Protein AF-0000000086187089 (afdb_homodimer)

pLDDT: mean 90.03, std 14.21, range [20.39, 98.69]

InterPro domains:
  IPR029062 Class I glutamine amidotransferase-like [G3DSA:3.40.50.880] (126-306)
  IPR029062 Class I glutamine amidotransferase-like [SSF52317] (129-262)

Nearest PDB structures (foldseek):
  9jz0-assembly1_1  TM=3.218E-01  e=5.939E-01  Escherichia phage T7
  9jz0-assembly1_1  TM=3.192E-01  e=1.112E+00  Escherichia phage T7

Radius of gyration: 31.79 Å; Cα contacts (8 Å, |Δi|>4): 1143; chains: 2; bounding box: 60×92×61 Å

Sequence (636 aa):
MTVVLLGPQRRPSLHGLVTSMGWEGPFATITAGWQERELADAELDEHLGGRSHNLSLWHRMQQVFEADPQYAAAHRQRRADLLEMQDLYVHGLRHTMAALIELNDRTEGSITLRHMAIDDAIAIMRGLDSQHMRRVAEVQQAFYDAYPPHERESVQGHRAEVARILADCSAVVITGGHVVELLDALHLFNVAPAGVEQRPVVAWSAGAMVLTSHVVLFGDHAVRGPGCPEVFDRGLGLLPGIVALPSASQRLELHDRFRMSVLSRRFAPDLSLPLDPGTRIVCERGKPLAAGIRLIGADGTVTTGGEDGAQAGDQPPAMTVVLLGPQRRPSLHGLVTSMGWEGPFATITAGWQERELADAELDEHLGGRSHNLSLWHRMQQVFEADPQYAAAHRQRRADLLEMQDLYVHGLRHTMAALIELNDRTEGSITLRHMAIDDAIAIMRGLDSQHMRRVAEVQQAFYDAYPPHERESVQGHRAEVARILADCSAVVITGGHVVELLDALHLFNVAPAGVEQRPVVAWSAGAMVLTSHVVLFGDHAVRGPGCPEVFDRGLGLLPGIVALPSASQRLELHDRFRMSVLSRRFAPDLSLPLDPGTRIVCERGKPLAAGIRLIGADGTVTTGGEDGAQAGDQPPA

Organism: NCBI:txid1656884

Foldseek 3Di:
DKEKEAFACPPPCLLVVCVVVVFLKLEEEEQQQVQVCQPVCVVVCVSNVVRYDYLPLNVLVVVLCVVCVVLVVLVVVLVVVLVVLQVVLQVVVVVLVVVLVVLVPDPDDDPVVSVVVNVVSLVVNLVSQVVSAVVNVVSVVVSCVVPPLCPDPSLVVSLVVLLVSLVRIQEYEYEAHRLVSSQVSCVSSVNCVSHHLPHYYYYYHSRVQLLEQWRWDAAQPPPVGYGDIHTRYGHPHSDYLAHEAHQCVPGDPLVPQSSLLSVQVSSPPRWYAYRHHPDIWMDDPPDDTDFQGWTQDNRSHTDTHPPDPPPPDPPDDD/DKEKEAFACPPPCLLVVCVVVVFLKLEEEEQQQVQVCQVVCVVVCVSNVVRYDYLPLNVLVVVLCVVCVVLVVLVVVLVVVLVVLQVVLQVVVVVLVVVLVVLVPDPDDDPVVSVVVNVVSLVVNLVSQVVSAVVNVVSVVVSCVVPPLCVRPSLVVSLVVSLVSLVRIQEYEYEAHRLVSSQVSCVSSVNCVSHHLPHYYYYYHSRVQLLEQWRWDAAQPPPVGGGDIHTRYGHPHSDYLAHEAHQCVPGDPLVPQSSLLSVQVSSPPRWYAYRHHPDIWMDDPPDDTDFQGWTQDNRSHTDTHPPPPPPPDCPDDD

Structure (mmCIF, N/CA/C/O backbone):
data_AF-0000000086187089-model_v1
#
loop_
_entity.id
_entity.type
_entity.pdbx_description
1 polymer Cyanophycinase
#
loop_
_atom_site.group_PDB
_atom_site.id
_atom_site.type_symbol
_atom_site.label_atom_id
_atom_site.label_alt_id
_atom_site.label_comp_id
_atom_site.label_asym_id
_atom_site.label_entity_id
_atom_site.label_seq_id
_atom_site.pdbx_PDB_ins_code
_atom_site.Cartn_x
_atom_site.Cartn_y
_atom_site.Cartn_z
_atom_site.occupancy
_atom_site.B_iso_or_equiv
_atom_site.auth_seq_id
_atom_site.auth_comp_id
_atom_site.auth_asym_id
_atom_site.auth_atom_id
_atom_site.pdbx_PDB_model_num
ATOM 1 N N . MET A 1 1 ? -7.742 19.672 30.094 1 87.38 1 MET A N 1
ATOM 2 C CA . MET A 1 1 ? -7.574 20.781 29.172 1 87.38 1 MET A CA 1
ATOM 3 C C . MET A 1 1 ? -8.781 20.922 28.25 1 87.38 1 MET A C 1
ATOM 5 O O . MET A 1 1 ? -9.312 19.906 27.766 1 87.38 1 MET A O 1
ATOM 9 N N . THR A 1 2 ? -9.25 22.188 28.109 1 92.88 2 THR A N 1
ATOM 10 C CA . THR A 1 2 ? -10.391 22.453 27.25 1 92.88 2 THR A CA 1
ATOM 11 C C . THR A 1 2 ? -9.938 23.109 25.938 1 92.88 2 THR A C 1
ATOM 13 O O . THR A 1 2 ? -9.133 24.047 25.953 1 92.88 2 THR A O 1
ATOM 16 N N . VAL A 1 3 ? -10.414 22.531 24.844 1 95.62 3 VAL A N 1
ATOM 17 C CA . VAL A 1 3 ? -10.141 23.094 23.531 1 95.62 3 VAL A CA 1
ATOM 18 C C . VAL A 1 3 ? -11.453 23.406 22.812 1 95.62 3 VAL A C 1
ATOM 20 O O . VAL A 1 3 ? -12.367 22.578 22.797 1 95.62 3 VAL A O 1
ATOM 23 N N . VAL A 1 4 ? -11.555 24.578 22.344 1 95.62 4 VAL A N 1
ATOM 24 C CA . VAL A 1 4 ? -12.727 24.953 21.547 1 95.62 4 VAL A CA 1
ATOM 25 C C . VAL A 1 4 ? -12.32 25.125 20.094 1 95.62 4 VAL A C 1
ATOM 27 O O . VAL A 1 4 ? -11.461 25.953 19.766 1 95.62 4 VAL A O 1
ATOM 30 N N . LEU A 1 5 ? -12.961 24.359 19.25 1 96.5 5 LEU A N 1
ATOM 31 C CA . LEU A 1 5 ? -12.773 24.5 17.812 1 96.5 5 LEU A CA 1
ATOM 32 C C . LEU A 1 5 ? -13.883 25.328 17.188 1 96.5 5 LEU A C 1
ATOM 34 O O . LEU A 1 5 ? -15.062 25.094 17.453 1 96.5 5 LEU A O 1
ATOM 38 N N . LEU A 1 6 ? -13.453 26.25 16.375 1 95.38 6 LEU A N 1
ATOM 39 C CA . LEU A 1 6 ? -14.43 27.141 15.75 1 95.38 6 LEU A CA 1
ATOM 40 C C . LEU A 1 6 ? -14.352 27.031 14.227 1 95.38 6 LEU A C 1
ATOM 42 O O . LEU A 1 6 ? -13.336 26.594 13.68 1 95.38 6 LEU A O 1
ATOM 46 N N . GLY A 1 7 ? -15.484 27.375 13.516 1 93.12 7 GLY A N 1
ATOM 47 C CA . GLY A 1 7 ? -15.398 27.672 12.094 1 93.12 7 GLY A CA 1
ATOM 48 C C . GLY A 1 7 ? -14.641 28.953 11.789 1 93.12 7 GLY A C 1
ATOM 49 O O . GLY A 1 7 ? -14.102 29.594 12.688 1 93.12 7 GLY A O 1
ATOM 50 N N . PRO A 1 8 ? -14.648 29.281 10.508 1 90.44 8 PRO A N 1
ATOM 51 C CA . PRO A 1 8 ? -13.945 30.5 10.117 1 90.44 8 PRO A CA 1
ATOM 52 C C . PRO A 1 8 ? -14.492 31.75 10.812 1 90.44 8 PRO A C 1
ATOM 54 O O . PRO A 1 8 ? -15.703 31.844 11.039 1 90.44 8 PRO A O 1
ATOM 57 N N . GLN A 1 9 ? -13.664 32.688 11.172 1 84.69 9 GLN A N 1
ATOM 58 C CA . GLN A 1 9 ? -14.047 33.844 11.961 1 84.69 9 GLN A CA 1
ATOM 59 C C . GLN A 1 9 ? -14.117 35.094 11.094 1 84.69 9 GLN A C 1
ATOM 61 O O . GLN A 1 9 ? -13.758 36.188 11.539 1 84.69 9 GLN A O 1
ATOM 66 N N . ARG A 1 10 ? -14.617 34.906 9.953 1 76.75 10 ARG A N 1
ATOM 67 C CA . ARG A 1 10 ? -14.945 36.094 9.164 1 76.75 10 ARG A CA 1
ATOM 68 C C . ARG A 1 10 ? -16.047 36.906 9.836 1 76.75 10 ARG A C 1
ATOM 70 O O . ARG A 1 10 ? -16 38.125 9.828 1 76.75 10 ARG A O 1
ATOM 77 N N . ARG A 1 11 ? -17.031 36.219 10.336 1 72.38 11 ARG A N 1
ATOM 78 C CA . ARG A 1 11 ? -18 36.75 11.273 1 72.38 11 ARG A CA 1
ATOM 79 C C . ARG A 1 11 ? -17.672 36.344 12.703 1 72.38 11 ARG A C 1
ATOM 81 O O . ARG A 1 11 ? -18.047 35.281 13.148 1 72.38 11 ARG A O 1
ATOM 88 N N . PRO A 1 12 ? -17.078 37.281 13.289 1 74.88 12 PRO A N 1
ATOM 89 C CA . PRO A 1 12 ? -16.422 36.875 14.531 1 74.88 12 PRO A CA 1
ATOM 90 C C . PRO A 1 12 ? -17.406 36.5 15.617 1 74.88 12 PRO A C 1
ATOM 92 O O . PRO A 1 12 ? -18.438 37.156 15.797 1 74.88 12 PRO A O 1
ATOM 95 N N . SER A 1 13 ? -17.203 35.375 16.125 1 81.81 13 SER A N 1
ATOM 96 C CA . SER A 1 13 ? -17.984 34.875 17.25 1 81.81 13 SER A CA 1
ATOM 97 C C . SER A 1 13 ? -17.109 34.719 18.484 1 81.81 13 SER A C 1
ATOM 99 O O . SER A 1 13 ? -17.578 34.25 19.531 1 81.81 13 SER A O 1
ATOM 101 N N . LEU A 1 14 ? -15.945 35.188 18.344 1 90.19 14 LEU A N 1
ATOM 102 C CA . LEU A 1 14 ? -14.953 34.938 19.391 1 90.19 14 LEU A CA 1
ATOM 103 C C . LEU A 1 14 ? -15.344 35.656 20.688 1 90.19 14 LEU A C 1
ATOM 105 O O . LEU A 1 14 ? -15.258 35.094 21.766 1 90.19 14 LEU A O 1
ATOM 109 N N . HIS A 1 15 ? -15.688 36.906 20.531 1 89.56 15 HIS A N 1
ATOM 110 C CA . HIS A 1 15 ? -16.078 37.656 21.703 1 89.56 15 HIS A CA 1
ATOM 111 C C . HIS A 1 15 ? -17.188 36.938 22.469 1 89.56 15 HIS A C 1
ATOM 113 O O . HIS A 1 15 ? -17.109 36.781 23.688 1 89.56 15 HIS A O 1
ATOM 119 N N . GLY A 1 16 ? -18.234 36.625 21.688 1 90 16 GLY A N 1
ATOM 120 C CA . GLY A 1 16 ? -19.344 35.906 22.297 1 90 16 GLY A CA 1
ATOM 121 C C . GLY A 1 16 ? -18.906 34.625 22.969 1 90 16 GLY A C 1
ATOM 122 O O . GLY A 1 16 ? -19.391 34.312 24.047 1 90 16 GLY A O 1
ATOM 123 N N . LEU A 1 17 ? -18.047 33.938 22.375 1 91.31 17 LEU A N 1
ATOM 124 C CA . LEU A 1 17 ? -17.562 32.656 22.922 1 91.31 17 LEU A CA 1
ATOM 125 C C . LEU A 1 17 ? -16.828 32.906 24.25 1 91.31 17 LEU A C 1
ATOM 127 O O . LEU A 1 17 ? -17.125 32.219 25.234 1 91.31 17 LEU A O 1
ATOM 131 N N . VAL A 1 18 ? -15.844 33.812 24.297 1 91.75 18 VAL A N 1
ATOM 132 C CA . VAL A 1 18 ? -15.016 34.031 25.469 1 91.75 18 VAL A CA 1
ATOM 133 C C . VAL A 1 18 ? -15.883 34.5 26.641 1 91.75 18 VAL A C 1
ATOM 135 O O . VAL A 1 18 ? -15.664 34.094 27.781 1 91.75 18 VAL A O 1
ATOM 138 N N . THR A 1 19 ? -16.844 35.312 26.312 1 91.25 19 THR A N 1
ATOM 139 C CA . THR A 1 19 ? -17.781 35.781 27.328 1 91.25 19 THR A CA 1
ATOM 140 C C . THR A 1 19 ? -18.625 34.625 27.859 1 91.25 19 THR A C 1
ATOM 142 O O . THR A 1 19 ? -18.781 34.469 29.078 1 91.25 19 THR A O 1
ATOM 145 N N . SER A 1 20 ? -19.078 33.875 26.984 1 92 20 SER A N 1
ATOM 146 C CA . SER A 1 20 ? -19.922 32.75 27.375 1 92 20 SER A CA 1
ATOM 147 C C . SER A 1 20 ? -19.141 31.719 28.219 1 92 20 SER A C 1
ATOM 149 O O . SER A 1 20 ? -19.703 31.062 29.094 1 92 20 SER A O 1
ATOM 151 N N . MET A 1 21 ? -17.859 31.578 27.984 1 91.19 21 MET A N 1
ATOM 152 C CA . MET A 1 21 ? -17.016 30.609 28.688 1 91.19 21 MET A CA 1
ATOM 153 C C . MET A 1 21 ? -16.5 31.203 30 1 91.19 21 MET A C 1
ATOM 155 O O . MET A 1 21 ? -15.922 30.484 30.812 1 91.19 21 MET A O 1
ATOM 159 N N . GLY A 1 22 ? -16.641 32.469 30.172 1 90.25 22 GLY A N 1
ATOM 160 C CA . GLY A 1 22 ? -16.188 33.125 31.391 1 90.25 22 GLY A CA 1
ATOM 161 C C . GLY A 1 22 ? -14.68 33.312 31.422 1 90.25 22 GLY A C 1
ATOM 162 O O . GLY A 1 22 ? -14.086 33.344 32.5 1 90.25 22 GLY A O 1
ATOM 163 N N . TRP A 1 23 ? -14.125 33.375 30.281 1 91.19 23 TRP A N 1
ATOM 164 C CA . TRP A 1 23 ? -12.68 33.594 30.219 1 91.19 23 TRP A CA 1
ATOM 165 C C . TRP A 1 23 ? -12.359 35.062 30.297 1 91.19 23 TRP A C 1
ATOM 167 O O . TRP A 1 23 ? -12.773 35.844 29.438 1 91.19 23 TRP A O 1
ATOM 177 N N . GLU A 1 24 ? -11.586 35.531 31.266 1 88.69 24 GLU A N 1
ATOM 178 C CA . GLU A 1 24 ? -11.352 36.938 31.516 1 88.69 24 GLU A CA 1
ATOM 179 C C . GLU A 1 24 ? -10.016 37.406 30.938 1 88.69 24 GLU A C 1
ATOM 181 O O . GLU A 1 24 ? -9.797 38.594 30.719 1 88.69 24 GLU A O 1
ATOM 186 N N . GLY A 1 25 ? -9.219 36.5 30.5 1 89.38 25 GLY A N 1
ATOM 187 C CA . GLY A 1 25 ? -7.906 36.906 30 1 89.38 25 GLY A CA 1
ATOM 188 C C . GLY A 1 25 ? -6.887 37.062 31.109 1 89.38 25 GLY A C 1
ATOM 189 O O . GLY A 1 25 ? -7.129 36.656 32.25 1 89.38 25 GLY A O 1
ATOM 190 N N . PRO A 1 26 ? -5.699 37.688 30.797 1 96.44 26 PRO A N 1
ATOM 191 C CA . PRO A 1 26 ? -5.254 38 29.438 1 96.44 26 PRO A CA 1
ATOM 192 C C . PRO A 1 26 ? -5.191 36.781 28.547 1 96.44 26 PRO A C 1
ATOM 194 O O . PRO A 1 26 ? -5.184 35.625 29.047 1 96.44 26 PRO A O 1
ATOM 197 N N . PHE A 1 27 ? -5.32 36.969 27.25 1 97.81 27 PHE A N 1
ATOM 198 C CA . PHE A 1 27 ? -5.266 35.906 26.234 1 97.81 27 PHE A CA 1
ATOM 199 C C . PHE A 1 27 ? -3.936 35.938 25.5 1 97.81 27 PHE A C 1
ATOM 201 O O . PHE A 1 27 ? -3.492 37 25.047 1 97.81 27 PHE A O 1
ATOM 208 N N . ALA A 1 28 ? -3.232 34.812 25.469 1 98.38 28 ALA A N 1
ATOM 209 C CA . ALA A 1 28 ? -2.129 34.719 24.516 1 98.38 28 ALA A CA 1
ATOM 210 C C . ALA A 1 28 ? -2.643 34.406 23.109 1 98.38 28 ALA A C 1
ATOM 212 O O . ALA A 1 28 ? -3.453 33.5 22.906 1 98.38 28 ALA A O 1
ATOM 213 N N . THR A 1 29 ? -2.26 35.219 22.172 1 98.31 29 THR A N 1
ATOM 214 C CA . THR A 1 29 ? -2.699 35 20.797 1 98.31 29 THR A CA 1
ATOM 215 C C . THR A 1 29 ? -1.535 34.531 19.922 1 98.31 29 THR A C 1
ATOM 217 O O . THR A 1 29 ? -0.406 35 20.094 1 98.31 29 THR A O 1
ATOM 220 N N . ILE A 1 30 ? -1.801 33.531 19.109 1 98.62 30 ILE A N 1
ATOM 221 C CA . ILE A 1 30 ? -0.852 33.031 18.125 1 98.62 30 ILE A CA 1
ATOM 222 C C . ILE A 1 30 ? -1.392 33.25 16.719 1 98.62 30 ILE A C 1
ATOM 224 O O . ILE A 1 30 ? -2.373 32.625 16.312 1 98.62 30 ILE A O 1
ATOM 228 N N . THR A 1 31 ? -0.778 34.156 15.977 1 98.38 31 THR A N 1
ATOM 229 C CA . THR A 1 31 ? -1.183 34.531 14.625 1 98.38 31 THR A CA 1
ATOM 230 C C . THR A 1 31 ? -0.048 34.281 13.633 1 98.38 31 THR A C 1
ATOM 232 O O . THR A 1 31 ? 0.07 34.969 12.633 1 98.38 31 THR A O 1
ATOM 235 N N . ALA A 1 32 ? 0.83 33.312 13.992 1 98.44 32 ALA A N 1
ATOM 236 C CA . ALA A 1 32 ? 2.035 33.062 13.211 1 98.44 32 ALA A CA 1
ATOM 237 C C . ALA A 1 32 ? 1.686 32.688 11.773 1 98.44 32 ALA A C 1
ATOM 239 O O . ALA A 1 32 ? 2.453 32.938 10.852 1 98.44 32 ALA A O 1
ATOM 240 N N . GLY A 1 33 ? 0.521 32.156 11.562 1 97.94 33 GLY A N 1
ATOM 241 C CA . GLY A 1 33 ? 0.095 31.781 10.219 1 97.94 33 GLY A CA 1
ATOM 242 C C . GLY A 1 33 ? -0.122 33 9.32 1 97.94 33 GLY A C 1
ATOM 243 O O . GLY A 1 33 ? -0.199 32.844 8.094 1 97.94 33 GLY A O 1
ATOM 244 N N . TRP A 1 34 ? -0.217 34.156 9.922 1 97.81 34 TRP A N 1
ATOM 245 C CA . TRP A 1 34 ? -0.412 35.375 9.148 1 97.81 34 TRP A CA 1
ATOM 246 C C . TRP A 1 34 ? 0.915 35.906 8.602 1 97.81 34 TRP A C 1
ATOM 248 O O . TRP A 1 34 ? 0.941 36.844 7.805 1 97.81 34 TRP A O 1
ATOM 258 N N . GLN A 1 35 ? 1.967 35.375 9.016 1 97.88 35 GLN A N 1
ATOM 259 C CA . GLN A 1 35 ? 3.303 35.688 8.516 1 97.88 35 GLN A CA 1
ATOM 260 C C . GLN A 1 35 ? 3.619 37.188 8.672 1 97.88 35 GLN A C 1
ATOM 262 O O . GLN A 1 35 ? 3.562 37.719 9.781 1 97.88 35 GLN A O 1
ATOM 267 N N . GLU A 1 36 ? 3.783 37.906 7.59 1 97.19 36 GLU A N 1
ATOM 268 C CA . GLU A 1 36 ? 4.191 39.312 7.641 1 97.19 36 GLU A CA 1
ATOM 269 C C . GLU A 1 36 ? 3.127 40.156 8.312 1 97.19 36 GLU A C 1
ATOM 271 O O . GLU A 1 36 ? 3.441 41.188 8.914 1 97.19 36 GLU A O 1
ATOM 276 N N . ARG A 1 37 ? 1.902 39.688 8.328 1 97.44 37 ARG A N 1
ATOM 277 C CA . ARG A 1 37 ? 0.792 40.438 8.891 1 97.44 37 ARG A CA 1
ATOM 278 C C . ARG A 1 37 ? 0.508 40.031 10.328 1 97.44 37 ARG A C 1
ATOM 280 O O . ARG A 1 37 ? -0.524 40.406 10.891 1 97.44 37 ARG A O 1
ATOM 287 N N . GLU A 1 38 ? 1.372 39.312 10.891 1 97.88 38 GLU A N 1
ATOM 288 C CA . GLU A 1 38 ? 1.193 38.719 12.219 1 97.88 38 GLU A CA 1
ATOM 289 C C . GLU A 1 38 ? 0.863 39.812 13.25 1 97.88 38 GLU A C 1
ATOM 291 O O . GLU A 1 38 ? 0.088 39.562 14.18 1 97.88 38 GLU A O 1
ATOM 296 N N . LEU A 1 39 ? 1.411 41.031 13.102 1 96.44 39 LEU A N 1
ATOM 297 C CA . LEU A 1 39 ? 1.278 42.062 14.117 1 96.44 39 LEU A CA 1
ATOM 298 C C . LEU A 1 39 ? 0.063 42.938 13.844 1 96.44 39 LEU A C 1
ATOM 300 O O . LEU A 1 39 ? -0.311 43.75 14.672 1 96.44 39 LEU A O 1
ATOM 304 N N . ALA A 1 40 ? -0.604 42.719 12.695 1 96.62 40 ALA A N 1
ATOM 305 C CA . ALA A 1 40 ? -1.847 43.438 12.398 1 96.62 40 ALA A CA 1
ATOM 306 C C . ALA A 1 40 ? -3.039 42.75 13.07 1 96.62 40 ALA A C 1
ATOM 308 O O . ALA A 1 40 ? -3.992 42.344 12.398 1 96.62 40 ALA A O 1
ATOM 309 N N . ASP A 1 41 ? -2.973 42.719 14.43 1 96 41 ASP A N 1
ATOM 310 C CA . ASP A 1 41 ? -3.943 41.906 15.156 1 96 41 ASP A CA 1
ATOM 311 C C . ASP A 1 41 ? -4.879 42.781 15.992 1 96 41 ASP A C 1
ATOM 313 O O . ASP A 1 41 ? -5.438 42.344 16.984 1 96 41 ASP A O 1
ATOM 317 N N . ALA A 1 42 ? -5.031 44.031 15.609 1 95.44 42 ALA A N 1
ATOM 318 C CA . ALA A 1 42 ? -5.859 44.969 16.375 1 95.44 42 ALA A CA 1
ATOM 319 C C . ALA A 1 42 ? -7.297 44.469 16.469 1 95.44 42 ALA A C 1
ATOM 321 O O . ALA A 1 42 ? -7.914 44.531 17.531 1 95.44 42 ALA A O 1
ATOM 322 N N . GLU A 1 43 ? -7.801 44.062 15.352 1 93.75 43 GLU A N 1
ATOM 323 C CA . GLU A 1 43 ? -9.18 43.562 15.336 1 93.75 43 GLU A CA 1
ATOM 324 C C . GLU A 1 43 ? -9.336 42.375 16.25 1 93.75 43 GLU A C 1
ATOM 326 O O . GLU A 1 43 ? -10.328 42.25 16.984 1 93.75 43 GLU A O 1
ATOM 331 N N . LEU A 1 44 ? -8.445 41.438 16.156 1 95.31 44 LEU A N 1
ATOM 332 C CA . LEU A 1 44 ? -8.469 40.25 17.031 1 95.31 44 LEU A CA 1
ATOM 333 C C . LEU A 1 44 ? -8.43 40.688 18.5 1 95.31 44 LEU A C 1
ATOM 335 O O . LEU A 1 44 ? -9.188 40.125 19.312 1 95.31 44 LEU A O 1
ATOM 339 N N . ASP A 1 45 ? -7.523 41.594 18.844 1 95.81 45 ASP A N 1
ATOM 340 C CA . ASP A 1 45 ? -7.406 42.125 20.203 1 95.81 45 ASP A CA 1
ATOM 341 C C . ASP A 1 45 ? -8.719 42.75 20.672 1 95.81 45 ASP A C 1
ATOM 343 O O . ASP A 1 45 ? -9.117 42.562 21.812 1 95.81 45 ASP A O 1
ATOM 347 N N . GLU A 1 46 ? -9.344 43.438 19.766 1 94 46 GLU A N 1
ATOM 348 C CA . GLU A 1 46 ? -10.625 44.062 20.094 1 94 46 GLU A CA 1
ATOM 349 C C . GLU A 1 46 ? -11.68 43 20.453 1 94 46 GLU A C 1
ATOM 351 O O . GLU A 1 46 ? -12.43 43.188 21.422 1 94 46 GLU A O 1
ATOM 356 N N . HIS A 1 47 ? -11.719 41.969 19.719 1 93.31 47 HIS A N 1
ATOM 357 C CA . HIS A 1 47 ? -12.68 40.906 19.969 1 93.31 47 HIS A CA 1
ATOM 358 C C . HIS A 1 47 ? -12.398 40.219 21.312 1 93.31 47 HIS A C 1
ATOM 360 O O . HIS A 1 47 ? -13.289 39.594 21.891 1 93.31 47 HIS A O 1
ATOM 366 N N . LEU A 1 48 ? -11.164 40.344 21.797 1 95.12 48 LEU A N 1
ATOM 367 C CA . LEU A 1 48 ? -10.781 39.719 23.062 1 95.12 48 LEU A CA 1
ATOM 368 C C . LEU A 1 48 ? -10.805 40.75 24.203 1 95.12 48 LEU A C 1
ATOM 370 O O . LEU A 1 48 ? -10.258 40.5 25.281 1 95.12 48 LEU A O 1
ATOM 374 N N . GLY A 1 49 ? -11.359 41.938 23.906 1 91.12 49 GLY A N 1
ATOM 375 C CA . GLY A 1 49 ? -11.562 42.969 24.906 1 91.12 49 GLY A CA 1
ATOM 376 C C . GLY A 1 49 ? -10.297 43.75 25.219 1 91.12 49 GLY A C 1
ATOM 377 O O . GLY A 1 49 ? -10.18 44.344 26.297 1 91.12 49 GLY A O 1
ATOM 378 N N . GLY A 1 50 ? -9.336 43.688 24.328 1 93.94 50 GLY A N 1
ATOM 379 C CA . GLY A 1 50 ? -8.094 44.406 24.547 1 93.94 50 GLY A CA 1
ATOM 380 C C . GLY A 1 50 ? -7.191 43.75 25.578 1 93.94 50 GLY A C 1
ATOM 381 O O . GLY A 1 50 ? -6.352 44.375 26.188 1 93.94 50 GLY A O 1
ATOM 382 N N . ARG A 1 51 ? -7.402 42.562 25.828 1 95.69 51 ARG A N 1
ATOM 383 C CA . ARG A 1 51 ? -6.676 41.812 26.859 1 95.69 51 ARG A CA 1
ATOM 384 C C . ARG A 1 51 ? -5.855 40.688 26.266 1 95.69 51 ARG A C 1
ATOM 386 O O . ARG A 1 51 ? -5.871 39.562 26.781 1 95.69 51 ARG A O 1
ATOM 393 N N . SER A 1 52 ? -5.281 40.906 25.109 1 96.75 52 SER A N 1
ATOM 394 C CA . SER A 1 52 ? -4.512 39.844 24.469 1 96.75 52 SER A CA 1
ATOM 395 C C . SER A 1 52 ? -3.033 40.219 24.391 1 96.75 52 SER A C 1
ATOM 397 O O . SER A 1 52 ? -2.678 41.406 24.391 1 96.75 52 SER A O 1
ATOM 399 N N . HIS A 1 53 ? -2.174 39.25 24.469 1 97.94 53 HIS A N 1
ATOM 400 C CA . HIS A 1 53 ? -0.74 39.312 24.203 1 97.94 53 HIS A CA 1
ATOM 401 C C . HIS A 1 53 ? -0.342 38.406 23.047 1 97.94 53 HIS A C 1
ATOM 403 O O . HIS A 1 53 ? -0.378 37.188 23.156 1 97.94 53 HIS A O 1
ATOM 409 N N . ASN A 1 54 ? -0.02 39.094 21.938 1 98.31 54 ASN A N 1
ATOM 410 C CA . ASN A 1 54 ? 0.44 38.312 20.797 1 98.31 54 ASN A CA 1
ATOM 411 C C . ASN A 1 54 ? 1.843 37.75 21.016 1 98.31 54 ASN A C 1
ATOM 413 O O . ASN A 1 54 ? 2.77 38.5 21.328 1 98.31 54 ASN A O 1
ATOM 417 N N . LEU A 1 55 ? 1.975 36.469 20.812 1 98.44 55 LEU A N 1
ATOM 418 C CA . LEU A 1 55 ? 3.273 35.875 21.031 1 98.44 55 LEU A CA 1
ATOM 419 C C . LEU A 1 55 ? 4.242 36.219 19.906 1 98.44 55 LEU A C 1
ATOM 421 O O . LEU A 1 55 ? 5.457 36.031 2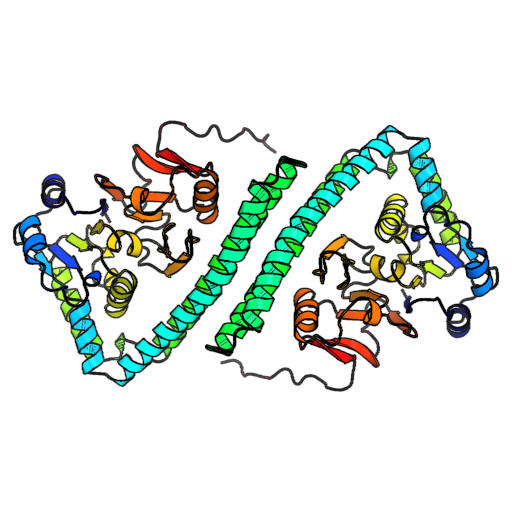0.047 1 98.44 55 LEU A O 1
ATOM 425 N N . SER A 1 56 ? 3.795 36.656 18.75 1 98.5 56 SER A N 1
ATOM 426 C CA . SER A 1 56 ? 4.582 37.094 17.609 1 98.5 56 SER A CA 1
ATOM 427 C C . SER A 1 56 ? 5.617 36.062 17.203 1 98.5 56 SER A C 1
ATOM 429 O O . SER A 1 56 ? 6.793 36.375 17.031 1 98.5 56 SER A O 1
ATOM 431 N N . LEU A 1 57 ? 5.113 34.812 17.109 1 98.62 57 LEU A N 1
ATOM 432 C CA . LEU A 1 57 ? 6.023 33.688 16.906 1 98.62 57 LEU A CA 1
ATOM 433 C C . LEU A 1 57 ? 6.703 33.781 15.539 1 98.62 57 LEU A C 1
ATOM 435 O O . LEU A 1 57 ? 7.863 33.406 15.391 1 98.62 57 LEU A O 1
ATOM 439 N N . TRP A 1 58 ? 6 34.219 14.523 1 98.56 58 TRP A N 1
ATOM 440 C CA . TRP A 1 58 ? 6.598 34.344 13.195 1 98.56 58 TRP A CA 1
ATOM 441 C C . TRP A 1 58 ? 7.738 35.344 13.188 1 98.56 58 TRP A C 1
ATOM 443 O O . TRP A 1 58 ? 8.82 35.062 12.656 1 98.56 58 TRP A O 1
ATOM 453 N N . HIS A 1 59 ? 7.52 36.5 13.773 1 98.44 59 HIS A N 1
ATOM 454 C CA . HIS A 1 59 ? 8.555 37.531 13.844 1 98.44 59 HIS A CA 1
ATOM 455 C C . HIS A 1 59 ? 9.742 37.062 14.672 1 98.44 59 HIS A C 1
ATOM 457 O O . HIS A 1 59 ? 10.898 37.344 14.336 1 98.44 59 HIS A O 1
ATOM 463 N N . ARG A 1 60 ? 9.445 36.406 15.773 1 98.38 60 ARG A N 1
ATOM 464 C CA . ARG A 1 60 ? 10.523 35.812 16.578 1 98.38 60 ARG A CA 1
ATOM 465 C C . ARG A 1 60 ? 11.352 34.844 15.75 1 98.38 60 ARG A C 1
ATOM 467 O O . ARG A 1 60 ? 12.57 34.781 15.867 1 98.38 60 ARG A O 1
ATOM 474 N N . MET A 1 61 ? 10.641 34 14.961 1 98.12 61 MET A N 1
ATOM 475 C CA . MET A 1 61 ? 11.32 33.062 14.102 1 98.12 61 MET A CA 1
ATOM 476 C C . MET A 1 61 ? 12.219 33.75 13.102 1 98.12 61 MET A C 1
ATOM 478 O O . MET A 1 61 ? 13.352 33.344 12.852 1 98.12 61 MET A O 1
ATOM 482 N N . GLN A 1 62 ? 11.75 34.906 12.562 1 98.06 62 GLN A N 1
ATOM 483 C CA . GLN A 1 62 ? 12.578 35.688 11.648 1 98.06 62 GLN A CA 1
ATOM 484 C C . GLN A 1 62 ? 13.828 36.219 12.352 1 98.06 62 GLN A C 1
ATOM 486 O O . GLN A 1 62 ? 14.914 36.219 11.758 1 98.06 62 GLN A O 1
ATOM 491 N N . GLN A 1 63 ? 13.727 36.594 13.547 1 98 63 GLN A N 1
ATOM 492 C CA . GLN A 1 63 ? 14.859 37.094 14.32 1 98 63 GLN A CA 1
ATOM 493 C C . GLN A 1 63 ? 15.875 36 14.578 1 98 63 GLN A C 1
ATOM 495 O O . GLN A 1 63 ? 17.078 36.219 14.539 1 98 63 GLN A O 1
ATOM 500 N N . VAL A 1 64 ? 15.375 34.812 14.836 1 97.75 64 VAL A N 1
ATOM 501 C CA . VAL A 1 64 ? 16.266 33.656 15.016 1 97.75 64 VAL A CA 1
ATOM 502 C C . VAL A 1 64 ? 17.062 33.438 13.742 1 97.75 64 VAL A C 1
ATOM 504 O O . VAL A 1 64 ? 18.281 33.219 13.797 1 97.75 64 VAL A O 1
ATOM 507 N N . PHE A 1 65 ? 16.391 33.5 12.586 1 97.44 65 PHE A N 1
ATOM 508 C CA . PHE A 1 65 ? 17.047 33.25 11.305 1 97.44 65 PHE A CA 1
ATOM 509 C C . PHE A 1 65 ? 18.078 34.312 11.016 1 97.44 65 PHE A C 1
ATOM 511 O O . PHE A 1 65 ? 19.141 34.031 10.461 1 97.44 65 PHE A O 1
ATOM 518 N N . GLU A 1 66 ? 17.797 35.531 11.398 1 97.62 66 GLU A N 1
ATOM 519 C CA . GLU A 1 66 ? 18.75 36.656 11.211 1 97.62 66 GLU A CA 1
ATOM 520 C C . GLU A 1 66 ? 19.969 36.5 12.102 1 97.62 66 GLU A C 1
ATOM 522 O O . GLU A 1 66 ? 21.094 36.75 11.68 1 97.62 66 GLU A O 1
ATOM 527 N N . ALA A 1 67 ? 19.797 36.031 13.297 1 97.06 67 ALA A N 1
ATOM 528 C CA . ALA A 1 67 ? 20.859 35.906 14.281 1 97.06 67 ALA A CA 1
ATOM 529 C C . ALA A 1 67 ? 21.703 34.656 14 1 97.06 67 ALA A C 1
ATOM 531 O O . ALA A 1 67 ? 22.875 34.594 14.383 1 97.06 67 ALA A O 1
ATOM 532 N N . ASP A 1 68 ? 21.141 33.656 13.391 1 96.44 68 ASP A N 1
ATOM 533 C CA . ASP A 1 68 ? 21.828 32.406 13.125 1 96.44 68 ASP A CA 1
ATOM 534 C C . ASP A 1 68 ? 21.594 31.953 11.688 1 96.44 68 ASP A C 1
ATOM 536 O O . ASP A 1 68 ? 20.812 31.031 11.43 1 96.44 68 ASP A O 1
ATOM 540 N N . PRO A 1 69 ? 22.406 32.469 10.773 1 96 69 PRO A N 1
ATOM 541 C CA . PRO A 1 69 ? 22.219 32.156 9.352 1 96 69 PRO A CA 1
ATOM 542 C C . PRO A 1 69 ? 22.438 30.688 9.031 1 96 69 PRO A C 1
ATOM 544 O O . PRO A 1 69 ? 21.844 30.156 8.086 1 96 69 PRO A O 1
ATOM 547 N N . GLN A 1 70 ? 23.312 30.062 9.812 1 95.56 70 GLN A N 1
ATOM 548 C CA . GLN A 1 70 ? 23.516 28.641 9.602 1 95.56 70 GLN A CA 1
ATOM 549 C C . GLN A 1 70 ? 22.234 27.844 9.891 1 95.56 70 GLN A C 1
ATOM 551 O O . GLN A 1 70 ? 21.859 26.953 9.125 1 95.56 70 GLN A O 1
ATOM 556 N N . TYR A 1 71 ? 21.609 28.188 10.984 1 96.38 71 TYR A N 1
ATOM 557 C CA . TYR A 1 71 ? 20.344 27.547 11.328 1 96.38 71 TYR A CA 1
ATOM 558 C C . TYR A 1 71 ? 19.281 27.844 10.281 1 96.38 71 TYR A C 1
ATOM 560 O O . TYR A 1 71 ? 18.5 26.953 9.914 1 96.38 71 TYR A O 1
ATOM 568 N N . ALA A 1 72 ? 19.25 29.047 9.797 1 97.19 72 ALA A N 1
ATOM 569 C CA . ALA A 1 72 ? 18.266 29.453 8.789 1 97.19 72 ALA A CA 1
ATOM 570 C C . ALA A 1 72 ? 18.438 28.656 7.5 1 97.19 72 ALA A C 1
ATOM 572 O O . ALA A 1 72 ? 17.453 28.219 6.902 1 97.19 72 ALA A O 1
ATOM 573 N N . ALA A 1 73 ? 19.672 28.5 7.121 1 97.5 73 ALA A N 1
ATOM 574 C CA . ALA A 1 73 ? 19.969 27.75 5.906 1 97.5 73 ALA A CA 1
ATOM 575 C C . ALA A 1 73 ? 19.562 26.281 6.055 1 97.5 73 ALA A C 1
ATOM 577 O O . ALA A 1 73 ? 19 25.688 5.129 1 97.5 73 ALA A O 1
ATOM 578 N N . ALA A 1 74 ? 19.875 25.75 7.199 1 96.88 74 ALA A N 1
ATOM 579 C CA . ALA A 1 74 ? 19.5 24.359 7.473 1 96.88 74 ALA A CA 1
ATOM 580 C C . ALA A 1 74 ? 17.984 24.188 7.488 1 96.88 74 ALA A C 1
ATOM 582 O O . ALA A 1 74 ? 17.453 23.188 6.988 1 96.88 74 ALA A O 1
ATOM 583 N N . HIS A 1 75 ? 17.328 25.125 8.094 1 96.81 75 HIS A N 1
ATOM 584 C CA . HIS A 1 75 ? 15.875 25.125 8.141 1 96.81 75 HIS A CA 1
ATOM 585 C C . HIS A 1 75 ? 15.273 25.156 6.742 1 96.81 75 HIS A C 1
ATOM 587 O O . HIS A 1 75 ? 14.32 24.422 6.449 1 96.81 75 HIS A O 1
ATOM 593 N N . ARG A 1 76 ? 15.812 25.953 5.914 1 96.38 76 ARG A N 1
ATOM 594 C CA . ARG A 1 76 ? 15.336 26.062 4.539 1 96.38 76 ARG A CA 1
ATOM 595 C C . ARG A 1 76 ? 15.547 24.75 3.783 1 96.38 76 ARG A C 1
ATOM 597 O O . ARG A 1 76 ? 14.688 24.328 3.016 1 96.38 76 ARG A O 1
ATOM 604 N N . GLN A 1 77 ? 16.672 24.203 4.016 1 95.44 77 GLN A N 1
ATOM 605 C CA . GLN A 1 77 ? 16.969 22.938 3.355 1 95.44 77 GLN A CA 1
ATOM 606 C C . GLN A 1 77 ? 16.016 21.844 3.818 1 95.44 77 GLN A C 1
ATOM 608 O O . GLN A 1 77 ? 15.516 21.047 3.004 1 95.44 77 GLN A O 1
ATOM 613 N N . ARG A 1 78 ? 15.773 21.781 5.078 1 95.62 78 ARG A N 1
ATOM 614 C CA . ARG A 1 78 ? 14.82 20.812 5.625 1 95.62 78 ARG A CA 1
ATOM 615 C C . ARG A 1 78 ? 13.445 20.984 4.98 1 95.62 78 ARG A C 1
ATOM 617 O O . ARG A 1 78 ? 12.812 20 4.59 1 95.62 78 ARG A O 1
ATOM 624 N N . ARG A 1 79 ? 13.008 22.188 4.852 1 94.81 79 ARG A N 1
ATOM 625 C CA . ARG A 1 79 ? 11.711 22.484 4.25 1 94.81 79 ARG A CA 1
ATOM 626 C C . ARG A 1 79 ? 11.664 22.047 2.791 1 94.81 79 ARG A C 1
ATOM 628 O O . ARG A 1 79 ? 10.656 21.516 2.33 1 94.81 79 ARG A O 1
ATOM 635 N N . ALA A 1 80 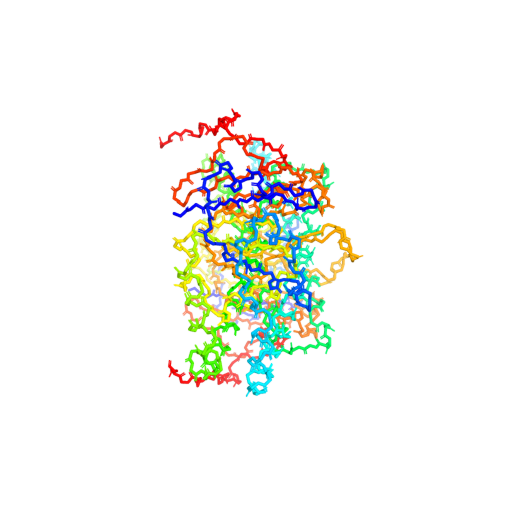? 12.734 22.312 2.125 1 93.75 80 ALA A N 1
ATOM 636 C CA . ALA A 1 80 ? 12.82 21.906 0.727 1 93.75 80 ALA A CA 1
ATOM 637 C C . ALA A 1 80 ? 12.711 20.391 0.598 1 93.75 80 ALA A C 1
ATOM 639 O O . ALA A 1 80 ? 12.008 19.875 -0.278 1 93.75 80 ALA A O 1
ATOM 640 N N . ASP A 1 81 ? 13.398 19.703 1.481 1 93.25 81 ASP A N 1
ATOM 641 C CA . ASP A 1 81 ? 13.344 18.25 1.486 1 93.25 81 ASP A CA 1
ATOM 642 C C . ASP A 1 81 ? 11.93 17.75 1.786 1 93.25 81 ASP A C 1
ATOM 644 O O . ASP A 1 81 ? 11.438 16.828 1.128 1 93.25 81 ASP A O 1
ATOM 648 N N . LEU A 1 82 ? 11.32 18.312 2.746 1 94.44 82 LEU A N 1
ATOM 649 C CA . LEU A 1 82 ? 9.977 17.906 3.146 1 94.44 82 LEU A CA 1
ATOM 650 C C . LEU A 1 82 ? 8.977 18.156 2.023 1 94.44 82 LEU A C 1
ATOM 652 O O . LEU A 1 82 ? 8.078 17.344 1.792 1 94.44 82 LEU A O 1
ATOM 656 N N . LEU A 1 83 ? 9.133 19.25 1.351 1 92.31 83 LEU A N 1
ATOM 657 C CA . LEU A 1 83 ? 8.242 19.578 0.243 1 92.31 83 LEU A CA 1
ATOM 658 C C . LEU A 1 83 ? 8.406 18.578 -0.899 1 92.31 83 LEU A C 1
ATOM 660 O O . LEU A 1 83 ? 7.426 18.172 -1.525 1 92.31 83 LEU A O 1
ATOM 664 N N . GLU A 1 84 ? 9.633 18.281 -1.137 1 92 84 GLU A N 1
ATOM 665 C CA . GLU A 1 84 ? 9.883 17.281 -2.18 1 92 84 GLU A CA 1
ATOM 666 C C . GLU A 1 84 ? 9.289 15.93 -1.809 1 92 84 GLU A C 1
ATOM 668 O O . GLU A 1 84 ? 8.672 15.266 -2.646 1 92 84 GLU A O 1
ATOM 673 N N . MET A 1 85 ? 9.516 15.57 -0.597 1 92.44 85 MET A N 1
ATOM 674 C CA . MET A 1 85 ? 8.938 14.32 -0.105 1 92.44 85 MET A CA 1
ATOM 675 C C . MET A 1 85 ? 7.418 14.352 -0.208 1 92.44 85 MET A C 1
ATOM 677 O O . MET A 1 85 ? 6.797 13.352 -0.576 1 92.44 85 MET A O 1
ATOM 681 N N . GLN A 1 86 ? 6.832 15.469 0.07 1 92.5 86 GLN A N 1
ATOM 682 C CA . GLN A 1 86 ? 5.387 15.641 -0.04 1 92.5 86 GLN A CA 1
ATOM 683 C C . GLN A 1 86 ? 4.914 15.438 -1.478 1 92.5 86 GLN A C 1
ATOM 685 O O . GLN A 1 86 ? 3.9 14.781 -1.716 1 92.5 86 GLN A O 1
ATOM 690 N N . ASP A 1 87 ? 5.629 15.992 -2.357 1 90 87 ASP A N 1
ATOM 691 C CA . ASP A 1 87 ? 5.277 15.867 -3.77 1 90 87 ASP A CA 1
ATOM 692 C C . ASP A 1 87 ? 5.277 14.406 -4.211 1 90 87 ASP A C 1
ATOM 694 O O . ASP A 1 87 ? 4.375 13.969 -4.926 1 90 87 ASP A O 1
ATOM 698 N N . LEU A 1 88 ? 6.309 13.711 -3.764 1 88.75 88 LEU A N 1
ATOM 699 C CA . LEU A 1 88 ? 6.426 12.305 -4.117 1 88.75 88 LEU A CA 1
ATOM 700 C C . LEU A 1 88 ? 5.301 11.492 -3.484 1 88.75 88 LEU A C 1
ATOM 702 O O . LEU A 1 88 ? 4.727 10.609 -4.129 1 88.75 88 LEU A O 1
ATOM 706 N N . TYR A 1 89 ? 5.004 11.711 -2.275 1 91.81 89 TYR A N 1
ATOM 707 C CA . TYR A 1 89 ? 3.908 11.078 -1.542 1 91.81 89 TYR A CA 1
ATOM 708 C C . TYR A 1 89 ? 2.572 11.336 -2.23 1 91.81 89 TYR A C 1
ATOM 710 O O . TYR A 1 89 ? 1.795 10.406 -2.451 1 91.81 89 TYR A O 1
ATOM 718 N N . VAL A 1 90 ? 2.332 12.555 -2.648 1 91.06 90 VAL A N 1
ATOM 719 C CA . VAL A 1 90 ? 1.079 12.953 -3.285 1 91.06 90 VAL A CA 1
ATOM 720 C C . VAL A 1 90 ? 0.948 12.266 -4.641 1 91.06 90 VAL A C 1
ATOM 722 O O . VAL A 1 90 ? -0.152 11.883 -5.051 1 91.06 90 VAL A O 1
ATOM 725 N N . HIS A 1 91 ? 2.035 12.156 -5.227 1 87.81 91 HIS A N 1
ATOM 726 C CA . HIS A 1 91 ? 2.037 11.43 -6.492 1 87.81 91 HIS A CA 1
ATOM 727 C C . HIS A 1 91 ? 1.478 10.023 -6.324 1 87.81 91 HIS A C 1
ATOM 729 O O . HIS A 1 91 ? 0.616 9.594 -7.098 1 87.81 91 HIS A O 1
ATOM 735 N N . GLY A 1 92 ? 1.947 9.328 -5.348 1 87.31 92 GLY A N 1
ATOM 736 C CA . GLY A 1 92 ? 1.422 8.008 -5.043 1 87.31 92 GLY A CA 1
ATOM 737 C C . GLY A 1 92 ? -0.052 8.023 -4.68 1 87.31 92 GLY A C 1
ATOM 738 O O . GLY A 1 92 ? -0.815 7.168 -5.137 1 87.31 92 GLY A O 1
ATOM 739 N N . LEU A 1 93 ? -0.479 8.977 -3.904 1 91.12 93 LEU A N 1
ATOM 740 C CA . LEU A 1 93 ? -1.873 9.102 -3.492 1 91.12 93 LEU A CA 1
ATOM 741 C C . LEU A 1 93 ? -2.781 9.289 -4.703 1 91.12 93 LEU A C 1
ATOM 743 O O . LEU A 1 93 ? -3.873 8.719 -4.762 1 91.12 93 LEU A O 1
ATOM 747 N N . ARG A 1 94 ? -2.305 10.07 -5.613 1 89.44 94 ARG A N 1
ATOM 748 C CA . ARG A 1 94 ? -3.102 10.359 -6.801 1 89.44 94 ARG A CA 1
ATOM 749 C C . ARG A 1 94 ? -3.377 9.086 -7.598 1 89.44 94 ARG A C 1
ATOM 751 O O . ARG A 1 94 ? -4.492 8.875 -8.078 1 89.44 94 ARG A O 1
ATOM 758 N N . HIS A 1 95 ? -2.408 8.289 -7.723 1 89.06 95 HIS A N 1
ATOM 759 C CA . HIS A 1 95 ? -2.58 7.035 -8.453 1 89.06 95 HIS A CA 1
ATOM 760 C C . HIS A 1 95 ? -3.527 6.094 -7.719 1 89.06 95 HIS A C 1
ATOM 762 O O . HIS A 1 95 ? -4.355 5.43 -8.344 1 89.06 95 HIS A O 1
ATOM 768 N N . THR A 1 96 ? -3.369 6.023 -6.453 1 90.19 96 THR A N 1
ATOM 769 C CA . THR A 1 96 ? -4.246 5.164 -5.668 1 90.19 96 THR A CA 1
ATOM 770 C C . THR A 1 96 ? -5.688 5.664 -5.727 1 90.19 96 THR A C 1
ATOM 772 O O . THR A 1 96 ? -6.621 4.871 -5.848 1 90.19 96 THR A O 1
ATOM 775 N N . MET A 1 97 ? -5.805 6.965 -5.668 1 91 97 MET A N 1
ATOM 776 C CA . MET A 1 97 ? -7.141 7.543 -5.758 1 91 97 MET A CA 1
ATOM 777 C C . MET A 1 97 ? -7.762 7.277 -7.125 1 91 97 MET A C 1
ATOM 779 O O . MET A 1 97 ? -8.953 6.977 -7.223 1 91 97 MET A O 1
ATOM 783 N N . ALA A 1 98 ? -6.965 7.41 -8.125 1 89.31 98 ALA A N 1
ATOM 784 C CA . ALA A 1 98 ? -7.449 7.094 -9.469 1 89.31 98 ALA A CA 1
ATOM 785 C C . ALA A 1 98 ? -7.941 5.652 -9.547 1 89.31 98 ALA A C 1
ATOM 787 O O . ALA A 1 98 ? -9 5.379 -10.125 1 89.31 98 ALA A O 1
ATOM 788 N N . ALA A 1 99 ? -7.219 4.734 -8.969 1 89 99 ALA A N 1
ATOM 789 C CA . ALA A 1 99 ? -7.629 3.332 -8.922 1 89 99 ALA A CA 1
ATOM 790 C C . ALA A 1 99 ? -8.961 3.172 -8.195 1 89 99 ALA A C 1
ATOM 792 O O . ALA A 1 99 ? -9.828 2.424 -8.633 1 89 99 ALA A O 1
ATOM 793 N N . LEU A 1 100 ? -9.133 3.881 -7.105 1 92.62 100 LEU A N 1
ATOM 794 C CA . LEU A 1 100 ? -10.352 3.818 -6.301 1 92.62 100 LEU A CA 1
ATOM 795 C C . LEU A 1 100 ? -11.555 4.316 -7.098 1 92.62 100 LEU A C 1
ATOM 797 O O . LEU A 1 100 ? -12.617 3.693 -7.078 1 92.62 100 LEU A O 1
ATOM 801 N N . ILE A 1 101 ? -11.344 5.391 -7.742 1 91.62 101 ILE A N 1
ATOM 802 C CA . ILE A 1 101 ? -12.422 5.969 -8.531 1 91.62 101 ILE A CA 1
ATOM 803 C C . ILE A 1 101 ? -12.836 5 -9.633 1 91.62 101 ILE A C 1
ATOM 805 O O . ILE A 1 101 ? -14.023 4.781 -9.867 1 91.62 101 ILE A O 1
ATOM 809 N N . GLU A 1 102 ? -11.875 4.414 -10.273 1 91 102 GLU A N 1
ATOM 810 C CA . GLU A 1 102 ? -12.164 3.438 -11.32 1 91 102 GLU A CA 1
ATOM 811 C C . GLU A 1 102 ? -12.914 2.232 -10.766 1 91 102 GLU A C 1
ATOM 813 O O . GLU A 1 102 ? -13.844 1.729 -11.398 1 91 102 GLU A O 1
ATOM 818 N N . LEU A 1 103 ? -12.516 1.763 -9.625 1 90.62 103 LEU A N 1
ATOM 819 C CA . LEU A 1 103 ? -13.203 0.645 -8.984 1 90.62 103 LEU A CA 1
ATOM 820 C C . LEU A 1 103 ? -14.648 1.003 -8.672 1 90.62 103 LEU A C 1
ATOM 822 O O . LEU A 1 103 ? -15.555 0.193 -8.883 1 90.62 103 LEU A O 1
ATOM 826 N N . ASN A 1 104 ? -14.758 2.186 -8.156 1 91.75 104 ASN A N 1
ATOM 827 C CA . ASN A 1 104 ? -16.094 2.641 -7.777 1 91.75 104 ASN A CA 1
ATOM 828 C C . ASN A 1 104 ? -17 2.76 -8.992 1 91.75 104 ASN A C 1
ATOM 830 O O . ASN A 1 104 ? -18.219 2.541 -8.883 1 91.75 104 ASN A O 1
ATOM 834 N N . ASP A 1 105 ? -16.484 3.086 -10.094 1 91.44 105 ASP A N 1
ATOM 835 C CA . ASP A 1 105 ? -17.266 3.344 -11.297 1 91.44 105 ASP A CA 1
ATOM 836 C C . ASP A 1 105 ? -17.562 2.047 -12.047 1 91.44 105 ASP A C 1
ATOM 838 O O . ASP A 1 105 ? -18.375 2.033 -12.984 1 91.44 105 ASP A O 1
ATOM 842 N N . ARG A 1 106 ? -16.891 0.99 -11.602 1 87.44 106 ARG A N 1
ATOM 843 C CA . ARG A 1 106 ? -17.141 -0.292 -12.258 1 87.44 106 ARG A CA 1
ATOM 844 C C . ARG A 1 106 ? -18.562 -0.772 -12.023 1 87.44 106 ARG A C 1
ATOM 846 O O . ARG A 1 106 ? -19.047 -0.771 -10.891 1 87.44 106 ARG A O 1
ATOM 853 N N . THR A 1 107 ? -19.312 -1.036 -13.047 1 83.06 107 THR A N 1
ATOM 854 C CA . THR A 1 107 ? -20.703 -1.443 -12.922 1 83.06 107 THR A CA 1
ATOM 855 C C . THR A 1 107 ? -20.844 -2.955 -13.07 1 83.06 107 THR A C 1
ATOM 857 O O . THR A 1 107 ? -21.859 -3.533 -12.68 1 83.06 107 THR A O 1
ATOM 860 N N . GLU A 1 108 ? -19.875 -3.6 -13.555 1 85.75 108 GLU A N 1
ATOM 861 C CA . GLU A 1 108 ? -19.953 -5.039 -13.789 1 85.75 108 GLU A CA 1
ATOM 862 C C . GLU A 1 108 ? -19.172 -5.812 -12.727 1 85.75 108 GLU A C 1
ATOM 864 O O . GLU A 1 108 ? -18.312 -5.25 -12.055 1 85.75 108 GLU A O 1
ATOM 869 N N . GLY A 1 109 ? -19.672 -7.047 -12.492 1 84.69 109 GLY A N 1
ATOM 870 C CA . GLY A 1 109 ? -18.953 -7.93 -11.586 1 84.69 109 GLY A CA 1
ATOM 871 C C . GLY A 1 109 ? -19.562 -7.992 -10.203 1 84.69 109 GLY A C 1
ATOM 872 O O . GLY A 1 109 ? -20.641 -7.438 -9.969 1 84.69 109 GLY A O 1
ATOM 873 N N . SER A 1 110 ? -18.875 -8.672 -9.352 1 89.62 110 SER A N 1
ATOM 874 C CA . SER A 1 110 ? -19.328 -8.906 -7.988 1 89.62 110 SER A CA 1
ATOM 875 C C . SER A 1 110 ? -19.188 -7.652 -7.133 1 89.62 110 SER A C 1
ATOM 877 O O . SER A 1 110 ? -18.094 -7.113 -6.992 1 89.62 110 SER A O 1
ATOM 879 N N . ILE A 1 111 ? -20.297 -7.273 -6.543 1 89.38 111 ILE A N 1
ATOM 880 C CA . ILE A 1 111 ? -20.312 -6.117 -5.656 1 89.38 111 ILE A CA 1
ATOM 881 C C . ILE A 1 111 ? -19.438 -6.387 -4.438 1 89.38 111 ILE A C 1
ATOM 883 O O . ILE A 1 111 ? -18.719 -5.5 -3.98 1 89.38 111 ILE A O 1
ATOM 887 N N . THR A 1 112 ? -19.5 -7.586 -4.02 1 89.62 112 THR A N 1
ATOM 888 C CA . THR A 1 112 ? -18.734 -7.973 -2.846 1 89.62 112 THR A CA 1
ATOM 889 C C . THR A 1 112 ? -17.234 -7.871 -3.131 1 89.62 112 THR A C 1
ATOM 891 O O . THR A 1 112 ? -16.469 -7.332 -2.32 1 89.62 112 THR A O 1
ATOM 894 N N . LEU A 1 113 ? -16.812 -8.328 -4.27 1 88.56 113 LEU A N 1
ATOM 895 C CA . LEU A 1 113 ? -15.391 -8.289 -4.629 1 88.56 113 LEU A CA 1
ATOM 896 C C . LEU A 1 113 ? -14.938 -6.852 -4.852 1 88.56 113 LEU A C 1
ATOM 898 O O . LEU A 1 113 ? -13.805 -6.496 -4.512 1 88.56 113 LEU A O 1
ATOM 902 N N . ARG A 1 114 ? -15.805 -6.082 -5.371 1 90.88 114 ARG A N 1
ATOM 903 C CA . ARG A 1 114 ? -15.477 -4.676 -5.578 1 90.88 114 ARG A CA 1
ATOM 904 C C . ARG A 1 114 ? -15.281 -3.959 -4.246 1 90.88 114 ARG A C 1
ATOM 906 O O . ARG A 1 114 ? -14.336 -3.184 -4.09 1 90.88 114 ARG A O 1
ATOM 913 N N . HIS A 1 115 ? -16.141 -4.258 -3.307 1 90.81 115 HIS A N 1
ATOM 914 C CA . HIS A 1 115 ? -16.016 -3.654 -1.985 1 90.81 115 HIS A CA 1
ATOM 915 C C . HIS A 1 115 ? -14.711 -4.062 -1.313 1 90.81 115 HIS A C 1
ATOM 917 O O . HIS A 1 115 ? -14.055 -3.242 -0.668 1 90.81 115 HIS A O 1
ATOM 923 N N . MET A 1 116 ? -14.383 -5.246 -1.566 1 87.69 116 MET A N 1
ATOM 924 C CA . MET A 1 116 ? -13.125 -5.727 -0.999 1 87.69 116 MET A CA 1
ATOM 925 C C . MET A 1 116 ? -11.938 -5.016 -1.633 1 87.69 116 MET A C 1
ATOM 927 O O . MET A 1 116 ? -10.984 -4.652 -0.941 1 87.69 116 MET A O 1
ATOM 931 N N . ALA A 1 117 ? -12.055 -4.852 -2.893 1 90.12 117 ALA A N 1
ATOM 932 C CA . ALA A 1 117 ? -10.984 -4.164 -3.605 1 90.12 117 ALA A CA 1
ATOM 933 C C . ALA A 1 117 ? -10.852 -2.719 -3.137 1 90.12 117 ALA A C 1
ATOM 935 O O . ALA A 1 117 ? -9.742 -2.197 -3.014 1 90.12 117 ALA A O 1
ATOM 936 N N . ILE A 1 118 ? -11.945 -2.135 -2.881 1 93.31 118 ILE A N 1
ATOM 937 C CA . ILE A 1 118 ? -11.953 -0.76 -2.395 1 93.31 118 ILE A CA 1
ATOM 938 C C . ILE A 1 118 ? -11.336 -0.703 -0.999 1 93.31 118 ILE A C 1
ATOM 940 O O . ILE A 1 118 ? -10.5 0.157 -0.719 1 93.31 118 ILE A O 1
ATOM 944 N N . ASP A 1 119 ? -11.703 -1.634 -0.148 1 91.81 119 ASP A N 1
ATOM 945 C CA . ASP A 1 119 ? -11.117 -1.718 1.186 1 91.81 119 ASP A CA 1
ATOM 946 C C . ASP A 1 119 ? -9.602 -1.878 1.109 1 91.81 119 ASP A C 1
ATOM 948 O O . ASP A 1 119 ? -8.867 -1.237 1.863 1 91.81 119 ASP A O 1
ATOM 952 N N . ASP A 1 120 ? -9.18 -2.639 0.197 1 86.62 120 ASP A N 1
ATOM 953 C CA . ASP A 1 120 ? -7.75 -2.881 0.032 1 86.62 120 ASP A CA 1
ATOM 954 C C . ASP A 1 120 ? -7.031 -1.618 -0.439 1 86.62 120 ASP A C 1
ATOM 956 O O . ASP A 1 120 ? -5.93 -1.316 0.024 1 86.62 120 ASP A O 1
ATOM 960 N N . ALA A 1 121 ? -7.668 -0.952 -1.359 1 90.62 121 ALA A N 1
ATOM 961 C CA . ALA A 1 121 ? -7.066 0.277 -1.873 1 90.62 121 ALA A CA 1
ATOM 962 C C . ALA A 1 121 ? -6.965 1.337 -0.78 1 90.62 121 ALA A C 1
ATOM 964 O O . ALA A 1 121 ? -5.98 2.076 -0.711 1 90.62 121 ALA A O 1
ATOM 965 N N . ILE A 1 122 ? -7.926 1.387 0.083 1 93.94 122 ILE A N 1
ATOM 966 C CA . ILE A 1 122 ? -7.887 2.32 1.203 1 93.94 122 ILE A CA 1
ATOM 967 C C . ILE A 1 122 ? -6.766 1.93 2.162 1 93.94 122 ILE A C 1
ATOM 969 O O . ILE A 1 122 ? -6.039 2.793 2.662 1 93.94 122 ILE A O 1
ATOM 973 N N . ALA A 1 123 ? -6.629 0.707 2.375 1 90.44 123 ALA A N 1
ATOM 974 C CA . ALA A 1 123 ? -5.531 0.226 3.213 1 90.44 123 ALA A CA 1
ATOM 975 C C . ALA A 1 123 ? -4.18 0.607 2.619 1 90.44 123 ALA A C 1
ATOM 977 O O . ALA A 1 123 ? -3.24 0.928 3.354 1 90.44 123 ALA A O 1
ATOM 978 N N . ILE A 1 124 ? -4.137 0.584 1.38 1 86.69 124 ILE A N 1
ATOM 979 C CA . ILE A 1 124 ? -2.912 0.982 0.692 1 86.69 124 ILE A CA 1
ATOM 980 C C . ILE A 1 124 ? -2.641 2.465 0.937 1 86.69 124 ILE A C 1
ATOM 982 O O . ILE A 1 124 ? -1.506 2.857 1.217 1 86.69 124 ILE A O 1
ATOM 986 N N . MET A 1 125 ? -3.615 3.232 0.857 1 92.31 125 MET A N 1
ATOM 987 C CA . MET A 1 125 ? -3.457 4.656 1.139 1 92.31 125 MET A CA 1
ATOM 988 C C . MET A 1 125 ? -2.975 4.879 2.568 1 92.31 125 MET A C 1
ATOM 990 O O . MET A 1 125 ? -2.094 5.707 2.809 1 92.31 125 MET A O 1
ATOM 994 N N . ARG A 1 126 ? -3.52 4.129 3.438 1 93.69 126 ARG A N 1
ATOM 995 C CA . ARG A 1 126 ? -3.078 4.219 4.828 1 93.69 126 ARG A CA 1
ATOM 996 C C . ARG A 1 126 ? -1.608 3.834 4.961 1 93.69 126 ARG A C 1
ATOM 998 O O . ARG A 1 126 ? -0.873 4.441 5.742 1 93.69 126 ARG A O 1
ATOM 1005 N N . GLY A 1 127 ? -1.283 2.863 4.242 1 89.69 127 GLY A N 1
ATOM 1006 C CA . GLY A 1 127 ? 0.122 2.492 4.227 1 89.69 127 GLY A CA 1
ATOM 1007 C C . GLY A 1 127 ? 1.025 3.598 3.713 1 89.69 127 GLY A C 1
ATOM 1008 O O . GLY A 1 127 ? 2.1 3.836 4.27 1 89.69 127 GLY A O 1
ATOM 1009 N N . LEU A 1 128 ? 0.562 4.285 2.68 1 90.44 128 LEU A N 1
ATOM 1010 C CA . LEU A 1 128 ? 1.296 5.426 2.141 1 90.44 128 LEU A CA 1
ATOM 1011 C C . LEU A 1 128 ? 1.434 6.527 3.184 1 90.44 128 LEU A C 1
ATOM 1013 O O . LEU A 1 128 ? 2.514 7.098 3.352 1 90.44 128 LEU A O 1
ATOM 1017 N N . ASP A 1 129 ? 0.375 6.734 3.859 1 94.62 129 ASP A N 1
ATOM 1018 C CA . ASP A 1 129 ? 0.38 7.75 4.906 1 94.62 129 ASP A CA 1
ATOM 1019 C C . ASP A 1 129 ? 1.403 7.414 5.992 1 94.62 129 ASP A C 1
ATOM 1021 O O . ASP A 1 129 ? 2.211 8.266 6.371 1 94.62 129 ASP A O 1
ATOM 1025 N N . SER A 1 130 ? 1.351 6.215 6.441 1 94.25 130 SER A N 1
ATOM 1026 C CA . SER A 1 130 ? 2.223 5.781 7.531 1 94.25 130 SER A CA 1
ATOM 1027 C C . SER A 1 130 ? 3.691 5.855 7.125 1 94.25 130 SER A C 1
ATOM 1029 O O . SER A 1 130 ? 4.531 6.32 7.898 1 94.25 130 SER A O 1
ATOM 1031 N N . GLN A 1 131 ? 3.959 5.41 5.977 1 91.12 131 GLN A N 1
ATOM 1032 C CA . GLN A 1 131 ? 5.336 5.453 5.496 1 91.12 131 GLN A CA 1
ATOM 1033 C C . GLN A 1 131 ? 5.816 6.891 5.336 1 91.12 131 GLN A C 1
ATOM 1035 O O . GLN A 1 131 ? 6.949 7.215 5.695 1 91.12 131 GLN A O 1
ATOM 1040 N N . HIS A 1 132 ? 4.984 7.672 4.766 1 94.38 132 HIS A N 1
ATOM 1041 C CA . HIS A 1 132 ? 5.305 9.086 4.598 1 94.38 132 HIS A CA 1
ATOM 1042 C C . HIS A 1 132 ? 5.605 9.75 5.938 1 94.38 132 HIS A C 1
ATOM 1044 O O . HIS A 1 132 ? 6.617 10.438 6.082 1 94.38 132 HIS A O 1
ATOM 1050 N N . MET A 1 133 ? 4.805 9.461 6.887 1 95.88 133 MET A N 1
ATOM 1051 C CA . MET A 1 133 ? 4.969 10.094 8.195 1 95.88 133 MET A CA 1
ATOM 1052 C C . MET A 1 133 ? 6.234 9.594 8.883 1 95.88 133 MET A C 1
ATOM 1054 O O . MET A 1 133 ? 6.891 10.344 9.602 1 95.88 133 MET A O 1
ATOM 1058 N N . ARG A 1 134 ? 6.547 8.359 8.656 1 94.31 134 ARG A N 1
ATOM 1059 C CA . ARG A 1 134 ? 7.801 7.84 9.188 1 94.31 134 ARG A CA 1
ATOM 1060 C C . ARG A 1 134 ? 9 8.57 8.586 1 94.31 134 ARG A C 1
ATOM 1062 O O . ARG A 1 134 ? 9.922 8.953 9.305 1 94.31 134 ARG A O 1
ATOM 1069 N N . ARG A 1 135 ? 8.953 8.781 7.363 1 92.62 135 ARG A N 1
ATOM 1070 C CA . ARG A 1 135 ? 10.047 9.469 6.676 1 92.62 135 ARG A CA 1
ATOM 1071 C C . ARG A 1 135 ? 10.141 10.922 7.109 1 92.62 135 ARG A C 1
ATOM 1073 O O . ARG A 1 135 ? 11.242 11.453 7.297 1 92.62 135 ARG A O 1
ATOM 1080 N N . VAL A 1 136 ? 9.008 11.523 7.164 1 95.31 136 VAL A N 1
ATOM 1081 C CA . VAL A 1 136 ? 8.977 12.898 7.648 1 95.31 136 VAL A CA 1
ATOM 1082 C C . VAL A 1 136 ? 9.609 12.977 9.031 1 95.31 136 VAL A C 1
ATOM 1084 O O . VAL A 1 136 ? 10.438 13.859 9.297 1 95.31 136 VAL A O 1
ATOM 1087 N N . ALA A 1 137 ? 9.227 12.078 9.891 1 95.81 137 ALA A N 1
ATOM 1088 C CA . ALA A 1 137 ? 9.789 12.031 11.234 1 95.81 137 ALA A CA 1
ATOM 1089 C C . ALA A 1 137 ? 11.312 11.875 11.195 1 95.81 137 ALA A C 1
ATOM 1091 O O . ALA A 1 137 ? 12.023 12.492 11.984 1 95.81 137 ALA A O 1
ATOM 1092 N N . GLU A 1 138 ? 11.766 11.094 10.281 1 93.5 138 GLU A N 1
ATOM 1093 C CA . GLU A 1 138 ? 13.203 10.875 10.141 1 93.5 138 GLU A CA 1
ATOM 1094 C C . GLU A 1 138 ? 13.914 12.164 9.734 1 93.5 138 GLU A C 1
ATOM 1096 O O . GLU A 1 138 ? 14.977 12.484 10.281 1 93.5 138 GLU A O 1
ATOM 1101 N N . VAL A 1 139 ? 13.312 12.836 8.805 1 93.38 139 VAL A N 1
ATOM 1102 C CA . VAL A 1 139 ? 13.898 14.086 8.344 1 93.38 139 VAL A CA 1
ATOM 1103 C C . VAL A 1 139 ? 13.891 15.109 9.469 1 93.38 139 VAL A C 1
ATOM 1105 O O . VAL A 1 139 ? 14.883 15.812 9.695 1 93.38 139 VAL A O 1
ATOM 1108 N N . GLN A 1 140 ? 12.789 15.164 10.188 1 94.5 140 GLN A N 1
ATOM 1109 C CA . GLN A 1 140 ? 12.68 16.078 11.32 1 94.5 140 GLN A CA 1
ATOM 1110 C C . GLN A 1 140 ? 13.727 15.75 12.391 1 94.5 140 GLN A C 1
ATOM 1112 O O . GLN A 1 140 ? 14.422 16.641 12.875 1 94.5 140 GLN A O 1
ATOM 1117 N N . GLN A 1 141 ? 13.82 14.523 12.656 1 94.69 141 GLN A N 1
ATOM 1118 C CA . GLN A 1 141 ? 14.758 14.086 13.688 1 94.69 141 GLN A CA 1
ATOM 1119 C C . GLN A 1 141 ? 16.203 14.391 13.289 1 94.69 141 GLN A C 1
ATOM 1121 O O . GLN A 1 141 ? 16.984 14.859 14.109 1 94.69 141 GLN A O 1
ATOM 1126 N N . ALA A 1 142 ? 16.531 14.117 12.07 1 94.5 142 ALA A N 1
ATOM 1127 C CA . ALA A 1 142 ? 17.875 14.398 11.586 1 94.5 142 ALA A CA 1
ATOM 1128 C C . ALA A 1 142 ? 18.203 15.891 11.711 1 94.5 142 ALA A C 1
ATOM 1130 O O . ALA A 1 142 ? 19.312 16.25 12.102 1 94.5 142 ALA A O 1
ATOM 1131 N N . PHE A 1 143 ? 17.297 16.734 11.414 1 95.5 143 PHE A N 1
ATOM 1132 C CA . PHE A 1 143 ? 17.469 18.172 11.5 1 95.5 143 PHE A CA 1
ATOM 1133 C C . PHE A 1 143 ? 17.688 18.609 12.953 1 95.5 143 PHE A C 1
ATOM 1135 O O . PHE A 1 143 ? 18.625 19.328 13.258 1 95.5 143 PHE A O 1
ATOM 1142 N N . TYR A 1 144 ? 16.859 18.094 13.844 1 94.38 144 TYR A N 1
ATOM 1143 C CA . TYR A 1 144 ? 16.922 18.531 15.234 1 94.38 144 TYR A CA 1
ATOM 1144 C C . TYR A 1 144 ? 18.141 17.953 15.945 1 94.38 144 TYR A C 1
ATOM 1146 O O . TYR A 1 144 ? 18.656 18.547 16.891 1 94.38 144 TYR A O 1
ATOM 1154 N N . ASP A 1 145 ? 18.562 16.828 15.477 1 95.56 145 ASP A N 1
ATOM 1155 C CA . ASP A 1 145 ? 19.797 16.25 16 1 95.56 145 ASP A CA 1
ATOM 1156 C C . ASP A 1 145 ? 21.016 17.094 15.586 1 95.56 145 ASP A C 1
ATOM 1158 O O . ASP A 1 145 ? 21.906 17.328 16.391 1 95.56 145 ASP A O 1
ATOM 1162 N N . ALA A 1 146 ? 21.016 17.516 14.367 1 96.12 146 ALA A N 1
ATOM 1163 C CA . ALA A 1 146 ? 22.125 18.281 13.82 1 96.12 146 ALA A CA 1
ATOM 1164 C C . ALA A 1 146 ? 22.094 19.734 14.305 1 96.12 146 ALA A C 1
ATOM 1166 O O . ALA A 1 146 ? 23.141 20.344 14.516 1 96.12 146 ALA A O 1
ATOM 1167 N N . TYR A 1 147 ? 20.891 20.234 14.422 1 95.19 147 TYR A N 1
ATOM 1168 C CA . TYR A 1 147 ? 20.688 21.625 14.812 1 95.19 147 TYR A CA 1
ATOM 1169 C C . TYR A 1 147 ? 19.703 21.75 15.961 1 95.19 147 TYR A C 1
ATOM 1171 O O . TYR A 1 147 ? 18.625 22.312 15.812 1 95.19 147 TYR A O 1
ATOM 1179 N N . PRO A 1 148 ? 20.156 21.312 17.078 1 94.38 148 PRO A N 1
ATOM 1180 C CA . PRO A 1 148 ? 19.219 21.359 18.219 1 94.38 148 PRO A CA 1
ATOM 1181 C C . PRO A 1 148 ? 18.828 22.781 18.609 1 94.38 148 PRO A C 1
ATOM 1183 O O . PRO A 1 148 ? 19.688 23.562 19.016 1 94.38 148 PRO A O 1
ATOM 1186 N N . PRO A 1 149 ? 17.547 23.016 18.578 1 90 149 PRO A N 1
ATOM 1187 C CA . PRO A 1 149 ? 17.094 24.391 18.828 1 90 149 PRO A CA 1
ATOM 1188 C C . PRO A 1 149 ? 17.422 24.844 20.25 1 90 149 PRO A C 1
ATOM 1190 O O . PRO A 1 149 ? 17.781 26.016 20.453 1 90 149 PRO A O 1
ATOM 1193 N N . HIS A 1 150 ? 17.406 24.016 21.266 1 89.25 150 HIS A N 1
ATOM 1194 C CA . HIS A 1 150 ? 17.578 24.391 22.656 1 89.25 150 HIS A CA 1
ATOM 1195 C C . HIS A 1 150 ? 19.031 24.766 22.953 1 89.25 150 HIS A C 1
ATOM 1197 O O . HIS A 1 150 ? 19.344 25.344 24 1 89.25 150 HIS A O 1
ATOM 1203 N N . GLU A 1 151 ? 19.875 24.453 22.016 1 92.56 151 GLU A N 1
ATOM 1204 C CA . GLU A 1 151 ? 21.281 24.781 22.203 1 92.56 151 GLU A CA 1
ATOM 1205 C C . GLU A 1 151 ? 21.641 26.109 21.547 1 92.56 151 GLU A C 1
ATOM 1207 O O . GLU A 1 151 ? 22.766 26.609 21.703 1 92.56 151 GLU A O 1
ATOM 1212 N N . ARG A 1 152 ? 20.656 26.672 20.906 1 94 152 ARG A N 1
ATOM 1213 C CA . ARG A 1 152 ? 20.891 27.953 20.234 1 94 152 ARG A CA 1
ATOM 1214 C C . ARG A 1 152 ? 20.438 29.125 21.094 1 94 152 ARG A C 1
ATOM 1216 O O . ARG A 1 152 ? 19.281 29.188 21.516 1 94 152 ARG A O 1
ATOM 1223 N N . GLU A 1 153 ? 21.359 30.031 21.25 1 93.19 153 GLU A N 1
ATOM 1224 C CA . GLU A 1 153 ? 21.125 31.125 22.188 1 93.19 153 GLU A CA 1
ATOM 1225 C C . GLU A 1 153 ? 19.906 31.938 21.797 1 93.19 153 GLU A C 1
ATOM 1227 O O . GLU A 1 153 ? 19.078 32.281 22.641 1 93.19 153 GLU A O 1
ATOM 1232 N N . SER A 1 154 ? 19.797 32.281 20.531 1 94.56 154 SER A N 1
ATOM 1233 C CA . SER A 1 154 ? 18.672 33.062 20.062 1 94.56 154 SER A CA 1
ATOM 1234 C C . SER A 1 154 ? 17.344 32.375 20.297 1 94.56 154 SER A C 1
ATOM 1236 O O . SER A 1 154 ? 16.359 33 20.703 1 94.56 154 SER A O 1
ATOM 1238 N N . VAL A 1 155 ? 17.281 31.125 20.141 1 96.69 155 VAL A N 1
ATOM 1239 C CA . VAL A 1 155 ? 16.062 30.344 20.328 1 96.69 155 VAL A CA 1
ATOM 1240 C C . VAL A 1 155 ? 15.734 30.266 21.828 1 96.69 155 VAL A C 1
ATOM 1242 O O . VAL A 1 155 ? 14.578 30.422 22.219 1 96.69 155 VAL A O 1
ATOM 1245 N N . GLN A 1 156 ? 16.734 30.109 22.641 1 96.19 156 GLN A N 1
ATOM 1246 C CA . GLN A 1 156 ? 16.547 30.016 24.078 1 96.19 156 GLN A CA 1
ATOM 1247 C C . GLN A 1 156 ? 15.914 31.297 24.641 1 96.19 156 GLN A C 1
ATOM 1249 O O . GLN A 1 156 ? 14.992 31.219 25.453 1 96.19 156 GLN A O 1
ATOM 1254 N N . GLY A 1 157 ? 16.5 32.344 24.203 1 96.75 157 GLY A N 1
ATOM 1255 C CA . GLY A 1 157 ? 15.969 33.625 24.656 1 96.75 157 GLY A CA 1
ATOM 1256 C C . GLY A 1 157 ? 14.5 33.812 24.312 1 96.75 157 GLY A C 1
ATOM 1257 O O . GLY A 1 157 ? 13.703 34.188 25.188 1 96.75 157 GLY A O 1
ATOM 1258 N N . HIS A 1 158 ? 14.148 33.5 23.125 1 97.69 158 HIS A N 1
ATOM 1259 C CA . HIS A 1 158 ? 12.766 33.656 22.672 1 97.69 158 HIS A CA 1
ATOM 1260 C C . HIS A 1 158 ? 11.852 32.656 23.375 1 97.69 158 HIS A C 1
ATOM 1262 O O . HIS A 1 158 ? 10.719 33 23.734 1 97.69 158 HIS A O 1
ATOM 1268 N N . ARG A 1 159 ? 12.289 31.422 23.562 1 97.62 159 ARG A N 1
ATOM 1269 C CA . ARG A 1 159 ? 11.484 30.422 24.25 1 97.62 159 ARG A CA 1
ATOM 1270 C C . ARG A 1 159 ? 11.18 30.859 25.672 1 97.62 159 ARG A C 1
ATOM 1272 O O . ARG A 1 159 ? 10.062 30.672 26.172 1 97.62 159 ARG A O 1
ATOM 1279 N N . ALA A 1 160 ? 12.164 31.438 26.328 1 97.12 160 ALA A N 1
ATOM 1280 C CA . ALA A 1 160 ? 11.977 31.922 27.688 1 97.12 160 ALA A CA 1
ATOM 1281 C C . ALA A 1 160 ? 10.93 33.031 27.734 1 97.12 160 ALA A C 1
ATOM 1283 O O . ALA A 1 160 ? 10.078 33.062 28.625 1 97.12 160 ALA A O 1
ATOM 1284 N N . GLU A 1 161 ? 11.023 33.906 26.828 1 97.56 161 GLU A N 1
ATOM 1285 C CA . GLU A 1 161 ? 10.078 35.031 26.766 1 97.56 161 GLU A CA 1
ATOM 1286 C C . GLU A 1 161 ? 8.664 34.531 26.469 1 97.56 161 GLU A C 1
ATOM 1288 O O . GLU A 1 161 ? 7.699 35 27.078 1 97.56 161 GLU A O 1
ATOM 1293 N N . VAL A 1 162 ? 8.531 33.656 25.531 1 97.75 162 VAL A N 1
ATOM 1294 C CA . VAL A 1 162 ? 7.242 33.062 25.172 1 97.75 162 VAL A CA 1
ATOM 1295 C C . VAL A 1 162 ? 6.629 32.375 26.391 1 97.75 162 VAL A C 1
ATOM 1297 O O . VAL A 1 162 ? 5.449 32.562 26.688 1 97.75 162 VAL A O 1
ATOM 1300 N N . ALA A 1 163 ? 7.449 31.625 27.078 1 97.31 163 ALA A N 1
ATOM 1301 C CA . ALA A 1 163 ? 6.98 30.922 28.266 1 97.31 163 ALA A CA 1
ATOM 1302 C C . ALA A 1 163 ? 6.488 31.906 29.328 1 97.31 163 ALA A C 1
ATOM 1304 O O . ALA A 1 163 ? 5.484 31.656 30 1 97.31 163 ALA A O 1
ATOM 1305 N N . ARG A 1 164 ? 7.188 32.938 29.453 1 97.44 164 ARG A N 1
ATOM 1306 C CA . ARG A 1 164 ? 6.816 33.969 30.422 1 97.44 164 ARG A CA 1
ATOM 1307 C C . ARG A 1 164 ? 5.469 34.594 30.078 1 97.44 164 ARG A C 1
ATOM 1309 O O . ARG A 1 164 ? 4.609 34.75 30.953 1 97.44 164 ARG A O 1
ATOM 1316 N N . ILE A 1 165 ? 5.301 34.906 28.828 1 97.5 165 ILE A N 1
ATOM 1317 C CA . ILE A 1 165 ? 4.047 35.531 28.391 1 97.5 165 ILE A CA 1
ATOM 1318 C C . ILE A 1 165 ? 2.9 34.531 28.609 1 97.5 165 ILE A C 1
ATOM 1320 O O . ILE A 1 165 ? 1.841 34.906 29.109 1 97.5 165 ILE A O 1
ATOM 1324 N N . LEU A 1 166 ? 3.105 33.312 28.25 1 97.31 166 LEU A N 1
ATOM 1325 C CA . LEU A 1 166 ? 2.086 32.281 28.391 1 97.31 166 LEU A CA 1
ATOM 1326 C C . LEU A 1 166 ? 1.698 32.094 29.859 1 97.31 166 LEU A C 1
ATOM 1328 O O . LEU A 1 166 ? 0.524 31.875 30.172 1 97.31 166 LEU A O 1
ATOM 1332 N N . ALA A 1 167 ? 2.682 32.188 30.688 1 96.12 167 ALA A N 1
ATOM 1333 C CA . ALA A 1 167 ? 2.438 32 32.125 1 96.12 167 ALA A CA 1
ATOM 1334 C C . ALA A 1 167 ? 1.494 33.062 32.656 1 96.12 167 ALA A C 1
ATOM 1336 O O . ALA A 1 167 ? 0.748 32.844 33.594 1 96.12 167 ALA A O 1
ATOM 1337 N N . ASP A 1 168 ? 1.519 34.156 32.031 1 95.75 168 ASP A N 1
ATOM 1338 C CA . ASP A 1 168 ? 0.725 35.281 32.5 1 95.75 168 ASP A CA 1
ATOM 1339 C C . ASP A 1 168 ? -0.666 35.281 31.859 1 95.75 168 ASP A C 1
ATOM 1341 O O . ASP A 1 168 ? -1.504 36.125 32.156 1 95.75 168 ASP A O 1
ATOM 1345 N N . CYS A 1 169 ? -0.942 34.375 31 1 96.88 169 CYS A N 1
ATOM 1346 C CA . CYS A 1 169 ? -2.209 34.344 30.281 1 96.88 169 CYS A CA 1
ATOM 1347 C C . CYS A 1 169 ? -3.098 33.219 30.781 1 96.88 169 CYS A C 1
ATOM 1349 O O . CYS A 1 169 ? -2.6 32.188 31.266 1 96.88 169 CYS A O 1
ATOM 1351 N N . SER A 1 170 ? -4.379 33.438 30.703 1 95.38 170 SER A N 1
ATOM 1352 C CA . SER A 1 170 ? -5.328 32.438 31.234 1 95.38 170 SER A CA 1
ATOM 1353 C C . SER A 1 170 ? -5.832 31.531 30.141 1 95.38 170 SER A C 1
ATOM 1355 O O . SER A 1 170 ? -6.359 30.453 30.422 1 95.38 170 SER A O 1
ATOM 1357 N N . ALA A 1 171 ? -5.73 31.922 28.891 1 96.81 171 ALA A N 1
ATOM 1358 C CA . ALA A 1 171 ? -6.172 31.141 27.75 1 96.81 171 ALA A CA 1
ATOM 1359 C C . ALA A 1 171 ? -5.355 31.469 26.5 1 96.81 171 ALA A C 1
ATOM 1361 O O . ALA A 1 171 ? -4.629 32.469 26.484 1 96.81 171 ALA A O 1
ATOM 1362 N N . VAL A 1 172 ? -5.422 30.578 25.547 1 97.81 172 VAL A N 1
ATOM 1363 C CA . VAL A 1 172 ? -4.648 30.75 24.328 1 97.81 172 VAL A CA 1
ATOM 1364 C C . VAL A 1 172 ? -5.59 30.75 23.125 1 97.81 172 VAL A C 1
ATOM 1366 O O . VAL A 1 172 ? -6.547 29.969 23.062 1 97.81 172 VAL A O 1
ATOM 1369 N N . VAL A 1 173 ? -5.375 31.656 22.188 1 97.75 173 VAL A N 1
ATOM 1370 C CA . VAL A 1 173 ? -6.117 31.75 20.938 1 97.75 173 VAL A CA 1
ATOM 1371 C C . VAL A 1 173 ? -5.176 31.5 19.75 1 97.75 173 VAL A C 1
ATOM 1373 O O . VAL A 1 173 ? -4.188 32.219 19.578 1 97.75 173 VAL A O 1
ATOM 1376 N N . ILE A 1 174 ? -5.469 30.469 18.984 1 98.25 174 ILE A N 1
ATOM 1377 C CA . ILE A 1 174 ? -4.66 30.172 17.797 1 98.25 174 ILE A CA 1
ATOM 1378 C C . ILE A 1 174 ? -5.48 30.406 16.531 1 98.25 174 ILE A C 1
ATOM 1380 O O . ILE A 1 174 ? -6.488 29.734 16.312 1 98.25 174 ILE A O 1
ATOM 1384 N N . THR A 1 175 ? -5.043 31.297 15.695 1 97.31 175 THR A N 1
ATOM 1385 C CA . THR A 1 175 ? -5.785 31.703 14.5 1 97.31 175 THR A CA 1
ATOM 1386 C C . THR A 1 175 ? -5.355 30.859 13.297 1 97.31 175 THR A C 1
ATOM 1388 O O . THR A 1 175 ? -4.516 29.969 13.422 1 97.31 175 THR A O 1
ATOM 1391 N N . GLY A 1 176 ? -6.016 31.156 12.164 1 95.44 176 GLY A N 1
ATOM 1392 C CA . GLY A 1 176 ? -5.691 30.469 10.93 1 95.44 176 GLY A CA 1
ATOM 1393 C C . GLY A 1 176 ? -4.512 31.094 10.195 1 95.44 176 GLY A C 1
ATOM 1394 O O . GLY A 1 176 ? -3.621 31.672 10.82 1 95.44 176 GLY A O 1
ATOM 1395 N N . GLY A 1 177 ? -4.48 30.828 8.914 1 95 177 GLY A N 1
ATOM 1396 C CA . GLY A 1 177 ? -3.385 31.266 8.062 1 95 177 GLY A CA 1
ATOM 1397 C C . GLY A 1 177 ? -2.588 30.125 7.461 1 95 177 GLY A C 1
ATOM 1398 O O . GLY A 1 177 ? -3.121 29.031 7.254 1 95 177 GLY A O 1
ATOM 1399 N N . HIS A 1 178 ? -1.412 30.5 7.121 1 96.5 178 HIS A N 1
ATOM 1400 C CA . HIS A 1 178 ? -0.54 29.516 6.508 1 96.5 178 HIS A CA 1
ATOM 1401 C C . HIS A 1 178 ? -0.128 28.438 7.512 1 96.5 178 HIS A C 1
ATOM 1403 O O . HIS A 1 178 ? 0.726 28.688 8.367 1 96.5 178 HIS A O 1
ATOM 1409 N N . VAL A 1 179 ? -0.595 27.266 7.285 1 96.06 179 VAL A N 1
ATOM 1410 C CA . VAL A 1 179 ? -0.519 26.234 8.305 1 96.06 179 VAL A CA 1
ATOM 1411 C C . VAL A 1 179 ? 0.931 25.781 8.477 1 96.06 179 VAL A C 1
ATOM 1413 O O . VAL A 1 179 ? 1.357 25.453 9.586 1 96.06 179 VAL A O 1
ATOM 1416 N N . VAL A 1 180 ? 1.753 25.766 7.453 1 94.19 180 VAL A N 1
ATOM 1417 C CA . VAL A 1 180 ? 3.131 25.281 7.508 1 94.19 180 VAL A CA 1
ATOM 1418 C C . VAL A 1 180 ? 3.965 26.219 8.383 1 94.19 180 VAL A C 1
ATOM 1420 O O . VAL A 1 180 ? 4.691 25.766 9.266 1 94.19 180 VAL A O 1
ATOM 1423 N N . GLU A 1 181 ? 3.807 27.516 8.133 1 96.38 181 GLU A N 1
ATOM 1424 C CA . GLU A 1 181 ? 4.523 28.516 8.93 1 96.38 181 GLU A CA 1
ATOM 1425 C C . GLU A 1 181 ? 4.078 28.484 10.383 1 96.38 181 GLU A C 1
ATOM 1427 O O . GLU A 1 181 ? 4.895 28.641 11.297 1 96.38 181 GLU A O 1
ATOM 1432 N N . LEU A 1 182 ? 2.809 28.344 10.5 1 98 182 LEU A N 1
ATOM 1433 C CA . LEU A 1 182 ? 2.262 28.266 11.852 1 98 182 LEU A CA 1
ATOM 1434 C C . LEU A 1 182 ? 2.863 27.078 12.602 1 98 182 LEU A C 1
ATOM 1436 O O . LEU A 1 182 ? 3.354 27.234 13.727 1 98 182 LEU A O 1
ATOM 1440 N N . LEU A 1 183 ? 2.871 25.938 11.961 1 96.94 183 LEU A N 1
ATOM 1441 C CA . LEU A 1 183 ? 3.365 24.719 12.586 1 96.94 183 LEU A CA 1
ATOM 1442 C C . LEU A 1 183 ? 4.855 24.828 12.891 1 96.94 183 LEU A C 1
ATOM 1444 O O . LEU A 1 183 ? 5.301 24.453 13.977 1 96.94 183 LEU A O 1
ATOM 1448 N N . ASP A 1 184 ? 5.621 25.359 12.008 1 96.19 184 ASP A N 1
ATOM 1449 C CA . ASP A 1 184 ? 7.055 25.547 12.203 1 96.19 184 ASP A CA 1
ATOM 1450 C C . ASP A 1 184 ? 7.34 26.422 13.422 1 96.19 184 ASP A C 1
ATOM 1452 O O . ASP A 1 184 ? 8.203 26.094 14.234 1 96.19 184 ASP A O 1
ATOM 1456 N N . ALA A 1 185 ? 6.621 27.469 13.484 1 97.81 185 ALA A N 1
ATOM 1457 C CA . ALA A 1 185 ? 6.816 28.391 14.602 1 97.81 185 ALA A CA 1
ATOM 1458 C C . ALA A 1 185 ? 6.457 27.719 15.93 1 97.81 185 ALA A C 1
ATOM 1460 O O . ALA A 1 185 ? 7.184 27.859 16.922 1 97.81 185 ALA A O 1
ATOM 1461 N N . LEU A 1 186 ? 5.375 27 15.953 1 97.81 186 LEU A N 1
ATOM 1462 C CA . LEU A 1 186 ? 4.926 26.328 17.172 1 97.81 186 LEU A CA 1
ATOM 1463 C C . LEU A 1 186 ? 5.965 25.328 17.656 1 97.81 186 LEU A C 1
ATOM 1465 O O . LEU A 1 186 ? 6.242 25.25 18.859 1 97.81 186 LEU A O 1
ATOM 1469 N N . HIS A 1 187 ? 6.559 24.625 16.781 1 95.38 187 HIS A N 1
ATOM 1470 C CA . HIS A 1 187 ? 7.551 23.625 17.141 1 95.38 187 HIS A CA 1
ATOM 1471 C C . HIS A 1 187 ? 8.867 24.281 17.547 1 95.38 187 HIS A C 1
ATOM 1473 O O . HIS A 1 187 ? 9.508 23.859 18.516 1 95.38 187 HIS A O 1
ATOM 1479 N N . LEU A 1 188 ? 9.227 25.266 16.781 1 96.5 188 LEU A N 1
ATOM 1480 C CA . LEU A 1 188 ? 10.492 25.922 17.062 1 96.5 188 LEU A CA 1
ATOM 1481 C C . LEU A 1 188 ? 10.516 26.469 18.484 1 96.5 188 LEU A C 1
ATOM 1483 O O . LEU A 1 188 ? 11.523 26.328 19.188 1 96.5 188 LEU A O 1
ATOM 1487 N N . PHE A 1 189 ? 9.414 27.016 18.922 1 97.38 189 PHE A N 1
ATOM 1488 C CA . PHE A 1 189 ? 9.398 27.688 20.219 1 97.38 189 PHE A CA 1
ATOM 1489 C C . PHE A 1 189 ? 8.773 26.797 21.281 1 97.38 189 PHE A C 1
ATOM 1491 O O . PHE A 1 189 ? 8.516 27.234 22.391 1 97.38 189 PHE A O 1
ATOM 1498 N N . ASN A 1 190 ? 8.445 25.531 20.906 1 94.94 190 ASN A N 1
ATOM 1499 C CA . ASN A 1 190 ? 7.98 24.516 21.844 1 94.94 190 ASN A CA 1
ATOM 1500 C C . ASN A 1 190 ? 6.816 25.031 22.688 1 94.94 190 ASN A C 1
ATOM 1502 O O . ASN A 1 190 ? 6.848 24.938 23.922 1 94.94 190 ASN A O 1
ATOM 1506 N N . VAL A 1 191 ? 5.859 25.516 22.031 1 95.38 191 VAL A N 1
ATOM 1507 C CA . VAL A 1 191 ? 4.82 26.281 22.734 1 95.38 191 VAL A CA 1
ATOM 1508 C C . VAL A 1 191 ? 3.941 25.312 23.531 1 95.38 191 VAL A C 1
ATOM 1510 O O . VAL A 1 191 ? 3.402 25.688 24.578 1 95.38 191 VAL A O 1
ATOM 1513 N N . ALA A 1 192 ? 3.768 24.094 23.094 1 93.44 192 ALA A N 1
ATOM 1514 C CA . ALA A 1 192 ? 2.895 23.156 23.797 1 93.44 192 ALA A CA 1
ATOM 1515 C C . ALA A 1 192 ? 3.404 22.875 25.203 1 93.44 192 ALA A C 1
ATOM 1517 O O . ALA A 1 192 ? 2.738 23.203 26.188 1 93.44 192 ALA A O 1
ATOM 1518 N N . PRO A 1 193 ? 4.59 22.469 25.359 1 91.25 193 PRO A N 1
ATOM 1519 C CA . PRO A 1 193 ? 5.109 22.266 26.719 1 91.25 193 PRO A CA 1
ATOM 1520 C C . PRO A 1 193 ? 5.348 23.578 27.469 1 91.25 193 PRO A C 1
ATOM 1522 O O . PRO A 1 193 ? 5.387 23.594 28.703 1 91.25 193 PRO A O 1
ATOM 1525 N N . ALA A 1 194 ? 5.434 24.641 26.75 1 91.44 194 ALA A N 1
ATOM 1526 C CA . ALA A 1 194 ? 5.73 25.922 27.375 1 91.44 194 ALA A CA 1
ATOM 1527 C C . ALA A 1 194 ? 4.512 26.469 28.109 1 91.44 194 ALA A C 1
ATOM 1529 O O . ALA A 1 194 ? 4.641 27.359 28.953 1 91.44 194 ALA A O 1
ATOM 1530 N N . GLY A 1 195 ? 3.332 25.922 27.672 1 91.69 195 GLY A N 1
ATOM 1531 C CA . GLY A 1 195 ? 2.203 26.438 28.438 1 91.69 195 GLY A CA 1
ATOM 1532 C C . GLY A 1 195 ? 0.868 26.188 27.766 1 91.69 195 GLY A C 1
ATOM 1533 O O . GLY A 1 195 ? -0.175 26.172 28.422 1 91.69 195 GLY A O 1
ATOM 1534 N N . VAL A 1 196 ? 0.866 25.984 26.516 1 93.88 196 VAL A N 1
ATOM 1535 C CA . VAL A 1 196 ? -0.371 25.875 25.75 1 93.88 196 VAL A CA 1
ATOM 1536 C C . VAL A 1 196 ? -1.163 24.656 26.219 1 93.88 196 VAL A C 1
ATOM 1538 O O . VAL A 1 196 ? -2.391 24.719 26.312 1 93.88 196 VAL A O 1
ATOM 1541 N N . GLU A 1 197 ? -0.48 23.625 26.578 1 92.69 197 GLU A N 1
ATOM 1542 C CA . GLU A 1 197 ? -1.166 22.391 26.953 1 92.69 197 GLU A CA 1
ATOM 1543 C C . GLU A 1 197 ? -1.837 22.516 28.312 1 92.69 197 GLU A C 1
ATOM 1545 O O . GLU A 1 197 ? -2.662 21.672 28.688 1 92.69 197 GLU A O 1
ATOM 1550 N N . GLN A 1 198 ? -1.521 23.562 29.047 1 91.75 198 GLN A N 1
ATOM 1551 C CA . GLN A 1 198 ? -2.033 23.719 30.406 1 91.75 198 GLN A CA 1
ATOM 1552 C C . GLN A 1 198 ? -3.16 24.75 30.453 1 91.75 198 GLN A C 1
ATOM 1554 O O . GLN A 1 198 ? -3.682 25.062 31.516 1 91.75 198 GLN A O 1
ATOM 1559 N N . ARG A 1 199 ? -3.539 25.234 29.406 1 94.06 199 ARG A N 1
ATOM 1560 C CA . ARG A 1 199 ? -4.516 26.328 29.344 1 94.06 199 ARG A CA 1
ATOM 1561 C C . ARG A 1 199 ? -5.625 26 28.344 1 94.06 199 ARG A C 1
ATOM 1563 O O . ARG A 1 199 ? -5.426 25.203 27.422 1 94.06 199 ARG A O 1
ATOM 1570 N N . PRO A 1 200 ? -6.82 26.609 28.625 1 95.62 200 PRO A N 1
ATOM 1571 C CA . PRO A 1 200 ? -7.832 26.5 27.562 1 95.62 200 PRO A CA 1
ATOM 1572 C C . PRO A 1 200 ? -7.375 27.109 26.25 1 95.62 200 PRO A C 1
ATOM 1574 O O . PRO A 1 200 ? -6.699 28.156 26.234 1 95.62 200 PRO A O 1
ATOM 1577 N N . VAL A 1 201 ? -7.773 26.438 25.172 1 96.94 201 VAL A N 1
ATOM 1578 C CA . VAL A 1 201 ? -7.355 26.875 23.844 1 96.94 201 VAL A CA 1
ATOM 1579 C C . VAL A 1 201 ? -8.578 27.062 22.938 1 96.94 201 VAL A C 1
ATOM 1581 O O . VAL A 1 201 ? -9.492 26.234 22.953 1 96.94 201 VAL A O 1
ATOM 1584 N N . VAL A 1 202 ? -8.617 28.141 22.234 1 96.88 202 VAL A N 1
ATOM 1585 C CA . VAL A 1 202 ? -9.562 28.328 21.141 1 96.88 202 VAL A CA 1
ATOM 1586 C C . VAL A 1 202 ? -8.812 28.406 19.812 1 96.88 202 VAL A C 1
ATOM 1588 O O . VAL A 1 202 ? -7.785 29.078 19.719 1 96.88 202 VAL A O 1
ATOM 1591 N N . ALA A 1 203 ? -9.297 27.672 18.875 1 97.56 203 ALA A N 1
ATOM 1592 C CA . ALA A 1 203 ? -8.578 27.625 17.594 1 97.56 203 ALA A CA 1
ATOM 1593 C C . ALA A 1 203 ? -9.539 27.469 16.422 1 97.56 203 ALA A C 1
ATOM 1595 O O . ALA A 1 203 ? -10.633 26.922 16.578 1 97.56 203 ALA A O 1
ATOM 1596 N N . TRP A 1 204 ? -9.219 28.016 15.281 1 96.62 204 TRP A N 1
ATOM 1597 C CA . TRP A 1 204 ? -9.969 27.828 14.047 1 96.62 204 TRP A CA 1
ATOM 1598 C C . TRP A 1 204 ? -9.039 27.766 12.844 1 96.62 204 TRP A C 1
ATOM 1600 O O . TRP A 1 204 ? -7.844 28.047 12.961 1 96.62 204 TRP A O 1
ATOM 1610 N N . SER A 1 205 ? -9.594 27.266 11.703 1 96.56 205 SER A N 1
ATOM 1611 C CA . SER A 1 205 ? -8.844 27.141 10.453 1 96.56 205 SER A CA 1
ATOM 1612 C C . SER A 1 205 ? -7.531 26.406 10.664 1 96.56 205 SER A C 1
ATOM 1614 O O . SER A 1 205 ? -7.516 25.297 11.227 1 96.56 205 SER A O 1
ATOM 1616 N N . ALA A 1 206 ? -6.375 26.953 10.273 1 97.12 206 ALA A N 1
ATOM 1617 C CA . ALA A 1 206 ? -5.086 26.297 10.453 1 97.12 206 ALA A CA 1
ATOM 1618 C C . ALA A 1 206 ? -4.805 26.031 11.93 1 97.12 206 ALA A C 1
ATOM 1620 O O . ALA A 1 206 ? -4.168 25.031 12.273 1 97.12 206 ALA A O 1
ATOM 1621 N N . GLY A 1 207 ? -5.277 26.969 12.766 1 98.12 207 GLY A N 1
ATOM 1622 C CA . GLY A 1 207 ? -5.109 26.766 14.195 1 98.12 207 GLY A CA 1
ATOM 1623 C C . GLY A 1 207 ? -5.762 25.484 14.688 1 98.12 207 GLY A C 1
ATOM 1624 O O . GLY A 1 207 ? -5.207 24.797 15.547 1 98.12 207 GLY A O 1
ATOM 1625 N N . ALA A 1 208 ? -6.906 25.203 14.172 1 97.88 208 ALA A N 1
ATOM 1626 C CA . ALA A 1 208 ? -7.586 23.953 14.523 1 97.88 208 ALA A CA 1
ATOM 1627 C C . ALA A 1 208 ? -6.801 22.75 14.031 1 97.88 208 ALA A C 1
ATOM 1629 O O . ALA A 1 208 ? -6.668 21.75 14.742 1 97.88 208 ALA A O 1
ATOM 1630 N N . MET A 1 209 ? -6.266 22.828 12.891 1 97.56 209 MET A N 1
ATOM 1631 C CA . MET A 1 209 ? -5.555 21.734 12.25 1 97.56 209 MET A CA 1
ATOM 1632 C C . MET A 1 209 ? -4.309 21.359 13.039 1 97.56 209 MET A C 1
ATOM 1634 O O . MET A 1 209 ? -4.027 20.172 13.25 1 97.56 209 MET A O 1
ATOM 1638 N N . VAL A 1 210 ? -3.566 22.297 13.508 1 98 210 VAL A N 1
ATOM 1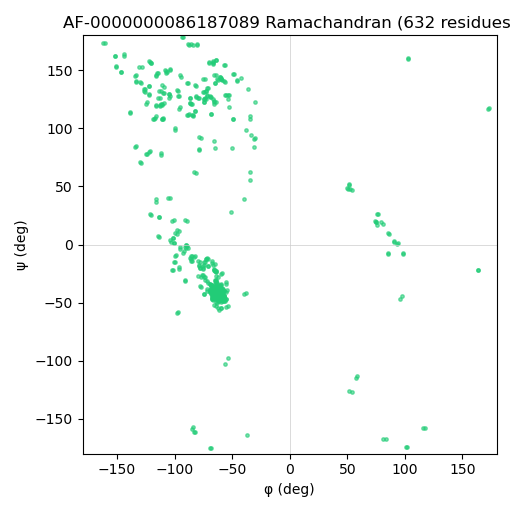639 C CA . VAL A 1 210 ? -2.264 22.047 14.117 1 98 210 VAL A CA 1
ATOM 1640 C C . VAL A 1 210 ? -2.451 21.422 15.492 1 98 210 VAL A C 1
ATOM 1642 O O . VAL A 1 210 ? -1.502 20.875 16.078 1 98 210 VAL A O 1
ATOM 1645 N N . LEU A 1 211 ? -3.656 21.484 16.062 1 97.06 211 LEU A N 1
ATOM 1646 C CA . LEU A 1 211 ? -3.9 20.922 17.391 1 97.06 211 LEU A CA 1
ATOM 1647 C C . LEU A 1 211 ? -4.066 19.406 17.328 1 97.06 211 LEU A C 1
ATOM 1649 O O . LEU A 1 211 ? -4.004 18.719 18.344 1 97.06 211 LEU A O 1
ATOM 1653 N N . THR A 1 212 ? -4.332 18.906 16.141 1 96.69 212 THR A N 1
ATOM 1654 C CA . THR A 1 212 ? -4.578 17.484 15.969 1 96.69 212 THR A CA 1
ATOM 1655 C C . THR A 1 212 ? -3.268 16.703 15.906 1 96.69 212 THR A C 1
ATOM 1657 O O . THR A 1 212 ? -2.188 17.297 15.938 1 96.69 212 THR A O 1
ATOM 1660 N N . SER A 1 213 ? -3.395 15.344 15.906 1 96.19 213 SER A N 1
ATOM 1661 C CA . SER A 1 213 ? -2.203 14.5 15.867 1 96.19 213 SER A CA 1
ATOM 1662 C C . SER A 1 213 ? -1.438 14.688 14.562 1 96.19 213 SER A C 1
ATOM 1664 O O . SER A 1 213 ? -0.205 14.711 14.555 1 96.19 213 SER A O 1
ATOM 1666 N N . HIS A 1 214 ? -2.23 14.805 13.516 1 96.12 214 HIS A N 1
ATOM 1667 C CA . HIS A 1 214 ? -1.647 15.016 12.195 1 96.12 214 HIS A CA 1
ATOM 1668 C C . HIS A 1 214 ? -2.361 16.141 11.453 1 96.12 214 HIS A C 1
ATOM 1670 O O . HIS A 1 214 ? -3.584 16.266 11.547 1 96.12 214 HIS A O 1
ATOM 1676 N N . VAL A 1 215 ? -1.554 16.875 10.805 1 96.75 215 VAL A N 1
ATOM 1677 C CA . VAL A 1 215 ? -2.104 17.922 9.953 1 96.75 215 VAL A CA 1
ATOM 1678 C C . VAL A 1 215 ? -2.418 17.359 8.57 1 96.75 215 VAL A C 1
ATOM 1680 O O . VAL A 1 215 ? -1.537 16.828 7.898 1 96.75 215 VAL A O 1
ATOM 1683 N N . VAL A 1 216 ? -3.658 17.484 8.211 1 96.44 216 VAL A N 1
ATOM 1684 C CA . VAL A 1 216 ? -4.105 17 6.91 1 96.44 216 VAL A CA 1
ATOM 1685 C C . VAL A 1 216 ? -4.465 18.188 6.012 1 96.44 216 VAL A C 1
ATOM 1687 O O . VAL A 1 216 ? -5.328 19 6.359 1 96.44 216 VAL A O 1
ATOM 1690 N N . LEU A 1 217 ? -3.764 18.281 4.879 1 94.06 217 LEU A N 1
ATOM 1691 C CA . LEU A 1 217 ? -4.109 19.266 3.869 1 94.06 217 LEU A CA 1
ATOM 1692 C C . LEU A 1 217 ? -5.145 18.719 2.895 1 94.06 217 LEU A C 1
ATOM 1694 O O . LEU A 1 217 ? -5.09 17.547 2.525 1 94.06 217 LEU A O 1
ATOM 1698 N N . PHE A 1 218 ? -6.055 19.609 2.598 1 91.94 218 PHE A N 1
ATOM 1699 C CA . PHE A 1 218 ? -7.105 19.125 1.719 1 91.94 218 PHE A CA 1
ATOM 1700 C C . PHE A 1 218 ? -7.676 20.25 0.869 1 91.94 218 PHE A C 1
ATOM 1702 O O . PHE A 1 218 ? -7.516 21.422 1.206 1 91.94 218 PHE A O 1
ATOM 1709 N N . GLY A 1 219 ? -8.156 19.875 -0.208 1 85.25 219 GLY A N 1
ATOM 1710 C CA . GLY A 1 219 ? -8.828 20.797 -1.124 1 85.25 219 GLY A CA 1
ATOM 1711 C C . GLY A 1 219 ? -9.164 20.156 -2.457 1 85.25 219 GLY A C 1
ATOM 1712 O O . GLY A 1 219 ? -8.297 19.562 -3.111 1 85.25 219 GLY A O 1
ATOM 1713 N N . ASP A 1 220 ? -10.273 20.062 -2.723 1 68.25 220 ASP A N 1
ATOM 1714 C CA . ASP A 1 220 ? -10.719 19.453 -3.967 1 68.25 220 ASP A CA 1
ATOM 1715 C C . ASP A 1 220 ? -10.57 20.406 -5.145 1 68.25 220 ASP A C 1
ATOM 1717 O O . ASP A 1 220 ? -10.633 19.984 -6.301 1 68.25 220 ASP A O 1
ATOM 1721 N N . HIS A 1 221 ? -10.383 21.641 -4.824 1 59 221 HIS A N 1
ATOM 1722 C CA . HIS A 1 221 ? -10.414 22.641 -5.895 1 59 221 HIS A CA 1
ATOM 1723 C C . HIS A 1 221 ? -9.008 23.047 -6.305 1 59 221 HIS A C 1
ATOM 1725 O O . HIS A 1 221 ? -8.812 24.109 -6.902 1 59 221 HIS A O 1
ATOM 1731 N N . ALA A 1 222 ? -8.102 22.125 -5.949 1 52.94 222 ALA A N 1
ATOM 1732 C CA . ALA A 1 222 ? -6.762 22.5 -6.395 1 52.94 222 ALA A CA 1
ATOM 1733 C C . ALA A 1 222 ? -6.68 22.516 -7.918 1 52.94 222 ALA A C 1
ATOM 1735 O O . ALA A 1 222 ? -7.473 21.859 -8.602 1 52.94 222 ALA A O 1
ATOM 1736 N N . VAL A 1 223 ? -6.004 23.516 -8.461 1 46.06 223 VAL A N 1
ATOM 1737 C CA . VAL A 1 223 ? -5.824 23.766 -9.891 1 46.06 223 VAL A CA 1
ATOM 1738 C C . VAL A 1 223 ? -5.633 22.453 -10.625 1 46.06 223 VAL A C 1
ATOM 1740 O O . VAL A 1 223 ? -6.117 22.281 -11.75 1 46.06 223 VAL A O 1
ATOM 1743 N N . ARG A 1 224 ? -4.941 21.641 -10.125 1 45.66 224 ARG A N 1
ATOM 1744 C CA . ARG A 1 224 ? -4.586 20.469 -10.914 1 45.66 224 ARG A CA 1
ATOM 1745 C C . ARG A 1 224 ? -5.594 19.344 -10.695 1 45.66 224 ARG A C 1
ATOM 1747 O O . ARG A 1 224 ? -5.312 18.188 -11 1 45.66 224 ARG A O 1
ATOM 1754 N N . GLY A 1 225 ? -6.969 19.734 -10.172 1 48.59 225 GLY A N 1
ATOM 1755 C CA . GLY A 1 225 ? -8.008 18.75 -9.93 1 48.59 225 GLY A CA 1
ATOM 1756 C C . GLY A 1 225 ? -8.18 18.406 -8.461 1 48.59 225 GLY A C 1
ATOM 1757 O O . GLY A 1 225 ? -7.41 18.859 -7.617 1 48.59 225 GLY A O 1
ATOM 1758 N N . PRO A 1 226 ? -9.477 17.812 -8.328 1 51.22 226 PRO A N 1
ATOM 1759 C CA . PRO A 1 226 ? -9.742 17.5 -6.918 1 51.22 226 PRO A CA 1
ATOM 1760 C C . PRO A 1 226 ? -8.594 16.734 -6.262 1 51.22 226 PRO A C 1
ATOM 1762 O O . PRO A 1 226 ? -8.148 15.719 -6.793 1 51.22 226 PRO A O 1
ATOM 1765 N N . GLY A 1 227 ? -7.945 17.391 -5.461 1 70.81 227 GLY A N 1
ATOM 1766 C CA . GLY A 1 227 ? -6.766 16.828 -4.816 1 70.81 227 GLY A CA 1
ATOM 1767 C C . GLY A 1 227 ? -7.094 15.805 -3.752 1 70.81 227 GLY A C 1
ATOM 1768 O O . GLY A 1 227 ? -8.258 15.641 -3.381 1 70.81 227 GLY A O 1
ATOM 1769 N N . CYS A 1 228 ? -6.34 14.766 -3.609 1 83.06 228 CYS A N 1
ATOM 1770 C CA . CYS A 1 228 ? -6.406 13.82 -2.496 1 83.06 228 CYS A CA 1
ATOM 1771 C C . CYS A 1 228 ? -5.84 14.445 -1.224 1 83.06 228 CYS A C 1
ATOM 1773 O O . CYS A 1 228 ? -4.785 15.086 -1.255 1 83.06 228 CYS A O 1
ATOM 1775 N N . PRO A 1 229 ? -6.719 14.414 -0.155 1 92.56 229 PRO A N 1
ATOM 1776 C CA . PRO A 1 229 ? -6.152 14.883 1.113 1 92.56 229 PRO A CA 1
ATOM 1777 C C . PRO A 1 229 ? -4.77 14.297 1.392 1 92.56 229 PRO A C 1
ATOM 1779 O O . PRO A 1 229 ? -4.508 13.133 1.076 1 92.56 229 PRO A O 1
ATOM 1782 N N . GLU A 1 230 ? -3.926 15.086 1.912 1 94.62 230 GLU A N 1
ATOM 1783 C CA . GLU A 1 230 ? -2.555 14.648 2.156 1 94.62 230 GLU A CA 1
ATOM 1784 C C . GLU A 1 230 ? -2.156 14.875 3.613 1 94.62 230 GLU A C 1
ATOM 1786 O O . GLU A 1 230 ? -2.447 15.93 4.188 1 94.62 230 GLU A O 1
ATOM 1791 N N . VAL A 1 231 ? -1.593 13.875 4.203 1 96 231 VAL A N 1
ATOM 1792 C CA . VAL A 1 231 ? -1.016 14.039 5.535 1 96 231 VAL A CA 1
ATOM 1793 C C . VAL A 1 231 ? 0.294 14.812 5.438 1 96 231 VAL A C 1
ATOM 1795 O O . VAL A 1 231 ? 1.205 14.422 4.703 1 96 231 VAL A O 1
ATOM 1798 N N . PHE A 1 232 ? 0.37 15.883 6.113 1 94.44 232 PHE A N 1
ATOM 1799 C CA . PHE A 1 232 ? 1.495 16.797 5.945 1 94.44 232 PHE A CA 1
ATOM 1800 C C . PHE A 1 232 ? 2.555 16.562 7.012 1 94.44 232 PHE A C 1
ATOM 1802 O O . PHE A 1 232 ? 3.715 16.297 6.691 1 94.44 232 PHE A O 1
ATOM 1809 N N . ASP A 1 233 ? 2.184 16.672 8.227 1 95.62 233 ASP A N 1
ATOM 1810 C CA . ASP A 1 233 ? 3.107 16.531 9.344 1 95.62 233 ASP A CA 1
ATOM 1811 C C . ASP A 1 233 ? 2.357 16.266 10.648 1 95.62 233 ASP A C 1
ATOM 1813 O O . ASP A 1 233 ? 1.124 16.25 10.672 1 95.62 233 ASP A O 1
ATOM 1817 N N . ARG A 1 234 ? 3.182 15.992 11.68 1 95.75 234 ARG A N 1
ATOM 1818 C CA . ARG A 1 234 ? 2.602 15.859 13.016 1 95.75 234 ARG A CA 1
ATOM 1819 C C . ARG A 1 234 ? 2.174 17.219 13.562 1 95.75 234 ARG A C 1
ATOM 1821 O O . ARG A 1 234 ? 2.896 18.203 13.422 1 95.75 234 ARG A O 1
ATOM 1828 N N . GLY A 1 235 ? 1.016 17.25 14.055 1 96.88 235 GLY A N 1
ATOM 1829 C CA . GLY A 1 235 ? 0.587 18.438 14.781 1 96.88 235 GLY A CA 1
ATOM 1830 C C . GLY A 1 235 ? 1.057 18.438 16.219 1 96.88 235 GLY A C 1
ATOM 1831 O O . GLY A 1 235 ? 2.051 17.797 16.562 1 96.88 235 GLY A O 1
ATOM 1832 N N . LEU A 1 236 ? 0.399 19.266 17.031 1 95.69 236 LEU A N 1
ATOM 1833 C CA . LEU A 1 236 ? 0.778 19.375 18.438 1 95.69 236 LEU A CA 1
ATOM 1834 C C . LEU A 1 236 ? 0.244 18.188 19.25 1 95.69 236 LEU A C 1
ATOM 1836 O O . LEU A 1 236 ? 0.689 17.938 20.375 1 95.69 236 LEU A O 1
ATOM 1840 N N . GLY A 1 237 ? -0.769 17.531 18.703 1 94.31 237 GLY A N 1
ATOM 1841 C CA . GLY A 1 237 ? -1.312 16.344 19.344 1 94.31 237 GLY A CA 1
ATOM 1842 C C . GLY A 1 237 ? -2.146 16.672 20.578 1 94.31 237 GLY A C 1
ATOM 1843 O O . GLY A 1 237 ? -2.301 15.82 21.469 1 94.31 237 GLY A O 1
ATOM 1844 N N . LEU A 1 238 ? -2.617 17.859 20.703 1 93.94 238 LEU A N 1
ATOM 1845 C CA . LEU A 1 238 ? -3.439 18.25 21.844 1 93.94 238 LEU A CA 1
ATOM 1846 C C . LEU A 1 238 ? -4.855 17.703 21.703 1 93.94 238 LEU A C 1
ATOM 1848 O O . LEU A 1 238 ? -5.57 17.562 22.703 1 93.94 238 LEU A O 1
ATOM 1852 N N . LEU A 1 239 ? -5.25 17.484 20.5 1 93.69 239 LEU A N 1
ATOM 1853 C CA . LEU A 1 239 ? -6.555 16.906 20.188 1 93.69 239 LEU A CA 1
ATOM 1854 C C . LEU A 1 239 ? -6.406 15.648 19.344 1 93.69 239 LEU A C 1
ATOM 1856 O O . LEU A 1 239 ? -6.695 15.664 18.141 1 93.69 239 LEU A O 1
ATOM 1860 N N . PRO A 1 240 ? -6.039 14.547 20 1 93.88 240 PRO A N 1
ATOM 1861 C CA . PRO A 1 240 ? -5.914 13.297 19.234 1 93.88 240 PRO A CA 1
ATOM 1862 C C . PRO A 1 240 ? -7.266 12.742 18.781 1 93.88 240 PRO A C 1
ATOM 1864 O O . PRO A 1 240 ? -8.297 13.086 19.359 1 93.88 240 PRO A O 1
ATOM 1867 N N . GLY A 1 241 ? -7.262 11.977 17.781 1 94.12 241 GLY A N 1
ATOM 1868 C CA . GLY A 1 241 ? -8.445 11.258 17.344 1 94.12 241 GLY A CA 1
ATOM 1869 C C . GLY A 1 241 ? -9.328 12.078 16.422 1 94.12 241 GLY A C 1
ATOM 1870 O O . GLY A 1 241 ? -10.453 11.68 16.109 1 94.12 241 GLY A O 1
ATOM 1871 N N . ILE A 1 242 ? -8.781 13.227 16.016 1 94.5 242 ILE A N 1
ATOM 1872 C CA . ILE A 1 242 ? -9.594 14.133 15.203 1 94.5 242 ILE A CA 1
ATOM 1873 C C . ILE A 1 242 ? -8.812 14.555 13.961 1 94.5 242 ILE A C 1
ATOM 1875 O O . ILE A 1 242 ? -7.609 14.797 14.031 1 94.5 242 ILE A O 1
ATOM 1879 N N . VAL A 1 243 ? -9.555 14.602 12.883 1 97 243 VAL A N 1
ATOM 1880 C CA . VAL A 1 243 ? -9.102 15.297 11.688 1 97 243 VAL A CA 1
ATOM 1881 C C . VAL A 1 243 ? -9.93 16.562 11.477 1 97 243 VAL A C 1
ATOM 1883 O O . VAL A 1 243 ? -11.109 16.484 11.141 1 97 243 VAL A O 1
ATOM 1886 N N . ALA A 1 244 ? -9.305 17.719 11.711 1 97.06 244 ALA A N 1
ATOM 1887 C CA . ALA A 1 244 ? -10 18.984 11.562 1 97.06 244 ALA A CA 1
ATOM 1888 C C . ALA A 1 244 ? -10.055 19.422 10.102 1 97.06 244 ALA A C 1
ATOM 1890 O O . ALA A 1 244 ? -9.016 19.469 9.43 1 97.06 244 ALA A O 1
ATOM 1891 N N . LEU A 1 245 ? -11.258 19.719 9.633 1 96.94 245 LEU A N 1
ATOM 1892 C CA . LEU A 1 245 ? -11.453 20.141 8.242 1 96.94 245 LEU A CA 1
ATOM 1893 C C . LEU A 1 245 ? -12.094 21.516 8.172 1 96.94 245 LEU A C 1
ATOM 1895 O O . LEU A 1 245 ? -13.289 21.641 7.902 1 96.94 245 LEU A O 1
ATOM 1899 N N . PRO A 1 246 ? -11.273 22.516 8.336 1 96.44 246 PRO A N 1
ATOM 1900 C CA . PRO A 1 246 ? -11.82 23.875 8.305 1 96.44 246 PRO A CA 1
ATOM 1901 C C . PRO A 1 246 ? -12.438 24.234 6.957 1 96.44 246 PRO A C 1
ATOM 1903 O O . PRO A 1 246 ? -11.922 23.828 5.91 1 96.44 246 PRO A O 1
ATOM 1906 N N . SER A 1 247 ? -13.555 24.984 7 1 94.62 247 SER A N 1
ATOM 1907 C CA . SER A 1 247 ? -14.273 25.406 5.809 1 94.62 247 SER A CA 1
ATOM 1908 C C . SER A 1 247 ? -14.539 24.25 4.867 1 94.62 247 SER A C 1
ATOM 1910 O O . SER A 1 247 ? -14.266 24.328 3.668 1 94.62 247 SER A O 1
ATOM 1912 N N . ALA A 1 248 ? -15.031 23.203 5.402 1 94.5 248 ALA A N 1
ATOM 1913 C CA . ALA A 1 248 ? -15.172 21.953 4.668 1 94.5 248 ALA A CA 1
ATOM 1914 C C . ALA A 1 248 ? -16.109 22.109 3.475 1 94.5 248 ALA A C 1
ATOM 1916 O O . ALA A 1 248 ? -15.805 21.656 2.371 1 94.5 248 ALA A O 1
ATOM 1917 N N . SER A 1 249 ? -17.219 22.781 3.645 1 92.31 249 SER A N 1
ATOM 1918 C CA . SER A 1 249 ? -18.219 22.922 2.592 1 92.31 249 SER A CA 1
ATOM 1919 C C . SER A 1 249 ? -17.672 23.719 1.41 1 92.31 249 SER A C 1
ATOM 1921 O O . SER A 1 249 ? -18.172 23.594 0.287 1 92.31 249 SER A O 1
ATOM 1923 N N . GLN A 1 250 ? -16.703 24.469 1.686 1 91.38 250 GLN A N 1
ATOM 1924 C CA . GLN A 1 250 ? -16.109 25.281 0.63 1 91.38 250 GLN A CA 1
ATOM 1925 C C . GLN A 1 250 ? -14.961 24.547 -0.051 1 91.38 250 GLN A C 1
ATOM 1927 O O . GLN A 1 250 ? -14.703 24.734 -1.241 1 91.38 250 GLN A O 1
ATOM 1932 N N . ARG A 1 251 ? -14.305 23.734 0.695 1 92.38 251 ARG A N 1
ATOM 1933 C CA . ARG A 1 251 ? -13.055 23.172 0.2 1 92.38 251 ARG A CA 1
ATOM 1934 C C . ARG A 1 251 ? -13.266 21.734 -0.29 1 92.38 251 ARG A C 1
ATOM 1936 O O . ARG A 1 251 ? -12.445 21.203 -1.042 1 92.38 251 ARG A O 1
ATOM 1943 N N . LEU A 1 252 ? -14.297 21.094 0.186 1 92.56 252 LEU A N 1
ATOM 1944 C CA . LEU A 1 252 ? -14.562 19.703 -0.169 1 92.56 252 LEU A CA 1
ATOM 1945 C C . LEU A 1 252 ? -15.883 19.578 -0.927 1 92.56 252 LEU A C 1
ATOM 1947 O O . LEU A 1 252 ? -16.812 20.359 -0.696 1 92.56 252 LEU A O 1
ATOM 1951 N N . GLU A 1 253 ? -15.953 18.688 -1.841 1 91.62 253 GLU A N 1
ATOM 1952 C CA . GLU A 1 253 ? -17.234 18.297 -2.43 1 91.62 253 GLU A CA 1
ATOM 1953 C C . GLU A 1 253 ? -17.984 17.344 -1.52 1 91.62 253 GLU A C 1
ATOM 1955 O O . GLU A 1 253 ? -18.078 16.141 -1.804 1 91.62 253 GLU A O 1
ATOM 1960 N N . LEU A 1 254 ? -18.656 17.844 -0.577 1 92.56 254 LEU A N 1
ATOM 1961 C CA . LEU A 1 254 ? -19.266 17.047 0.482 1 92.56 254 LEU A CA 1
ATOM 1962 C C . LEU A 1 254 ? -20.375 16.172 -0.077 1 92.56 254 LEU A C 1
ATOM 1964 O O . LEU A 1 254 ? -20.781 15.195 0.56 1 92.56 254 LEU A O 1
ATOM 1968 N N . HIS A 1 255 ? -20.844 16.5 -1.264 1 91.81 255 HIS A N 1
ATOM 1969 C CA . HIS A 1 255 ? -21.922 15.719 -1.859 1 91.81 255 HIS A CA 1
ATOM 1970 C C . HIS A 1 255 ? -21.375 14.492 -2.588 1 91.81 255 HIS A C 1
ATOM 1972 O O . HIS A 1 255 ? -22.141 13.602 -2.967 1 91.81 255 HIS A O 1
ATOM 1978 N N . ASP A 1 256 ? -20.125 14.492 -2.807 1 93 256 ASP A N 1
ATOM 1979 C CA . ASP A 1 256 ? -19.516 13.289 -3.363 1 93 256 ASP A CA 1
ATOM 1980 C C . ASP A 1 256 ? -19.312 12.227 -2.289 1 93 256 ASP A C 1
ATOM 1982 O O . ASP A 1 256 ? -18.266 12.141 -1.664 1 93 256 ASP A O 1
ATOM 1986 N N . ARG A 1 257 ? -20.266 11.406 -2.176 1 94.38 257 ARG A N 1
ATOM 1987 C CA . ARG A 1 257 ? -20.328 10.453 -1.073 1 94.38 257 ARG A CA 1
ATOM 1988 C C . ARG A 1 257 ? -19.125 9.5 -1.119 1 94.38 257 ARG A C 1
ATOM 1990 O O . ARG A 1 257 ? -18.609 9.102 -0.077 1 94.38 257 ARG A O 1
ATOM 1997 N N . PHE A 1 258 ? -18.812 9.094 -2.273 1 94.44 258 PHE A N 1
ATOM 1998 C CA . PHE A 1 258 ? -17.719 8.141 -2.381 1 94.44 258 PHE A CA 1
ATOM 1999 C C . PHE A 1 258 ? -16.406 8.75 -1.895 1 94.44 258 PHE A C 1
ATOM 2001 O O . PHE A 1 258 ? -15.703 8.156 -1.074 1 94.44 258 PHE A O 1
ATOM 2008 N N . ARG A 1 259 ? -16.062 9.883 -2.348 1 93.62 259 ARG A N 1
ATOM 2009 C CA . ARG A 1 259 ? -14.836 10.562 -1.936 1 93.62 259 ARG A CA 1
ATOM 2010 C C . ARG A 1 259 ? -14.828 10.812 -0.432 1 93.62 259 ARG A C 1
ATOM 2012 O O . ARG A 1 259 ? -13.797 10.648 0.224 1 93.62 259 ARG A O 1
ATOM 2019 N N . MET A 1 260 ? -15.953 11.203 0.066 1 95.62 260 MET A N 1
ATOM 2020 C CA . MET A 1 260 ? -16.047 11.445 1.502 1 95.62 260 MET A CA 1
ATOM 2021 C C . MET A 1 260 ? -15.906 10.148 2.285 1 95.62 260 MET A C 1
ATOM 2023 O O . MET A 1 260 ? -15.312 10.125 3.365 1 95.62 260 MET A O 1
ATOM 2027 N N . SER A 1 261 ? -16.484 9.125 1.704 1 96.62 261 SER A N 1
ATOM 2028 C CA . SER A 1 261 ? -16.328 7.816 2.332 1 96.62 261 SER A CA 1
ATOM 2029 C C . SER A 1 261 ? -14.859 7.406 2.391 1 96.62 261 SER A C 1
ATOM 2031 O O . SER A 1 261 ? -14.383 6.93 3.424 1 96.62 261 SER A O 1
ATOM 2033 N N . VAL A 1 262 ? -14.148 7.578 1.312 1 95.88 262 VAL A N 1
ATOM 2034 C CA . VAL A 1 262 ? -12.727 7.254 1.26 1 95.88 262 VAL A CA 1
ATOM 2035 C C . VAL A 1 262 ? -11.969 8.078 2.297 1 95.88 262 VAL A C 1
ATOM 2037 O O . VAL A 1 262 ? -11.125 7.551 3.027 1 95.88 262 VAL A O 1
ATOM 2040 N N . LEU A 1 263 ? -12.289 9.344 2.4 1 95.81 263 LEU A N 1
ATOM 2041 C CA . LEU A 1 263 ? -11.656 10.234 3.365 1 95.81 263 LEU A CA 1
ATOM 2042 C C . LEU A 1 263 ? -11.875 9.734 4.789 1 95.81 263 LEU A C 1
ATOM 2044 O O . LEU A 1 263 ? -10.914 9.555 5.543 1 95.81 263 LEU A O 1
ATOM 2048 N N . SER A 1 264 ? -13.102 9.539 5.125 1 97 264 SER A N 1
ATOM 2049 C CA . SER A 1 264 ? -13.461 9.133 6.48 1 97 264 SER A CA 1
ATOM 2050 C C . SER A 1 264 ? -12.828 7.789 6.836 1 97 264 SER A C 1
ATOM 2052 O O . SER A 1 264 ? -12.227 7.645 7.902 1 97 264 SER A O 1
ATOM 2054 N N . ARG A 1 265 ? -12.914 6.844 5.949 1 96.88 265 ARG A N 1
ATOM 2055 C CA . ARG A 1 265 ? -12.398 5.504 6.207 1 96.88 265 ARG A CA 1
ATOM 2056 C C . ARG A 1 265 ? -10.875 5.504 6.262 1 96.88 265 ARG A C 1
ATOM 2058 O O . ARG A 1 265 ? -10.273 4.762 7.039 1 96.88 265 ARG A O 1
ATOM 2065 N N . ARG A 1 266 ? -10.25 6.25 5.414 1 97.19 266 ARG A N 1
ATOM 2066 C CA . ARG A 1 266 ? -8.797 6.352 5.367 1 97.19 266 ARG A CA 1
ATOM 2067 C C . ARG A 1 266 ? -8.242 6.844 6.699 1 97.19 266 ARG A C 1
ATOM 2069 O O . ARG A 1 266 ? -7.211 6.355 7.168 1 97.19 266 ARG A O 1
ATOM 2076 N N . PHE A 1 267 ? -8.922 7.766 7.355 1 97.25 267 PHE A N 1
ATOM 2077 C CA . PHE A 1 267 ? -8.375 8.391 8.555 1 97.25 267 PHE A CA 1
ATOM 2078 C C . PHE A 1 267 ? -8.969 7.773 9.812 1 97.25 267 PHE A C 1
ATOM 2080 O O . PHE A 1 267 ? -8.633 8.188 10.922 1 97.25 267 PHE A O 1
ATOM 2087 N N . ALA A 1 268 ? -9.844 6.777 9.586 1 95.94 268 ALA A N 1
ATOM 2088 C CA . ALA A 1 268 ? -10.312 6.039 10.75 1 95.94 268 ALA A CA 1
ATOM 2089 C C . ALA A 1 268 ? -9.148 5.445 11.539 1 95.94 268 ALA A C 1
ATOM 2091 O O . ALA A 1 268 ? -8.156 5.008 10.945 1 95.94 268 ALA A O 1
ATOM 2092 N N . PRO A 1 269 ? -9.172 5.453 12.898 1 94.94 269 PRO A N 1
ATOM 2093 C CA . PRO A 1 269 ? -10.359 5.703 13.719 1 94.94 269 PRO A CA 1
ATOM 2094 C C . PRO A 1 269 ? -10.547 7.184 14.047 1 94.94 269 PRO A C 1
ATOM 2096 O O . PRO A 1 269 ? -11.477 7.543 14.773 1 94.94 269 PRO A O 1
ATOM 2099 N N . ASP A 1 270 ? -9.664 8.094 13.594 1 95.69 270 ASP A N 1
ATOM 2100 C CA . ASP A 1 270 ? -9.844 9.516 13.844 1 95.69 270 ASP A CA 1
ATOM 2101 C C . ASP A 1 270 ? -11.156 10.023 13.242 1 95.69 270 ASP A C 1
ATOM 2103 O O . ASP A 1 270 ? -11.547 9.594 12.148 1 95.69 270 ASP A O 1
ATOM 2107 N N . LEU A 1 271 ? -11.789 10.938 13.914 1 95.19 271 LEU A N 1
ATOM 2108 C CA . LEU A 1 271 ? -13.047 11.508 13.453 1 95.19 271 LEU A CA 1
ATOM 2109 C C . LEU A 1 271 ? -12.805 12.688 12.516 1 95.19 271 LEU A C 1
ATOM 2111 O O . LEU A 1 271 ? -12.055 13.609 12.852 1 95.19 271 LEU A O 1
ATOM 2115 N N . SER A 1 272 ? -13.414 12.602 11.328 1 96.69 272 SER A N 1
ATOM 2116 C CA . SER A 1 272 ? -13.328 13.695 10.375 1 96.69 272 SER A CA 1
ATOM 2117 C C . SER A 1 272 ? -14.375 14.773 10.664 1 96.69 272 SER A C 1
ATOM 2119 O O . SER A 1 272 ? -15.562 14.578 10.414 1 96.69 272 SER A O 1
ATOM 2121 N N . LEU A 1 273 ? -13.891 15.977 11.125 1 96.06 273 LEU A N 1
ATOM 2122 C CA . LEU A 1 273 ? -14.781 17.016 11.633 1 96.06 273 LEU A CA 1
ATOM 2123 C C . LEU A 1 273 ? -14.812 18.203 10.688 1 96.06 273 LEU A C 1
ATOM 2125 O O . LEU A 1 273 ? -13.859 19 10.648 1 96.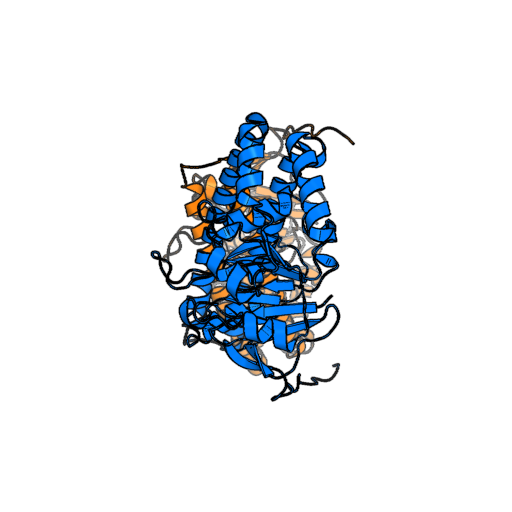06 273 LEU A O 1
ATOM 2129 N N . PRO A 1 274 ? -15.945 18.375 9.969 1 96.38 274 PRO A N 1
ATOM 2130 C CA . PRO A 1 274 ? -16.094 19.625 9.203 1 96.38 274 PRO A CA 1
ATOM 2131 C C . PRO A 1 274 ? -16.281 20.844 10.102 1 96.38 274 PRO A C 1
ATOM 2133 O O . PRO A 1 274 ? -17.125 20.828 10.992 1 96.38 274 PRO A O 1
ATOM 2136 N N . LEU A 1 275 ? -15.461 21.812 9.883 1 95.81 275 LEU A N 1
ATOM 2137 C CA . LEU A 1 275 ? -15.547 23.062 10.641 1 95.81 275 LEU A CA 1
ATOM 2138 C C . LEU A 1 275 ? -16 24.203 9.742 1 95.81 275 LEU A C 1
ATOM 2140 O O . LEU A 1 275 ? -15.211 25.109 9.43 1 95.81 275 LEU A O 1
ATOM 2144 N N . ASP A 1 276 ? -17.281 24.234 9.492 1 94.56 276 ASP A N 1
ATOM 2145 C CA . ASP A 1 276 ? -17.875 25.25 8.633 1 94.56 276 ASP A CA 1
ATOM 2146 C C . ASP A 1 276 ? -18.266 26.484 9.43 1 94.56 276 ASP A C 1
ATOM 2148 O O . ASP A 1 276 ? -18.188 26.484 10.664 1 94.56 276 ASP A O 1
ATOM 2152 N N . PRO A 1 277 ? -18.672 27.531 8.641 1 92.19 277 PRO A N 1
ATOM 2153 C CA . PRO A 1 277 ? -19.078 28.734 9.359 1 92.19 277 PRO A CA 1
ATOM 2154 C C . PRO A 1 277 ? -20.188 28.484 10.383 1 92.19 277 PRO A C 1
ATOM 2156 O O . PRO A 1 277 ? -21.141 27.766 10.094 1 92.19 277 PRO A O 1
ATOM 2159 N N . GLY A 1 278 ? -19.922 28.953 11.594 1 89.88 278 GLY A N 1
ATOM 2160 C CA . GLY A 1 278 ? -20.891 28.797 12.656 1 89.88 278 GLY A CA 1
ATOM 2161 C C . GLY A 1 278 ? -20.594 27.625 13.57 1 89.88 278 GLY A C 1
ATOM 2162 O O . GLY A 1 278 ? -21.203 27.5 14.633 1 89.88 278 GLY A O 1
ATOM 2163 N N . THR A 1 279 ? -19.641 26.828 13.219 1 92.56 279 THR A N 1
ATOM 2164 C CA . THR A 1 279 ? -19.312 25.656 14.008 1 92.56 279 THR A CA 1
ATOM 2165 C C . THR A 1 279 ? -18.656 26.047 15.32 1 92.56 279 THR A C 1
ATOM 2167 O O . THR A 1 279 ? -17.812 26.953 15.352 1 92.56 279 THR A O 1
ATOM 2170 N N . ARG A 1 280 ? -19.031 25.5 16.375 1 93.38 280 ARG A N 1
ATOM 2171 C CA . ARG A 1 280 ? -18.453 25.594 17.703 1 93.38 280 ARG A CA 1
ATOM 2172 C C . ARG A 1 280 ? -18.438 24.219 18.391 1 93.38 280 ARG A C 1
ATOM 2174 O O . ARG A 1 280 ? -19.484 23.656 18.672 1 93.38 280 ARG A O 1
ATOM 2181 N N . ILE A 1 281 ? -17.25 23.719 18.594 1 94.06 281 ILE A N 1
ATOM 2182 C CA . ILE A 1 281 ? -17.109 22.406 19.234 1 94.06 281 ILE A CA 1
ATOM 2183 C C . ILE A 1 281 ? -16.234 22.531 20.469 1 94.06 281 ILE A C 1
ATOM 2185 O O . ILE A 1 281 ? -15.078 22.953 20.375 1 94.06 281 ILE A O 1
ATOM 2189 N N . VAL A 1 282 ? -16.75 22.156 21.578 1 93.12 282 VAL A N 1
ATOM 2190 C CA . VAL A 1 282 ? -15.992 22.141 22.828 1 93.12 282 VAL A CA 1
ATOM 2191 C C . VAL A 1 282 ? -15.445 20.75 23.094 1 93.12 282 VAL A C 1
ATOM 2193 O O . VAL A 1 282 ? -16.203 19.781 23.188 1 93.12 282 VAL A O 1
ATOM 2196 N N . CYS A 1 283 ? -14.141 20.688 23.109 1 93.19 283 CYS A N 1
ATOM 2197 C CA . CYS A 1 283 ? -13.453 19.438 23.359 1 93.19 283 CYS A CA 1
ATOM 2198 C C . CYS A 1 283 ? -12.781 19.438 24.719 1 93.19 283 CYS A C 1
ATOM 2200 O O . CYS A 1 283 ? -12.125 20.406 25.094 1 93.19 283 CYS A O 1
ATOM 2202 N N . GLU A 1 284 ? -13.047 18.375 25.422 1 88.69 284 GLU A N 1
ATOM 2203 C CA . GLU A 1 284 ? -12.352 18.172 26.688 1 88.69 284 GLU A CA 1
ATOM 2204 C C . GLU A 1 284 ? -11.438 16.953 26.625 1 88.69 284 GLU A C 1
ATOM 2206 O O . GLU A 1 284 ? -11.836 15.883 26.141 1 88.69 284 GLU A O 1
ATOM 2211 N N . ARG A 1 285 ? -10.195 17.234 26.969 1 80.5 285 ARG A N 1
ATOM 2212 C CA . ARG A 1 285 ? -9.211 16.156 26.891 1 80.5 285 ARG A CA 1
ATOM 2213 C C . ARG A 1 285 ? -9.688 14.922 27.656 1 80.5 285 ARG A C 1
ATOM 2215 O O . ARG A 1 285 ? -10.102 15.023 28.812 1 80.5 285 ARG A O 1
ATOM 2222 N N . GLY A 1 286 ? -9.648 13.766 26.969 1 76.75 286 GLY A N 1
ATOM 2223 C CA . GLY A 1 286 ? -10.016 12.5 27.594 1 76.75 286 GLY A CA 1
ATOM 2224 C C . GLY A 1 286 ? -11.508 12.227 27.562 1 76.75 286 GLY A C 1
ATOM 2225 O O . GLY A 1 286 ? -11.953 11.164 28 1 76.75 286 GLY A O 1
ATOM 2226 N N . LYS A 1 287 ? -12.273 13.172 27.141 1 84.19 287 LYS A N 1
ATOM 2227 C CA . LYS A 1 287 ? -13.719 12.984 27.047 1 84.19 287 LYS A CA 1
ATOM 2228 C C . LYS A 1 287 ? -14.172 12.859 25.594 1 84.19 287 LYS A C 1
ATOM 2230 O O . LYS A 1 287 ? -13.539 13.414 24.703 1 84.19 287 LYS A O 1
ATOM 2235 N N . PRO A 1 288 ? -15.203 12.078 25.453 1 83.44 288 PRO A N 1
ATOM 2236 C CA . PRO A 1 288 ? -15.75 12 24.094 1 83.44 288 PRO A CA 1
ATOM 2237 C C . PRO A 1 288 ? -16.359 13.32 23.625 1 83.44 288 PRO A C 1
ATOM 2239 O O . PRO A 1 288 ? -16.719 14.164 24.453 1 83.44 288 PRO A O 1
ATOM 2242 N N . LEU A 1 289 ? -16.422 13.43 22.359 1 85.31 289 LEU A N 1
ATOM 2243 C CA . LEU A 1 289 ? -17.047 14.625 21.781 1 85.31 289 LEU A CA 1
ATOM 2244 C C . LEU A 1 289 ? -18.531 14.672 22.109 1 85.31 289 LEU A C 1
ATOM 2246 O O . LEU A 1 289 ? -19.172 13.625 22.266 1 85.31 289 LEU A O 1
ATOM 2250 N N . ALA A 1 290 ? -18.938 15.859 22.266 1 79.19 290 ALA A N 1
ATOM 2251 C CA . ALA A 1 290 ? -20.344 16.047 22.578 1 79.19 290 ALA A CA 1
ATOM 2252 C C . ALA A 1 290 ? -21.234 15.57 21.438 1 79.19 290 ALA A C 1
ATOM 2254 O O . ALA A 1 290 ? -20.781 15.453 20.297 1 79.19 290 ALA A O 1
ATOM 2255 N N . ALA A 1 291 ? -22.438 15.297 21.75 1 77.88 291 ALA A N 1
ATOM 2256 C CA . ALA A 1 291 ? -23.438 14.945 20.734 1 77.88 291 ALA A CA 1
ATOM 2257 C C . ALA A 1 291 ? -23.75 16.141 19.828 1 77.88 291 ALA A C 1
ATOM 2259 O O . ALA A 1 291 ? -23.484 17.281 20.203 1 77.88 291 ALA A O 1
ATOM 2260 N N . GLY A 1 292 ? -24.203 15.922 18.672 1 83.44 292 GLY A N 1
ATOM 2261 C CA . GLY A 1 292 ? -24.672 16.969 17.781 1 83.44 292 GLY A CA 1
ATOM 2262 C C . GLY A 1 292 ? -23.578 17.516 16.891 1 83.44 292 GLY A C 1
ATOM 2263 O O . GLY A 1 292 ? -23.797 18.484 16.156 1 83.44 292 GLY A O 1
ATOM 2264 N N . ILE A 1 293 ? -22.484 16.922 17.047 1 89.75 293 ILE A N 1
ATOM 2265 C CA . ILE A 1 293 ? -21.375 17.391 16.219 1 89.75 293 ILE A CA 1
ATOM 2266 C C . ILE A 1 293 ? -21.453 16.75 14.836 1 89.75 293 ILE A C 1
ATOM 2268 O O . ILE A 1 293 ? -21.766 15.562 14.711 1 89.75 293 ILE A O 1
ATOM 2272 N N . ARG A 1 294 ? -21.203 17.609 13.828 1 93.19 294 ARG A N 1
ATOM 2273 C CA . ARG A 1 294 ? -21.203 17.125 12.453 1 93.19 294 ARG A CA 1
ATOM 2274 C C . ARG A 1 294 ? -19.922 16.328 12.156 1 93.19 294 ARG A C 1
ATOM 2276 O O . ARG A 1 294 ? -18.828 16.766 12.5 1 93.19 294 ARG A O 1
ATOM 2283 N N . LEU A 1 295 ? -20.156 15.148 11.562 1 95 295 LEU A N 1
ATOM 2284 C CA . LEU A 1 295 ? -19.047 14.266 11.203 1 95 295 LEU A CA 1
ATOM 2285 C C . LEU A 1 295 ? -19.219 13.711 9.797 1 95 295 LEU A C 1
ATOM 2287 O O . LEU A 1 295 ? -20.344 13.523 9.336 1 95 295 LEU A O 1
ATOM 2291 N N . ILE A 1 296 ? -18.125 13.555 9.133 1 96.19 296 ILE A N 1
ATOM 2292 C CA . ILE A 1 296 ? -18.156 12.766 7.906 1 96.19 296 ILE A CA 1
ATOM 2293 C C . ILE A 1 296 ? -18.078 11.281 8.242 1 96.19 296 ILE A C 1
ATOM 2295 O O . ILE A 1 296 ? -17.062 10.812 8.766 1 96.19 296 ILE A O 1
ATOM 2299 N N . GLY A 1 297 ? -19.109 10.586 7.941 1 95.31 297 GLY A N 1
ATOM 2300 C CA . GLY A 1 297 ? -19.172 9.18 8.297 1 95.31 297 GLY A CA 1
ATOM 2301 C C . GLY A 1 297 ? -18.516 8.266 7.27 1 95.31 297 GLY A C 1
ATOM 2302 O O . GLY A 1 297 ? -18.141 8.719 6.188 1 95.31 297 GLY A O 1
ATOM 2303 N N . ALA A 1 298 ? -18.406 6.965 7.613 1 95 298 ALA A N 1
ATOM 2304 C CA . ALA A 1 298 ? -17.766 5.961 6.766 1 95 298 ALA A CA 1
ATOM 2305 C C . ALA A 1 298 ? -18.531 5.781 5.457 1 95 298 ALA A C 1
ATOM 2307 O O . ALA A 1 298 ? -17.953 5.355 4.453 1 95 298 ALA A O 1
ATOM 2308 N N . ASP A 1 299 ? -19.781 6.129 5.469 1 94.44 299 ASP A N 1
ATOM 2309 C CA . ASP A 1 299 ? -20.578 5.996 4.258 1 94.44 299 ASP A CA 1
ATOM 2310 C C . ASP A 1 299 ? -20.484 7.25 3.391 1 94.44 299 ASP A C 1
ATOM 2312 O O . ASP A 1 299 ? -21.094 7.32 2.316 1 94.44 299 ASP A O 1
ATOM 2316 N N . GLY A 1 300 ? -19.766 8.25 3.881 1 95.44 300 GLY A N 1
ATOM 2317 C CA . GLY A 1 300 ? -19.516 9.445 3.102 1 95.44 300 GLY A CA 1
ATOM 2318 C C . GLY A 1 300 ? -20.531 10.555 3.371 1 95.44 300 GLY A C 1
ATOM 2319 O O . GLY A 1 300 ? -20.422 11.641 2.807 1 95.44 300 GLY A O 1
ATOM 2320 N N . THR A 1 301 ? -21.438 10.297 4.266 1 95.25 301 THR A N 1
ATOM 2321 C CA . THR A 1 301 ? -22.438 11.312 4.578 1 95.25 301 THR A CA 1
ATOM 2322 C C . THR A 1 301 ? -22.016 12.133 5.793 1 95.25 301 THR A C 1
ATOM 2324 O O . THR A 1 301 ? -21.312 11.633 6.672 1 95.25 301 THR A O 1
ATOM 2327 N N . VAL A 1 302 ? -22.406 13.383 5.707 1 93.94 302 VAL A N 1
ATOM 2328 C CA . VAL A 1 302 ? -22.188 14.234 6.875 1 93.94 302 VAL A CA 1
ATOM 2329 C C . VAL A 1 302 ? -23.375 14.109 7.828 1 93.94 302 VAL A C 1
ATOM 2331 O O . VAL A 1 302 ? -24.516 14.375 7.445 1 93.94 302 VAL A O 1
ATOM 2334 N N . THR A 1 303 ? -23.094 13.523 8.953 1 88.5 303 THR A N 1
ATOM 2335 C CA . THR A 1 303 ? -24.172 13.32 9.914 1 88.5 303 THR A CA 1
ATOM 2336 C C . THR A 1 303 ? -23.844 13.992 11.242 1 88.5 303 THR A C 1
ATOM 2338 O O . THR A 1 303 ? -22.703 14.391 11.477 1 88.5 303 THR A O 1
ATOM 2341 N N . THR A 1 304 ? -24.828 14.273 12.008 1 83.81 304 THR A N 1
ATOM 2342 C CA . THR A 1 304 ? -24.656 14.828 13.344 1 83.81 304 THR A CA 1
ATOM 2343 C C . THR A 1 304 ? -24.531 13.711 14.375 1 83.81 304 THR A C 1
ATOM 2345 O O . THR A 1 304 ? -25.297 12.742 14.344 1 83.81 304 THR A O 1
ATOM 2348 N N . GLY A 1 305 ? -23.344 13.516 14.992 1 70.5 305 GLY A N 1
ATOM 2349 C CA . GLY A 1 305 ? -23.047 12.492 15.984 1 70.5 305 GLY A CA 1
ATOM 2350 C C . GLY A 1 305 ? -24.078 12.438 17.109 1 70.5 305 GLY A C 1
ATOM 2351 O O . GLY A 1 305 ? -24.641 13.461 17.484 1 70.5 305 GLY A O 1
ATOM 2352 N N . GLY A 1 306 ? -24.531 11.141 17.875 1 56.44 306 GLY A N 1
ATOM 2353 C CA . GLY A 1 306 ? -25.516 10.836 18.891 1 56.44 306 GLY A CA 1
ATOM 2354 C C . GLY A 1 306 ? -26.812 10.273 18.312 1 56.44 306 GLY A C 1
ATOM 2355 O O . GLY A 1 306 ? -27.609 9.688 19.047 1 56.44 306 GLY A O 1
ATOM 2356 N N . GLU A 1 307 ? -27.5 10.688 17.25 1 44.78 307 GLU A N 1
ATOM 2357 C CA . GLU A 1 307 ? -28.734 10.047 16.812 1 44.78 307 GLU A CA 1
ATOM 2358 C C . GLU A 1 307 ? -28.516 8.555 16.547 1 44.78 307 GLU A C 1
ATOM 2360 O O . GLU A 1 307 ? -29.297 7.719 17.016 1 44.78 307 GLU A O 1
ATOM 2365 N N . ASP A 1 308 ? -28.391 8.031 15.242 1 38.69 308 ASP A N 1
ATOM 2366 C CA . ASP A 1 308 ? -28.422 6.594 14.969 1 38.69 308 ASP A CA 1
ATOM 2367 C C . ASP A 1 308 ? -27.203 5.891 15.586 1 38.69 308 ASP A C 1
ATOM 2369 O O . ASP A 1 308 ? -26.062 6.223 15.281 1 38.69 308 ASP A O 1
ATOM 2373 N N . GLY A 1 309 ? -27.359 5.441 16.906 1 34.78 309 GLY A N 1
ATOM 2374 C CA . GLY A 1 309 ? -26.594 4.277 17.312 1 34.78 309 GLY A CA 1
ATOM 2375 C C . GLY A 1 309 ? -26.344 3.303 16.172 1 34.78 309 GLY A C 1
ATOM 2376 O O . GLY A 1 309 ? -27.281 2.746 15.602 1 34.78 309 GLY A O 1
ATOM 2377 N N . ALA A 1 310 ? -25.484 3.375 15.383 1 32.28 310 ALA A N 1
ATOM 2378 C CA . ALA A 1 310 ? -25.062 2.232 14.578 1 32.28 310 ALA A CA 1
ATOM 2379 C C . ALA A 1 310 ? -25.188 0.931 15.359 1 32.28 310 ALA A C 1
ATOM 2381 O O . ALA A 1 310 ? -24.547 0.762 16.406 1 32.28 310 ALA A O 1
ATOM 2382 N N . GLN A 1 311 ? -26.25 0.119 15.312 1 26.25 311 GLN A N 1
ATOM 2383 C CA . GLN A 1 311 ? -26.281 -1.336 15.422 1 26.25 311 GLN A CA 1
ATOM 2384 C C . GLN A 1 311 ? -25.047 -1.965 14.797 1 26.25 311 GLN A C 1
ATOM 2386 O O . GLN A 1 311 ? -24.891 -1.98 13.578 1 26.25 311 GLN A O 1
ATOM 2391 N N . ALA A 1 312 ? -23.891 -1.748 15.219 1 30.67 312 ALA A N 1
ATOM 2392 C CA . ALA A 1 312 ? -22.875 -2.756 14.922 1 30.67 312 ALA A CA 1
ATOM 2393 C C . ALA A 1 312 ? -23.453 -4.164 15.008 1 30.67 312 ALA A C 1
ATOM 2395 O O . ALA A 1 312 ? -24.141 -4.504 15.977 1 30.67 312 ALA A O 1
ATOM 2396 N N . GLY A 1 313 ? -23.844 -4.836 13.828 1 27.53 313 GLY A N 1
ATOM 2397 C CA . GLY A 1 313 ? -24.172 -6.246 13.664 1 27.53 313 GLY A CA 1
ATOM 2398 C C . GLY A 1 313 ? -23.328 -7.148 14.562 1 27.53 313 GLY A C 1
ATOM 2399 O O . GLY A 1 313 ? -22.125 -6.98 14.656 1 27.53 313 GLY A O 1
ATOM 2400 N N . ASP A 1 314 ? -23.953 -7.773 15.594 1 29.23 314 ASP A N 1
ATOM 2401 C CA . ASP A 1 314 ? -23.672 -8.93 16.438 1 29.23 314 ASP A CA 1
ATOM 2402 C C . ASP A 1 314 ? -23.328 -10.156 15.594 1 29.23 314 ASP A C 1
ATOM 2404 O O . ASP A 1 314 ? -24.219 -10.883 15.148 1 29.23 314 ASP A O 1
ATOM 2408 N N . GLN A 1 315 ? -22.797 -10.227 14.43 1 26.73 315 GLN A N 1
ATOM 2409 C CA . GLN A 1 315 ? -22.625 -11.617 14.016 1 26.73 315 GLN A CA 1
ATOM 2410 C C . GLN A 1 315 ? -21.875 -12.422 15.078 1 26.73 315 GLN A C 1
ATOM 2412 O O . GLN A 1 315 ? -20.906 -11.93 15.672 1 26.73 315 GLN A O 1
ATOM 2417 N N . PRO A 1 316 ? -22.672 -13.594 15.672 1 28.58 316 PRO A N 1
ATOM 2418 C CA . PRO A 1 316 ? -22.219 -14.602 16.625 1 28.58 316 PRO A CA 1
ATOM 2419 C C . PRO A 1 316 ? -20.812 -15.125 16.328 1 28.58 316 PRO 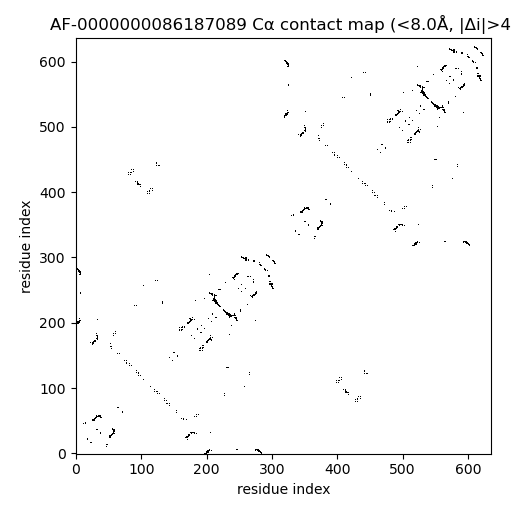A C 1
ATOM 2421 O O . PRO A 1 316 ? -20.359 -15.047 15.18 1 28.58 316 PRO A O 1
ATOM 2424 N N . PRO A 1 317 ? -20.109 -15.367 17.422 1 27.05 317 PRO A N 1
ATOM 2425 C CA . PRO A 1 317 ? -18.891 -16.172 17.359 1 27.05 317 PRO A CA 1
ATOM 2426 C C . PRO A 1 317 ? -19.109 -17.5 16.625 1 27.05 317 PRO A C 1
ATOM 2428 O O . PRO A 1 317 ? -20 -18.266 16.984 1 27.05 317 PRO A O 1
ATOM 2431 N N . ALA A 1 318 ? -19.078 -17.672 15.32 1 21.16 318 ALA A N 1
ATOM 2432 C CA . ALA A 1 318 ? -18.844 -19.078 15.008 1 21.16 318 ALA A CA 1
ATOM 2433 C C . ALA A 1 318 ? -17.547 -19.578 15.609 1 21.16 318 ALA A C 1
ATOM 2435 O O . ALA A 1 318 ? -16.547 -18.844 15.633 1 21.16 318 ALA A O 1
ATOM 2436 N N . MET B 1 1 ? 14.781 -34.031 -1.646 1 87.12 1 MET B N 1
ATOM 2437 C CA . MET B 1 1 ? 14.094 -34.062 -2.934 1 87.12 1 MET B CA 1
ATOM 2438 C C . MET B 1 1 ? 14.844 -33.25 -3.969 1 87.12 1 MET B C 1
ATOM 2440 O O . MET B 1 1 ? 15.336 -32.156 -3.658 1 87.12 1 MET B O 1
ATOM 2444 N N . THR B 1 2 ? 15 -33.844 -5.18 1 92.69 2 THR B N 1
ATOM 2445 C CA . THR B 1 2 ? 15.688 -33.156 -6.27 1 92.69 2 THR B CA 1
ATOM 2446 C C . THR B 1 2 ? 14.68 -32.656 -7.305 1 92.69 2 THR B C 1
ATOM 2448 O O . THR B 1 2 ? 13.789 -33.406 -7.719 1 92.69 2 THR B O 1
ATOM 2451 N N . VAL B 1 3 ? 14.828 -31.391 -7.629 1 95.62 3 VAL B N 1
ATOM 2452 C CA . VAL B 1 3 ? 14.008 -30.797 -8.672 1 95.62 3 VAL B CA 1
ATOM 2453 C C . VAL B 1 3 ? 14.898 -30.219 -9.773 1 95.62 3 VAL B C 1
ATOM 2455 O O . VAL B 1 3 ? 15.875 -29.531 -9.484 1 95.62 3 VAL B O 1
ATOM 2458 N N . VAL B 1 4 ? 14.602 -30.562 -10.961 1 95.62 4 VAL B N 1
ATOM 2459 C CA . VAL B 1 4 ? 15.32 -29.984 -12.086 1 95.62 4 VAL B CA 1
ATOM 2460 C C . VAL B 1 4 ? 14.391 -29.062 -12.875 1 95.62 4 VAL B C 1
ATOM 2462 O O . VAL B 1 4 ? 13.344 -29.5 -13.359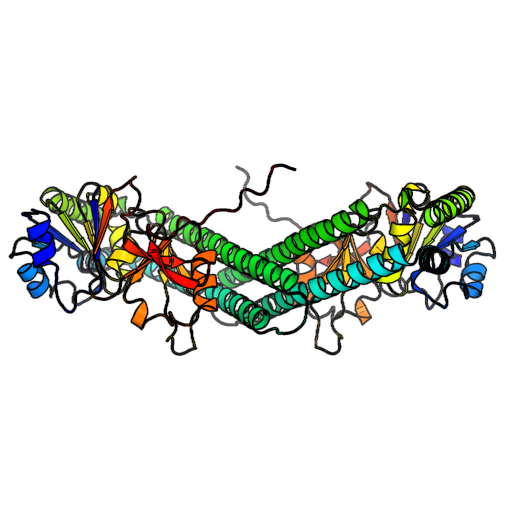 1 95.62 4 VAL B O 1
ATOM 2465 N N . LEU B 1 5 ? 14.797 -27.828 -12.969 1 96.44 5 LEU B N 1
ATOM 2466 C CA . LEU B 1 5 ? 14.078 -26.844 -13.781 1 96.44 5 LEU B CA 1
ATOM 2467 C C . LEU B 1 5 ? 14.727 -26.703 -15.156 1 96.44 5 LEU B C 1
ATOM 2469 O O . LEU B 1 5 ? 15.945 -26.562 -15.258 1 96.44 5 LEU B O 1
ATOM 2473 N N . LEU B 1 6 ? 13.891 -26.75 -16.141 1 95.25 6 LEU B N 1
ATOM 2474 C CA . LEU B 1 6 ? 14.391 -26.641 -17.5 1 95.25 6 LEU B CA 1
ATOM 2475 C C . LEU B 1 6 ? 13.789 -25.438 -18.219 1 95.25 6 LEU B C 1
ATOM 2477 O O . LEU B 1 6 ? 12.734 -24.938 -17.812 1 95.25 6 LEU B O 1
ATOM 2481 N N . GLY B 1 7 ? 14.508 -24.922 -19.281 1 93.06 7 GLY B N 1
ATOM 2482 C CA . GLY B 1 7 ? 13.867 -24.031 -20.234 1 93.06 7 GLY B CA 1
ATOM 2483 C C . GLY B 1 7 ? 12.836 -24.734 -21.094 1 93.06 7 GLY B C 1
ATOM 2484 O O . GLY B 1 7 ? 12.562 -25.922 -20.906 1 93.06 7 GLY B O 1
ATOM 2485 N N . PRO B 1 8 ? 12.312 -23.953 -22.047 1 90.19 8 PRO B N 1
ATOM 2486 C CA . PRO B 1 8 ? 11.305 -24.547 -22.922 1 90.19 8 PRO B CA 1
ATOM 2487 C C . PRO B 1 8 ? 11.836 -25.75 -23.703 1 90.19 8 PRO B C 1
ATOM 2489 O O . PRO B 1 8 ? 13.008 -25.781 -24.078 1 90.19 8 PRO B O 1
ATOM 2492 N N . GLN B 1 9 ? 11.047 -26.781 -23.906 1 84.25 9 GLN B N 1
ATOM 2493 C CA . GLN B 1 9 ? 11.477 -28.047 -24.5 1 84.25 9 GLN B CA 1
ATOM 2494 C C . GLN B 1 9 ? 11 -28.156 -25.953 1 84.25 9 GLN B C 1
ATOM 2496 O O . GLN B 1 9 ? 10.641 -29.234 -26.406 1 84.25 9 GLN B O 1
ATOM 2501 N N . ARG B 1 10 ? 11.078 -27.078 -26.609 1 76.12 10 ARG B N 1
ATOM 2502 C CA . ARG B 1 10 ? 10.883 -27.156 -28.047 1 76.12 10 ARG B CA 1
ATOM 2503 C C . ARG B 1 10 ? 11.984 -28 -28.703 1 76.12 10 ARG B C 1
ATOM 2505 O O . ARG B 1 10 ? 11.719 -28.766 -29.625 1 76.12 10 ARG B O 1
ATOM 2512 N N . ARG B 1 11 ? 13.18 -27.766 -28.25 1 73.25 11 ARG B N 1
ATOM 2513 C CA . ARG B 1 11 ? 14.312 -28.656 -28.5 1 73.25 11 ARG B CA 1
ATOM 2514 C C . ARG B 1 11 ? 14.586 -29.562 -27.297 1 73.25 11 ARG B C 1
ATOM 2516 O O . ARG B 1 11 ? 15.25 -29.156 -26.344 1 73.25 11 ARG B O 1
ATOM 2523 N N . PRO B 1 12 ? 14.094 -30.703 -27.5 1 74.19 12 PRO B N 1
ATOM 2524 C CA . PRO B 1 12 ? 14.008 -31.531 -26.297 1 74.19 12 PRO B CA 1
ATOM 2525 C C . PRO B 1 12 ? 15.383 -31.906 -25.75 1 74.19 12 PRO B C 1
ATOM 2527 O O . PRO B 1 12 ? 16.281 -32.281 -26.516 1 74.19 12 PRO B O 1
ATOM 2530 N N . SER 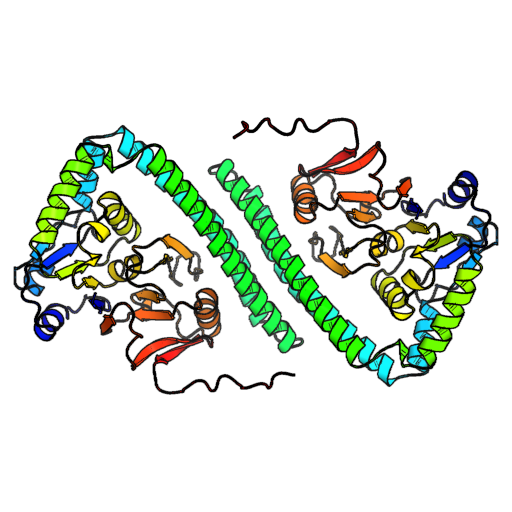B 1 13 ? 15.586 -31.625 -24.578 1 81.62 13 SER B N 1
ATOM 2531 C CA . SER B 1 13 ? 16.797 -32 -23.844 1 81.62 13 SER B CA 1
ATOM 2532 C C . SER B 1 13 ? 16.484 -33 -22.734 1 81.62 13 SER B C 1
ATOM 2534 O O . SER B 1 13 ? 17.375 -33.406 -22 1 81.62 13 SER B O 1
ATOM 2536 N N . LEU B 1 14 ? 15.281 -33.406 -22.75 1 89.88 14 LEU B N 1
ATOM 2537 C CA . LEU B 1 14 ? 14.789 -34.219 -21.641 1 89.88 14 LEU B CA 1
ATOM 2538 C C . LEU B 1 14 ? 15.492 -35.594 -21.625 1 89.88 14 LEU B C 1
ATOM 2540 O O . LEU B 1 14 ? 15.922 -36.062 -20.562 1 89.88 14 LEU B O 1
ATOM 2544 N N . HIS B 1 15 ? 15.547 -36.188 -22.766 1 89.19 15 HIS B N 1
ATOM 2545 C CA . HIS B 1 15 ? 16.188 -37.469 -22.844 1 89.19 15 HIS B CA 1
ATOM 2546 C C . HIS B 1 15 ? 17.609 -37.406 -22.297 1 89.19 15 HIS B C 1
ATOM 2548 O O . HIS B 1 15 ? 18 -38.25 -21.484 1 89.19 15 HIS B O 1
ATOM 2554 N N . GLY B 1 16 ? 18.344 -36.438 -22.875 1 89.44 16 GLY B N 1
ATOM 2555 C CA . GLY B 1 16 ? 19.703 -36.25 -22.391 1 89.44 16 GLY B CA 1
ATOM 2556 C C . GLY B 1 16 ? 19.797 -36.031 -20.906 1 89.44 16 GLY B C 1
ATOM 2557 O O . GLY B 1 16 ? 20.688 -36.562 -20.234 1 89.44 16 GLY B O 1
ATOM 2558 N N . LEU B 1 17 ? 18.891 -35.312 -20.375 1 90.94 17 LEU B N 1
ATOM 2559 C CA . LEU B 1 17 ? 18.875 -35 -18.953 1 90.94 17 LEU B CA 1
ATOM 2560 C C . LEU B 1 17 ? 18.641 -36.281 -18.141 1 90.94 17 LEU B C 1
ATOM 2562 O O . LEU B 1 17 ? 19.391 -36.562 -17.203 1 90.94 17 LEU B O 1
ATOM 2566 N N . VAL B 1 18 ? 17.594 -37.062 -18.453 1 91.44 18 VAL B N 1
ATOM 2567 C CA . VAL B 1 18 ? 17.219 -38.25 -17.688 1 91.44 18 VAL B CA 1
ATOM 2568 C C . VAL B 1 18 ? 18.359 -39.281 -17.719 1 91.44 18 VAL B C 1
ATOM 2570 O O . VAL B 1 18 ? 18.641 -39.906 -16.703 1 91.44 18 VAL B O 1
ATOM 2573 N N . THR B 1 19 ? 18.984 -39.344 -18.859 1 91 19 THR B N 1
ATOM 2574 C CA . THR B 1 19 ? 20.125 -40.25 -19 1 91 19 THR B CA 1
ATOM 2575 C C . THR B 1 19 ? 21.281 -39.781 -18.125 1 91 19 THR B C 1
ATOM 2577 O O . THR B 1 19 ? 21.891 -40.594 -17.406 1 91 19 THR B O 1
ATOM 2580 N N . SER B 1 20 ? 21.516 -38.562 -18.188 1 91.75 20 SER B N 1
ATOM 2581 C CA . SER B 1 20 ? 22.625 -38 -17.422 1 91.75 20 SER B CA 1
ATOM 2582 C C . SER B 1 20 ? 22.391 -38.156 -15.922 1 91.75 20 SER B C 1
ATOM 2584 O O . SER B 1 20 ? 23.344 -38.312 -15.156 1 91.75 20 SER B O 1
ATOM 2586 N N . MET B 1 21 ? 21.156 -38.125 -15.484 1 90.94 21 MET B N 1
ATOM 2587 C CA . MET B 1 21 ? 20.812 -38.188 -14.07 1 90.94 21 MET B CA 1
ATOM 2588 C C . MET B 1 21 ? 20.703 -39.656 -13.609 1 90.94 21 MET B C 1
ATOM 2590 O O . MET B 1 21 ? 20.578 -39.906 -12.414 1 90.94 21 MET B O 1
ATOM 2594 N N . GLY B 1 22 ? 20.688 -40.531 -14.516 1 89.62 22 GLY B N 1
ATOM 2595 C CA . GLY B 1 22 ? 20.594 -41.938 -14.195 1 89.62 22 GLY B CA 1
ATOM 2596 C C . GLY B 1 22 ? 19.203 -42.375 -13.781 1 89.62 22 GLY B C 1
ATOM 2597 O O . GLY B 1 22 ? 19.031 -43.312 -12.992 1 89.62 22 GLY B O 1
ATOM 2598 N N . TRP B 1 23 ? 18.25 -41.656 -14.25 1 90.81 23 TRP B N 1
ATOM 2599 C CA . TRP B 1 23 ? 16.875 -42 -13.93 1 90.81 23 TRP B CA 1
ATOM 2600 C C . TRP B 1 23 ? 16.344 -43.031 -14.891 1 90.81 23 TRP B C 1
ATOM 2602 O O . TRP B 1 23 ? 16.281 -42.812 -16.109 1 90.81 23 TRP B O 1
ATOM 2612 N N . GLU B 1 24 ? 15.898 -44.219 -14.445 1 88.06 24 GLU B N 1
ATOM 2613 C CA . GLU B 1 24 ? 15.523 -45.344 -15.297 1 88.06 24 GLU B CA 1
ATOM 2614 C C . GLU B 1 24 ? 14.008 -45.406 -15.477 1 88.06 24 GLU B C 1
ATOM 2616 O O . GLU B 1 24 ? 13.523 -46.031 -16.422 1 88.06 24 GLU B O 1
ATOM 2621 N N . GLY B 1 25 ? 13.289 -44.656 -14.773 1 89.12 25 GLY B N 1
ATOM 2622 C CA . GLY B 1 25 ? 11.836 -44.75 -14.852 1 89.12 25 GLY B CA 1
ATOM 2623 C C . GLY B 1 25 ? 11.273 -45.875 -14.031 1 89.12 25 GLY B C 1
ATOM 2624 O O . GLY B 1 25 ? 11.977 -46.469 -13.195 1 89.12 25 GLY B O 1
ATOM 2625 N N . PRO B 1 26 ? 9.961 -46.25 -14.219 1 96.38 26 PRO B N 1
ATOM 2626 C CA . PRO B 1 26 ? 9.008 -45.5 -15.031 1 96.38 26 PRO B CA 1
ATOM 2627 C C . PRO B 1 26 ? 8.852 -44.031 -14.555 1 96.38 26 PRO B C 1
ATOM 2629 O O . PRO B 1 26 ? 9.219 -43.719 -13.422 1 96.38 26 PRO B O 1
ATOM 2632 N N . PHE B 1 27 ? 8.469 -43.156 -15.461 1 97.75 27 PHE B N 1
ATOM 2633 C CA . PHE B 1 27 ? 8.242 -41.75 -15.172 1 97.75 27 PHE B CA 1
ATOM 2634 C C . PHE B 1 27 ? 6.754 -41.438 -15.109 1 97.75 27 PHE B C 1
ATOM 2636 O O . PHE B 1 27 ? 5.996 -41.844 -15.992 1 97.75 27 PHE B O 1
ATOM 2643 N N . ALA B 1 28 ? 6.305 -40.812 -14.031 1 98.38 28 ALA B N 1
ATOM 2644 C CA . ALA B 1 28 ? 4.973 -40.219 -14.062 1 98.38 28 ALA B CA 1
ATOM 2645 C C . ALA B 1 28 ? 4.984 -38.906 -14.789 1 98.38 28 ALA B C 1
ATOM 2647 O O . ALA B 1 28 ? 5.824 -38.031 -14.508 1 98.38 28 ALA B O 1
ATOM 2648 N N . THR B 1 29 ? 4.141 -38.75 -15.773 1 98.25 29 THR B N 1
ATOM 2649 C CA . THR B 1 29 ? 4.082 -37.469 -16.5 1 98.25 29 THR B CA 1
ATOM 2650 C C . THR B 1 29 ? 2.787 -36.75 -16.203 1 98.25 29 THR B C 1
ATOM 2652 O O . THR B 1 29 ? 1.729 -37.344 -16.062 1 98.25 29 THR B O 1
ATOM 2655 N N . ILE B 1 30 ? 2.906 -35.469 -15.992 1 98.62 30 ILE B N 1
ATOM 2656 C CA . ILE B 1 30 ? 1.773 -34.562 -15.781 1 98.62 30 ILE B CA 1
ATOM 2657 C C . ILE B 1 30 ? 1.717 -33.531 -16.906 1 98.62 30 ILE B C 1
ATOM 2659 O O . ILE B 1 30 ? 2.586 -32.656 -17.016 1 98.62 30 ILE B O 1
ATOM 2663 N N . THR B 1 31 ? 0.724 -33.656 -17.766 1 98.38 31 THR B N 1
ATOM 2664 C CA . THR B 1 31 ? 0.54 -32.781 -18.922 1 98.38 31 THR B CA 1
ATOM 2665 C C . THR B 1 31 ? -0.811 -32.062 -18.859 1 98.38 31 THR B C 1
ATOM 2667 O O . THR B 1 31 ? -1.404 -31.766 -19.906 1 98.38 31 THR B O 1
ATOM 2670 N N . ALA B 1 32 ? -1.313 -31.906 -17.625 1 98.44 32 ALA B N 1
ATOM 2671 C CA . ALA B 1 32 ? -2.656 -31.375 -17.422 1 98.44 32 ALA B CA 1
ATOM 2672 C C . ALA B 1 32 ? -2.783 -29.969 -18.031 1 98.44 32 ALA B C 1
ATOM 2674 O O . ALA B 1 32 ? -3.869 -29.578 -18.453 1 98.44 32 ALA B O 1
ATOM 2675 N N . GLY B 1 33 ? -1.698 -29.266 -18.172 1 97.94 33 GLY B N 1
ATOM 2676 C CA . GLY B 1 33 ? -1.728 -27.953 -18.781 1 97.94 33 GLY B CA 1
ATOM 2677 C C . GLY B 1 33 ? -2.064 -27.984 -20.266 1 97.94 33 GLY B C 1
ATOM 2678 O O . GLY B 1 33 ? -2.404 -26.953 -20.844 1 97.94 33 GLY B O 1
ATOM 2679 N N . TRP B 1 34 ? -1.99 -29.156 -20.859 1 97.81 34 TRP B N 1
ATOM 2680 C CA . TRP B 1 34 ? -2.309 -29.297 -22.266 1 97.81 34 TRP B CA 1
ATOM 2681 C C . TRP B 1 34 ? -3.812 -29.438 -22.484 1 97.81 34 TRP B C 1
ATOM 2683 O O . TRP B 1 34 ? -4.289 -29.438 -23.625 1 97.81 34 TRP B O 1
ATOM 2693 N N . GLN B 1 35 ? -4.531 -29.625 -21.484 1 97.88 35 GLN B N 1
ATOM 2694 C CA . GLN B 1 35 ? -5.988 -29.688 -21.5 1 97.88 35 GLN B CA 1
ATOM 2695 C C . GLN B 1 35 ? -6.484 -30.797 -22.438 1 97.88 35 GLN B C 1
ATOM 2697 O O . GLN B 1 35 ? -6.129 -31.953 -22.266 1 97.88 35 GLN B O 1
ATOM 2702 N N . GLU B 1 36 ? -7.148 -30.438 -23.531 1 97.25 36 GLU B N 1
ATOM 2703 C CA . GLU B 1 36 ? -7.754 -31.422 -24.422 1 97.25 36 GLU B CA 1
ATOM 2704 C C . GLU B 1 36 ? -6.688 -32.281 -25.094 1 97.25 36 GLU B C 1
ATOM 2706 O O . GLU B 1 36 ? -6.945 -33.438 -25.438 1 97.25 36 GLU B O 1
ATOM 2711 N N . ARG B 1 37 ? -5.477 -31.781 -25.156 1 97.5 37 ARG B N 1
ATOM 2712 C CA . ARG B 1 37 ? -4.398 -32.5 -25.844 1 97.5 37 ARG B CA 1
ATOM 2713 C C . ARG B 1 37 ? -3.541 -33.281 -24.859 1 97.5 37 ARG B C 1
ATOM 2715 O O . ARG B 1 37 ? -2.457 -33.75 -25.203 1 97.5 37 ARG B O 1
ATOM 2722 N N . GLU B 1 38 ? -4.004 -33.406 -23.672 1 97.88 38 GLU B N 1
ATOM 2723 C CA . GLU B 1 38 ? -3.252 -34 -22.578 1 97.88 38 GLU B CA 1
ATOM 2724 C C . GLU B 1 38 ? -2.768 -35.406 -22.938 1 97.88 38 GLU B C 1
ATOM 2726 O O . GLU B 1 38 ? -1.68 -35.812 -22.531 1 97.88 38 GLU B O 1
ATOM 2731 N N . LEU B 1 39 ? -3.537 -36.156 -23.75 1 96.44 39 LEU B N 1
ATOM 2732 C CA . LEU B 1 39 ? -3.232 -37.562 -24.031 1 96.44 39 LEU B CA 1
ATOM 2733 C C . LEU B 1 39 ? -2.375 -37.688 -25.281 1 96.44 39 LEU B C 1
ATOM 2735 O O . LEU B 1 39 ? -1.877 -38.75 -25.594 1 96.44 39 LEU B O 1
ATOM 2739 N N . ALA B 1 40 ? -2.154 -36.562 -26 1 96.62 40 ALA B N 1
ATOM 2740 C CA . ALA B 1 40 ? -1.252 -36.562 -27.141 1 96.62 40 ALA B CA 1
ATOM 2741 C C . ALA B 1 40 ? 0.202 -36.438 -26.703 1 96.62 40 ALA B C 1
ATOM 2743 O O . ALA B 1 40 ? 0.897 -35.5 -27.109 1 96.62 40 ALA B O 1
ATOM 2744 N N . ASP B 1 41 ? 0.654 -37.469 -25.906 1 96 41 ASP B N 1
ATOM 2745 C CA . ASP B 1 41 ? 1.949 -37.344 -25.25 1 96 41 ASP B CA 1
ATOM 2746 C C . ASP B 1 41 ? 2.951 -38.344 -25.797 1 96 41 ASP B C 1
ATOM 2748 O O . ASP B 1 41 ? 3.91 -38.719 -25.125 1 96 41 ASP B O 1
ATOM 2752 N N . ALA B 1 42 ? 2.736 -38.812 -27.016 1 95.38 42 ALA B N 1
ATOM 2753 C CA . ALA B 1 42 ? 3.604 -39.812 -27.609 1 95.38 42 ALA B CA 1
ATOM 2754 C C . ALA B 1 42 ? 5.043 -39.344 -27.703 1 95.38 42 ALA B C 1
ATOM 2756 O O . ALA B 1 42 ? 5.98 -40.062 -27.391 1 95.38 42 ALA B O 1
ATOM 2757 N N . GLU B 1 43 ? 5.172 -38.156 -28.188 1 93.5 43 GLU B N 1
ATOM 2758 C CA . GLU B 1 43 ? 6.512 -37.562 -28.312 1 93.5 43 GLU B CA 1
ATOM 2759 C C . GLU B 1 43 ? 7.207 -37.5 -26.953 1 93.5 43 GLU B C 1
ATOM 2761 O O . GLU B 1 43 ? 8.391 -37.812 -26.828 1 93.5 43 GLU B O 1
ATOM 2766 N N . LEU B 1 44 ? 6.52 -37 -25.969 1 95.12 44 LEU B N 1
ATOM 2767 C CA . LEU B 1 44 ? 7.066 -36.906 -24.625 1 95.12 44 LEU B CA 1
ATOM 2768 C C . LEU B 1 44 ? 7.492 -38.281 -24.125 1 95.12 44 LEU B C 1
ATOM 2770 O O . LEU B 1 44 ? 8.57 -38.438 -23.547 1 95.12 44 LEU B O 1
ATOM 2774 N N . ASP B 1 45 ? 6.621 -39.281 -24.312 1 95.56 45 ASP B N 1
ATOM 2775 C CA . ASP B 1 45 ? 6.91 -40.656 -23.922 1 95.56 45 ASP B CA 1
ATOM 2776 C C . ASP B 1 45 ? 8.172 -41.188 -24.625 1 95.56 45 ASP B C 1
ATOM 2778 O O . ASP B 1 45 ? 8.984 -41.875 -24 1 95.56 45 ASP B O 1
ATOM 2782 N N . GLU B 1 46 ? 8.297 -40.844 -25.875 1 93.75 46 GLU B N 1
ATOM 2783 C CA . GLU B 1 46 ? 9.469 -41.25 -26.641 1 93.75 46 GLU B CA 1
ATOM 2784 C C . GLU B 1 46 ? 10.75 -40.688 -26.031 1 93.75 46 GLU B C 1
ATOM 2786 O O . GLU B 1 46 ? 11.758 -41.375 -25.906 1 93.75 46 GLU B O 1
ATOM 2791 N N . HIS B 1 47 ? 10.703 -39.438 -25.641 1 92.81 47 HIS B N 1
ATOM 2792 C CA . HIS B 1 47 ? 11.859 -38.812 -25.047 1 92.81 47 HIS B CA 1
ATOM 2793 C C . HIS B 1 47 ? 12.211 -39.438 -23.703 1 92.81 47 HIS B C 1
ATOM 2795 O O . HIS B 1 47 ? 13.352 -39.312 -23.234 1 92.81 47 HIS B O 1
ATOM 2801 N N . LEU B 1 48 ? 11.242 -40.094 -23.078 1 94.88 48 LEU B N 1
ATOM 2802 C CA . LEU B 1 48 ? 11.461 -40.75 -21.797 1 94.88 48 LEU B CA 1
ATOM 2803 C C . LEU B 1 48 ? 11.719 -42.219 -21.953 1 94.88 48 LEU B C 1
ATOM 2805 O O . LEU B 1 48 ? 11.656 -43 -20.984 1 94.88 48 LEU B O 1
ATOM 2809 N N . GLY B 1 49 ? 11.906 -42.656 -23.219 1 90.56 49 GLY B N 1
ATOM 2810 C CA . GLY B 1 49 ? 12.273 -44.031 -23.516 1 90.56 49 GLY B CA 1
ATOM 2811 C C . GLY B 1 49 ? 11.094 -44.969 -23.5 1 90.56 49 GLY B C 1
ATOM 2812 O O . GLY B 1 49 ? 11.266 -46.188 -23.328 1 90.56 49 GLY B O 1
ATOM 2813 N N . GLY B 1 50 ? 9.898 -44.438 -23.594 1 93.5 50 GLY B N 1
ATOM 2814 C CA . GLY B 1 50 ? 8.711 -45.281 -23.562 1 93.5 50 GLY B CA 1
ATOM 2815 C C . GLY B 1 50 ? 8.375 -45.781 -22.172 1 93.5 50 GLY B C 1
ATOM 2816 O O . GLY B 1 50 ? 7.699 -46.812 -22.031 1 93.5 50 GLY B O 1
ATOM 2817 N N . ARG B 1 51 ? 8.875 -45.219 -21.203 1 95.38 51 ARG B N 1
ATOM 2818 C CA . ARG B 1 51 ? 8.703 -45.688 -19.828 1 95.38 51 ARG B CA 1
ATOM 2819 C C . ARG B 1 51 ? 7.949 -44.656 -19 1 95.38 51 ARG B C 1
ATOM 2821 O O . ARG B 1 51 ? 8.352 -44.312 -17.891 1 95.38 51 ARG B O 1
ATOM 2828 N N . SER B 1 52 ? 6.961 -44.031 -19.578 1 96.62 52 SER B N 1
ATOM 2829 C CA . SER B 1 52 ? 6.215 -43 -18.844 1 96.62 52 SER B CA 1
ATOM 2830 C C . SER B 1 52 ? 4.762 -43.438 -18.641 1 96.62 52 SER B C 1
ATOM 2832 O O . SER B 1 52 ? 4.227 -44.219 -19.406 1 96.62 52 SER B O 1
ATOM 2834 N N . HIS B 1 53 ? 4.18 -43.031 -17.547 1 97.88 53 HIS B N 1
ATOM 2835 C CA . HIS B 1 53 ? 2.76 -43.125 -17.234 1 97.88 53 HIS B CA 1
ATOM 2836 C C . HIS B 1 53 ? 2.139 -41.75 -17.031 1 97.88 53 HIS B C 1
ATOM 2838 O O . HIS B 1 53 ? 2.439 -41.062 -16.062 1 97.88 53 HIS B O 1
ATOM 2844 N N . ASN B 1 54 ? 1.335 -41.406 -18.031 1 98.31 54 ASN B N 1
ATOM 2845 C CA . ASN B 1 54 ? 0.636 -40.125 -17.906 1 98.31 54 ASN B CA 1
ATOM 2846 C C . ASN B 1 54 ? -0.472 -40.188 -16.859 1 98.31 54 ASN B C 1
ATOM 2848 O O . ASN B 1 54 ? -1.342 -41.062 -16.922 1 98.31 54 ASN B O 1
ATOM 2852 N N . LEU B 1 55 ? -0.439 -39.25 -15.938 1 98.44 55 LEU B N 1
ATOM 2853 C CA . LEU B 1 55 ? -1.438 -39.281 -14.875 1 98.44 55 LEU B CA 1
ATOM 2854 C C . LEU B 1 55 ? -2.793 -38.812 -15.398 1 98.44 55 LEU B C 1
ATOM 2856 O O . LEU B 1 55 ? -3.822 -39.031 -14.758 1 98.44 55 LEU B O 1
ATOM 2860 N N . SER B 1 56 ? -2.883 -38.125 -16.516 1 98.56 56 SER B N 1
ATOM 2861 C CA . SER B 1 56 ? -4.094 -37.688 -17.188 1 98.56 56 SER B CA 1
ATOM 2862 C C . SER B 1 56 ? -5.004 -36.906 -16.25 1 98.56 56 SER B C 1
ATOM 2864 O O . SER B 1 56 ? -6.203 -37.188 -16.172 1 98.56 56 SER B O 1
ATOM 2866 N N . LEU B 1 57 ? -4.359 -35.969 -15.547 1 98.69 57 LEU B N 1
ATOM 2867 C CA . LEU B 1 57 ? -5.066 -35.281 -14.469 1 98.69 57 LEU B CA 1
ATOM 2868 C C . LEU B 1 57 ? -6.195 -34.406 -15.031 1 98.69 57 LEU B C 1
ATOM 2870 O O . LEU B 1 57 ? -7.246 -34.281 -14.398 1 98.69 57 LEU B O 1
ATOM 2874 N N . TRP B 1 58 ? -6.004 -33.781 -16.172 1 98.56 58 TRP B N 1
ATOM 2875 C CA . TRP B 1 58 ? -7.051 -32.969 -16.766 1 98.56 58 TRP B CA 1
ATOM 2876 C C . TRP B 1 58 ? -8.273 -33.781 -17.125 1 98.56 58 TRP B C 1
ATOM 2878 O O . TRP B 1 58 ? -9.406 -33.406 -16.812 1 98.56 58 TRP B O 1
ATOM 2888 N N . HIS B 1 59 ? -8.07 -34.938 -17.781 1 98.44 59 HIS B N 1
ATOM 2889 C CA . HIS B 1 59 ? -9.172 -35.812 -18.141 1 98.44 59 HIS B CA 1
ATOM 2890 C C . HIS B 1 59 ? -9.883 -36.344 -16.906 1 98.44 59 HIS B C 1
ATOM 2892 O O . HIS B 1 59 ? -11.109 -36.469 -16.891 1 98.44 59 HIS B O 1
ATOM 2898 N N . ARG B 1 60 ? -9.094 -36.719 -15.906 1 98.38 60 ARG B N 1
ATOM 2899 C CA . ARG B 1 60 ? -9.688 -37.156 -14.648 1 98.38 60 ARG B CA 1
ATOM 2900 C C . ARG B 1 60 ? -10.562 -36.062 -14.055 1 98.38 60 ARG B C 1
ATOM 2902 O O . ARG B 1 60 ? -11.633 -36.344 -13.516 1 98.38 60 ARG B O 1
ATOM 2909 N N . MET B 1 61 ? -10.055 -34.812 -14.102 1 98.06 61 MET B N 1
ATOM 2910 C CA . MET B 1 61 ? -10.82 -33.688 -13.586 1 98.06 61 MET B CA 1
ATOM 2911 C C . MET B 1 61 ? -12.133 -33.531 -14.352 1 98.06 61 MET B C 1
ATOM 2913 O O . MET B 1 61 ? -13.18 -33.281 -13.742 1 98.06 61 MET B O 1
ATOM 2917 N N . GLN B 1 62 ? -12.109 -33.75 -15.68 1 98.06 62 GLN B N 1
ATOM 2918 C CA . GLN B 1 62 ? -13.336 -33.688 -16.469 1 98.06 62 GLN B CA 1
ATOM 2919 C C . GLN B 1 62 ? -14.32 -34.781 -16.047 1 98.06 62 GLN B C 1
ATOM 2921 O O . GLN B 1 62 ? -15.523 -34.531 -15.984 1 98.06 62 GLN B O 1
ATOM 2926 N N . GLN B 1 63 ? -13.844 -35.906 -15.727 1 98 63 GLN B N 1
ATOM 2927 C CA . GLN B 1 63 ? -14.695 -37.031 -15.281 1 98 63 GLN B CA 1
ATOM 2928 C C . GLN B 1 63 ? -15.336 -36.688 -13.93 1 98 63 GLN B C 1
ATOM 2930 O O . GLN B 1 63 ? -16.5 -37.031 -13.703 1 98 63 GLN B O 1
ATOM 2935 N N . VAL B 1 64 ? -14.578 -36.062 -13.07 1 97.81 64 VAL B N 1
ATOM 2936 C CA . VAL B 1 64 ? -15.125 -35.656 -11.789 1 97.81 64 VAL B CA 1
ATOM 2937 C C . VAL B 1 64 ? -16.281 -34.688 -12.008 1 97.81 64 VAL B C 1
ATOM 2939 O O . VAL B 1 64 ? -17.344 -34.812 -11.391 1 97.81 64 VAL B O 1
ATOM 2942 N N . PHE B 1 65 ? -16.094 -33.719 -12.93 1 97.44 65 PHE B N 1
ATOM 2943 C CA . PHE B 1 65 ? -17.109 -32.688 -13.195 1 97.44 65 PHE B CA 1
ATOM 2944 C C . PHE B 1 65 ? -18.359 -33.344 -13.797 1 97.44 65 PHE B C 1
ATOM 2946 O O . PHE B 1 65 ? -19.469 -32.938 -13.484 1 97.44 65 PHE B O 1
ATOM 2953 N N . GLU B 1 66 ? -18.188 -34.344 -14.625 1 97.69 66 GLU B N 1
ATOM 2954 C CA . GLU B 1 66 ? -19.312 -35.062 -15.219 1 97.69 66 GLU B CA 1
ATOM 2955 C C . GLU B 1 66 ? -20.078 -35.844 -14.172 1 97.69 66 GLU B C 1
ATOM 2957 O O . GLU B 1 66 ? -21.312 -35.875 -14.188 1 97.69 66 GLU B O 1
ATOM 2962 N N . ALA B 1 67 ? -19.406 -36.438 -13.25 1 97.06 67 ALA B N 1
ATOM 2963 C CA . ALA B 1 67 ? -20 -37.281 -12.219 1 97.06 67 ALA B CA 1
ATOM 2964 C C . ALA B 1 67 ? -20.656 -36.469 -11.125 1 97.06 67 ALA B C 1
ATOM 2966 O O . ALA B 1 67 ? -21.578 -36.906 -10.445 1 97.06 67 ALA B O 1
ATOM 2967 N N . ASP B 1 68 ? -20.188 -35.281 -10.891 1 96.44 68 ASP B N 1
ATOM 2968 C CA . ASP B 1 68 ? -20.672 -34.406 -9.828 1 96.44 68 ASP B CA 1
ATOM 2969 C C . ASP B 1 68 ? -20.891 -32.969 -10.344 1 96.44 68 ASP B C 1
ATOM 2971 O O . ASP B 1 68 ? -20.109 -32.094 -10.07 1 96.44 68 ASP B O 1
ATOM 2975 N N . PRO B 1 69 ? -22.062 -32.75 -10.938 1 96.12 69 PRO B N 1
ATOM 2976 C CA . PRO B 1 69 ? -22.344 -31.453 -11.539 1 96.12 69 PRO B CA 1
ATOM 2977 C C . PRO B 1 69 ? -22.391 -30.312 -10.516 1 96.12 69 PRO B C 1
ATOM 2979 O O . PRO B 1 69 ? -22.094 -29.172 -10.844 1 96.12 69 PRO B O 1
ATOM 2982 N N . GLN B 1 70 ? -22.812 -30.688 -9.312 1 95.62 70 GLN B N 1
ATOM 2983 C CA . GLN B 1 70 ? -22.812 -29.672 -8.266 1 95.62 70 GLN B CA 1
ATOM 2984 C C . GLN B 1 70 ? -21.406 -29.172 -7.973 1 95.62 70 GLN B C 1
ATOM 2986 O O . GLN B 1 70 ? -21.172 -27.969 -7.863 1 95.62 70 GLN B O 1
ATOM 2991 N N . TYR B 1 71 ? -20.484 -30.109 -7.863 1 96.44 71 TYR B N 1
ATOM 2992 C CA . TYR B 1 71 ? -19.078 -29.75 -7.645 1 96.44 71 TYR B CA 1
ATOM 2993 C C . TYR B 1 71 ? -18.531 -28.938 -8.82 1 96.44 71 TYR B C 1
ATOM 2995 O O . TYR B 1 71 ? -17.828 -27.953 -8.625 1 96.44 71 TYR B O 1
ATOM 3003 N N . ALA B 1 72 ? -18.906 -29.312 -10.016 1 97.19 72 ALA B N 1
ATOM 3004 C CA . ALA B 1 72 ? -18.469 -28.641 -11.227 1 97.19 72 ALA B CA 1
ATOM 3005 C C . ALA B 1 72 ? -18.938 -27.188 -11.25 1 97.19 72 ALA B C 1
ATOM 3007 O O . ALA B 1 72 ? -18.172 -26.281 -11.594 1 97.19 72 ALA B O 1
ATOM 3008 N N . ALA B 1 73 ? -20.172 -27.031 -10.891 1 97.56 73 ALA B N 1
ATOM 3009 C CA . ALA B 1 73 ? -20.75 -25.688 -10.875 1 97.56 73 ALA B CA 1
ATOM 3010 C C . ALA B 1 73 ? -20.062 -24.812 -9.828 1 97.56 73 ALA B C 1
ATOM 3012 O O . ALA B 1 73 ? -19.766 -23.641 -10.078 1 97.56 73 ALA B O 1
ATOM 3013 N N . ALA B 1 74 ? -19.828 -25.391 -8.695 1 96.88 74 ALA B N 1
ATOM 3014 C CA . ALA B 1 74 ? -19.141 -24.656 -7.621 1 96.88 74 ALA B CA 1
ATOM 3015 C C . ALA B 1 74 ? -17.719 -24.297 -8.031 1 96.88 74 ALA B C 1
ATOM 3017 O O . ALA B 1 74 ? -17.234 -23.203 -7.734 1 96.88 74 ALA B O 1
ATOM 3018 N N . HIS B 1 75 ? -17.062 -25.234 -8.664 1 96.81 75 HIS B N 1
ATOM 3019 C CA . HIS B 1 75 ? -15.711 -25.016 -9.156 1 96.81 75 HIS B CA 1
ATOM 3020 C C . HIS B 1 75 ? -15.672 -23.859 -10.156 1 96.81 75 HIS B C 1
ATOM 3022 O O . HIS B 1 75 ? -14.781 -23.016 -10.094 1 96.81 75 HIS B O 1
ATOM 3028 N N . ARG B 1 76 ? -16.609 -23.828 -11.008 1 96.38 76 ARG B N 1
ATOM 3029 C CA . ARG B 1 76 ? -16.688 -22.766 -12.008 1 96.38 76 ARG B CA 1
ATOM 3030 C C . ARG B 1 76 ? -16.922 -21.406 -11.344 1 96.38 76 ARG B C 1
ATOM 3032 O O . ARG B 1 76 ? -16.328 -20.406 -11.742 1 96.38 76 ARG B O 1
ATOM 3039 N N . GLN B 1 77 ? -17.781 -21.438 -10.391 1 95.44 77 GLN B N 1
ATOM 3040 C CA . GLN B 1 77 ? -18.047 -20.188 -9.68 1 95.44 77 GLN B CA 1
ATOM 3041 C C . GLN B 1 77 ? -16.812 -19.688 -8.945 1 95.44 77 GLN B C 1
ATOM 3043 O O . GLN B 1 77 ? -16.516 -18.5 -8.969 1 95.44 77 GLN B O 1
ATOM 3048 N N . ARG B 1 78 ? -16.125 -20.578 -8.305 1 95.69 78 ARG B N 1
ATOM 3049 C CA . ARG B 1 78 ? -14.883 -20.219 -7.625 1 95.69 78 ARG B CA 1
ATOM 3050 C C . ARG B 1 78 ? -13.891 -19.594 -8.594 1 95.69 78 ARG B C 1
ATOM 3052 O O . ARG B 1 78 ? -13.281 -18.562 -8.289 1 95.69 78 ARG B O 1
ATOM 3059 N N . ARG B 1 79 ? -13.75 -20.172 -9.742 1 94.81 79 ARG B N 1
ATOM 3060 C CA . ARG B 1 79 ? -12.836 -19.672 -10.766 1 94.81 79 ARG B CA 1
ATOM 3061 C C . ARG B 1 79 ? -13.242 -18.266 -11.227 1 94.81 79 ARG B C 1
ATOM 3063 O O . ARG B 1 79 ? -12.391 -17.406 -11.422 1 94.81 79 ARG B O 1
ATOM 3070 N N . ALA B 1 80 ? -14.508 -18.125 -11.398 1 93.75 80 ALA B N 1
ATOM 3071 C CA . ALA B 1 80 ? -15.016 -16.812 -11.805 1 93.75 80 ALA B CA 1
ATOM 3072 C C . ALA B 1 80 ? -14.695 -15.758 -10.758 1 93.75 80 ALA B C 1
ATOM 3074 O O . ALA B 1 80 ? -14.273 -14.648 -11.102 1 93.75 80 ALA B O 1
ATOM 3075 N N . ASP B 1 81 ? -14.883 -16.125 -9.516 1 93.12 81 ASP B N 1
ATOM 3076 C CA . ASP B 1 81 ? -14.578 -15.203 -8.422 1 93.12 81 ASP B CA 1
ATOM 3077 C C . ASP B 1 81 ? -13.086 -14.867 -8.391 1 93.12 81 ASP B C 1
ATOM 3079 O O . ASP B 1 81 ? -12.711 -13.703 -8.227 1 93.12 81 ASP B O 1
ATOM 3083 N N . LEU B 1 82 ? -12.281 -15.844 -8.531 1 94.31 82 LEU B N 1
ATOM 3084 C CA . LEU B 1 82 ? -10.836 -15.656 -8.492 1 94.31 82 LEU B CA 1
ATOM 3085 C C . LEU B 1 82 ? -10.367 -14.781 -9.648 1 94.31 82 LEU B C 1
ATOM 3087 O O . LEU B 1 82 ? -9.484 -13.938 -9.484 1 94.31 82 LEU B O 1
ATOM 3091 N N . LEU B 1 83 ? -10.945 -14.969 -10.781 1 92.12 83 LEU B N 1
ATOM 3092 C CA . LEU B 1 83 ? -10.578 -14.172 -11.945 1 92.12 83 LEU B CA 1
ATOM 3093 C C . LEU B 1 83 ? -10.977 -12.711 -11.75 1 92.12 83 LEU B C 1
ATOM 3095 O O . LEU B 1 83 ? -10.234 -11.805 -12.133 1 92.12 83 LEU B O 1
ATOM 3099 N N . GLU B 1 84 ? -12.141 -12.562 -11.203 1 91.88 84 GLU B N 1
ATOM 3100 C CA . GLU B 1 84 ? -12.57 -11.195 -10.922 1 91.88 84 GLU B CA 1
ATOM 3101 C C . GLU B 1 84 ? -11.648 -10.531 -9.906 1 91.88 84 GLU B C 1
ATOM 3103 O O . GLU B 1 84 ? -11.273 -9.367 -10.07 1 91.88 84 GLU B O 1
ATOM 3108 N N . MET B 1 85 ? -11.344 -11.273 -8.891 1 92.31 85 MET B N 1
ATOM 3109 C CA . MET B 1 85 ? -10.422 -10.766 -7.879 1 92.31 85 MET B CA 1
ATOM 3110 C C . MET B 1 85 ? -9.07 -10.43 -8.508 1 92.31 85 MET B C 1
ATOM 3112 O O . MET B 1 85 ? -8.453 -9.422 -8.164 1 92.31 85 MET B O 1
ATOM 3116 N N . GLN B 1 86 ? -8.633 -11.227 -9.43 1 92.5 86 GLN B N 1
ATOM 3117 C CA . GLN B 1 86 ? -7.383 -10.992 -10.141 1 92.5 86 GLN B CA 1
ATOM 3118 C C . GLN B 1 86 ? -7.43 -9.695 -10.93 1 92.5 86 GLN B C 1
ATOM 3120 O O . GLN B 1 86 ? -6.469 -8.922 -10.922 1 92.5 86 GLN B O 1
ATOM 3125 N N . ASP B 1 87 ? -8.5 -9.492 -11.562 1 89.88 87 ASP B N 1
ATOM 3126 C CA . ASP B 1 87 ? -8.664 -8.281 -12.359 1 89.88 87 ASP B CA 1
ATOM 3127 C C . ASP B 1 87 ? -8.562 -7.031 -11.484 1 89.88 87 ASP B C 1
ATOM 3129 O O . ASP B 1 87 ? -7.914 -6.055 -11.859 1 89.88 87 ASP B O 1
ATOM 3133 N N . LEU B 1 88 ? -9.219 -7.121 -10.359 1 88.56 88 LEU B N 1
ATOM 3134 C CA . LEU B 1 88 ? -9.203 -5.992 -9.438 1 88.56 88 LEU B CA 1
ATOM 3135 C C . LEU B 1 88 ? -7.809 -5.766 -8.867 1 88.56 88 LEU B C 1
ATOM 3137 O O . LEU B 1 88 ? -7.359 -4.621 -8.75 1 88.56 88 LEU B O 1
ATOM 3141 N N . TYR B 1 89 ? -7.145 -6.777 -8.484 1 91.62 89 TYR B N 1
ATOM 3142 C CA . TYR B 1 89 ? -5.77 -6.75 -8 1 91.62 89 TYR B CA 1
ATOM 3143 C C . TYR B 1 89 ? -4.836 -6.148 -9.047 1 91.62 89 TYR B C 1
ATOM 3145 O O . TYR B 1 89 ? -4.031 -5.266 -8.734 1 91.62 89 TYR B O 1
ATOM 3153 N N . VAL B 1 90 ? -4.969 -6.539 -10.297 1 91 90 VAL B N 1
ATOM 3154 C CA . VAL B 1 90 ? -4.121 -6.082 -11.391 1 91 90 VAL B CA 1
ATOM 3155 C C . VAL B 1 90 ? -4.363 -4.594 -11.648 1 91 90 VAL B C 1
ATOM 3157 O O . VAL B 1 90 ? -3.432 -3.854 -11.969 1 91 90 VAL B O 1
ATOM 3160 N N . HIS B 1 91 ? -5.551 -4.27 -11.477 1 87.62 91 HIS B N 1
ATOM 3161 C CA . HIS B 1 91 ? -5.875 -2.854 -11.609 1 87.62 91 HIS B CA 1
ATOM 3162 C C . HIS B 1 91 ? -5.051 -2.008 -10.648 1 87.62 91 HIS B C 1
ATOM 3164 O O . HIS B 1 91 ? -4.465 -1 -11.047 1 87.62 91 HIS B O 1
ATOM 3170 N N . GLY B 1 92 ? -5.016 -2.41 -9.422 1 87.06 92 GLY B N 1
ATOM 3171 C CA . GLY B 1 92 ? -4.188 -1.729 -8.438 1 87.06 92 GLY B CA 1
ATOM 3172 C C . GLY B 1 92 ? -2.713 -1.744 -8.789 1 87.06 92 GLY B C 1
ATOM 3173 O O . GLY B 1 92 ? -2.027 -0.729 -8.656 1 87.06 92 GLY B O 1
ATOM 3174 N N . LEU B 1 93 ? -2.221 -2.848 -9.258 1 91 93 LEU B N 1
ATOM 3175 C CA . LEU B 1 93 ? -0.819 -2.988 -9.641 1 91 93 LEU B CA 1
ATOM 3176 C C . LEU B 1 93 ? -0.46 -2.029 -10.766 1 91 93 LEU B C 1
ATOM 3178 O O . LEU B 1 93 ? 0.616 -1.428 -10.758 1 91 93 LEU B O 1
ATOM 3182 N N . ARG B 1 94 ? -1.36 -1.91 -11.672 1 89.12 94 ARG B N 1
ATOM 3183 C CA . ARG B 1 94 ? -1.115 -1.048 -12.82 1 89.12 94 ARG B CA 1
ATOM 3184 C C . ARG B 1 94 ? -0.928 0.403 -12.391 1 89.12 94 ARG B C 1
ATOM 3186 O O . ARG B 1 94 ? -0.039 1.095 -12.891 1 89.12 94 ARG B O 1
ATOM 3193 N N . HIS B 1 95 ? -1.709 0.816 -11.508 1 88.75 95 HIS B N 1
ATOM 3194 C CA . HIS B 1 95 ? -1.6 2.186 -11.016 1 88.75 95 HIS B CA 1
ATOM 3195 C C . HIS B 1 95 ? -0.304 2.393 -10.242 1 88.75 95 HIS B C 1
ATOM 3197 O O . HIS B 1 95 ? 0.347 3.432 -10.375 1 88.75 95 HIS B O 1
ATOM 3203 N N . THR B 1 96 ? 0.018 1.452 -9.445 1 89.75 96 THR B N 1
ATOM 3204 C CA . THR B 1 96 ? 1.26 1.558 -8.688 1 89.75 96 THR B CA 1
ATOM 3205 C C . THR B 1 96 ? 2.467 1.543 -9.617 1 89.75 96 THR B C 1
ATOM 3207 O O . THR B 1 96 ? 3.42 2.299 -9.422 1 89.75 96 THR B O 1
ATOM 3210 N N . MET B 1 97 ? 2.367 0.709 -10.609 1 90.75 97 MET B N 1
ATOM 3211 C CA . MET B 1 97 ? 3.457 0.645 -11.578 1 90.75 97 MET B CA 1
ATOM 3212 C C . MET B 1 97 ? 3.578 1.955 -12.352 1 90.75 97 MET B C 1
ATOM 3214 O O . MET B 1 97 ? 4.684 2.43 -12.609 1 90.75 97 MET B O 1
ATOM 3218 N N . ALA B 1 98 ? 2.465 2.486 -12.703 1 89.38 98 ALA B N 1
ATOM 3219 C CA . ALA B 1 98 ? 2.479 3.785 -13.375 1 89.38 98 ALA B CA 1
ATOM 3220 C C . ALA B 1 98 ? 3.154 4.844 -12.508 1 89.38 98 ALA B C 1
ATOM 3222 O O . ALA B 1 98 ? 3.957 5.637 -12.992 1 89.38 98 ALA B O 1
ATOM 3223 N N . ALA B 1 99 ? 2.852 4.852 -11.234 1 88.75 99 ALA B N 1
ATOM 3224 C CA . ALA B 1 99 ? 3.488 5.773 -10.297 1 88.75 99 ALA B CA 1
ATOM 3225 C C . ALA B 1 99 ? 4.996 5.555 -10.258 1 88.75 99 ALA B C 1
ATOM 3227 O O . ALA B 1 99 ? 5.77 6.52 -10.234 1 88.75 99 ALA B O 1
ATOM 3228 N N . LEU B 1 100 ? 5.43 4.332 -10.266 1 92.44 100 LEU B N 1
ATOM 3229 C CA . LEU B 1 100 ? 6.844 3.977 -10.219 1 92.44 100 LEU B CA 1
ATOM 3230 C C . LEU B 1 100 ? 7.57 4.48 -11.461 1 92.44 100 LEU B C 1
ATOM 3232 O O . LEU B 1 100 ? 8.656 5.047 -11.359 1 92.44 100 LEU B O 1
ATOM 3236 N N . ILE B 1 101 ? 6.961 4.25 -12.555 1 91.75 101 ILE B N 1
ATOM 3237 C CA . ILE B 1 101 ? 7.57 4.672 -13.812 1 91.75 101 ILE B CA 1
ATOM 3238 C C . ILE B 1 101 ? 7.719 6.191 -13.828 1 91.75 101 ILE B C 1
ATOM 3240 O O . ILE B 1 101 ? 8.766 6.715 -14.211 1 91.75 101 ILE B O 1
ATOM 3244 N N . GLU B 1 102 ? 6.719 6.867 -13.383 1 90.88 102 GLU B N 1
ATOM 3245 C CA . GLU B 1 102 ? 6.777 8.32 -13.32 1 90.88 102 GLU B CA 1
ATOM 3246 C C . GLU B 1 102 ? 7.875 8.789 -12.375 1 90.88 102 GLU B C 1
ATOM 3248 O O . GLU B 1 102 ? 8.594 9.75 -12.672 1 90.88 102 GLU B O 1
ATOM 3253 N N . LEU B 1 103 ? 7.992 8.172 -11.258 1 90.38 103 LEU B N 1
ATOM 3254 C CA . LEU B 1 103 ? 9.047 8.508 -10.305 1 90.38 103 LEU B CA 1
ATOM 3255 C C . LEU B 1 103 ? 10.422 8.297 -10.93 1 90.38 103 LEU B C 1
ATOM 3257 O O . LEU B 1 103 ? 11.32 9.125 -10.75 1 90.38 103 LEU B O 1
ATOM 3261 N N . ASN B 1 104 ? 10.492 7.184 -11.578 1 91.5 104 ASN B N 1
ATOM 3262 C CA . ASN B 1 104 ? 11.773 6.844 -12.203 1 91.5 104 ASN B CA 1
ATOM 3263 C C . ASN B 1 104 ? 12.156 7.852 -13.281 1 91.5 104 ASN B C 1
ATOM 3265 O O . ASN B 1 104 ? 13.336 8.125 -13.492 1 91.5 104 ASN B O 1
ATOM 3269 N N . ASP B 1 105 ? 11.227 8.391 -13.945 1 91.38 105 ASP B N 1
ATOM 3270 C CA . ASP B 1 105 ? 11.469 9.273 -15.078 1 91.38 105 ASP B CA 1
ATOM 3271 C C . ASP B 1 105 ? 11.695 10.711 -14.609 1 91.38 105 ASP B C 1
ATOM 3273 O O . ASP B 1 105 ? 12.094 11.57 -15.406 1 91.38 105 ASP B O 1
ATOM 3277 N N . ARG B 1 106 ? 11.422 10.914 -13.336 1 87.38 106 ARG B N 1
ATOM 3278 C CA . ARG B 1 106 ? 11.625 12.258 -12.805 1 87.38 106 ARG B CA 1
ATOM 3279 C C . ARG B 1 106 ? 13.102 12.641 -12.828 1 87.38 106 ARG B C 1
ATOM 3281 O O . ARG B 1 106 ? 13.953 11.875 -12.391 1 87.38 106 ARG B O 1
ATOM 3288 N N . THR B 1 107 ? 13.445 13.703 -13.469 1 83.12 107 THR B N 1
ATOM 3289 C CA . THR B 1 107 ? 14.844 14.117 -13.594 1 83.12 107 THR B CA 1
ATOM 3290 C C . THR B 1 107 ? 15.18 15.211 -12.586 1 83.12 107 THR B C 1
ATOM 3292 O O . THR B 1 107 ? 16.344 15.461 -12.305 1 83.12 107 THR B O 1
ATOM 3295 N N . GLU B 1 108 ? 14.219 15.812 -12.016 1 85.75 108 GLU B N 1
ATOM 3296 C CA . GLU B 1 108 ? 14.453 16.906 -11.086 1 85.75 108 GLU B CA 1
ATOM 3297 C C . GLU B 1 108 ? 14.266 16.453 -9.641 1 85.75 108 GLU B C 1
ATOM 3299 O O . GLU B 1 108 ? 13.625 15.438 -9.375 1 85.75 108 GLU B O 1
ATOM 3304 N N . GLY B 1 109 ? 15.031 17.141 -8.75 1 84.81 109 GLY B N 1
ATOM 3305 C CA . GLY B 1 109 ? 14.859 16.875 -7.332 1 84.81 109 GLY B CA 1
ATOM 3306 C C . GLY B 1 109 ? 15.938 15.977 -6.758 1 84.81 109 GLY B C 1
ATOM 3307 O O . GLY B 1 109 ? 16.906 15.641 -7.441 1 84.81 109 GLY B O 1
ATOM 3308 N N . SER B 1 110 ? 15.742 15.641 -5.531 1 89.69 110 SER B N 1
ATOM 3309 C CA . SER B 1 110 ? 16.703 14.836 -4.785 1 89.69 110 SER B CA 1
ATOM 3310 C C . SER B 1 110 ? 16.656 13.375 -5.223 1 89.69 110 SER B C 1
ATOM 3312 O O . SER B 1 110 ? 15.602 12.734 -5.156 1 89.69 110 SER B O 1
ATOM 3314 N N . ILE B 1 111 ? 17.828 12.883 -5.598 1 89.44 111 ILE B N 1
ATOM 3315 C CA . ILE B 1 111 ? 17.953 11.484 -6.004 1 89.44 111 ILE B CA 1
ATOM 3316 C C . ILE B 1 111 ? 17.641 10.57 -4.82 1 89.44 111 ILE B C 1
ATOM 3318 O O . ILE B 1 111 ? 16.984 9.539 -4.977 1 89.44 111 ILE B O 1
ATOM 3322 N N . THR B 1 112 ? 18.078 11.031 -3.711 1 89.62 112 THR B N 1
ATOM 3323 C CA . THR B 1 112 ? 17.875 10.242 -2.502 1 89.62 112 THR B CA 1
ATOM 3324 C C . THR B 1 112 ? 16.391 10.125 -2.18 1 89.62 112 THR B C 1
ATOM 3326 O O . THR B 1 112 ? 15.891 9.031 -1.875 1 89.62 112 THR B O 1
ATOM 3329 N N . LEU B 1 113 ? 15.664 11.195 -2.287 1 88.94 113 LEU B N 1
ATOM 3330 C CA . LEU B 1 113 ? 14.242 11.18 -1.99 1 88.94 113 LEU B CA 1
ATOM 3331 C C . LEU B 1 113 ? 13.477 10.367 -3.029 1 88.94 113 LEU B C 1
ATOM 3333 O O . LEU B 1 113 ? 12.508 9.688 -2.697 1 88.94 113 LEU B O 1
ATOM 3337 N N . ARG B 1 114 ? 13.93 10.43 -4.199 1 91.06 114 ARG B N 1
ATOM 3338 C CA . ARG B 1 114 ? 13.305 9.648 -5.262 1 91.06 114 ARG B CA 1
ATOM 3339 C C . ARG B 1 114 ? 13.469 8.156 -5.012 1 91.06 114 ARG B C 1
ATOM 3341 O O . ARG B 1 114 ? 12.523 7.383 -5.168 1 91.06 114 ARG B O 1
ATOM 3348 N N . HIS B 1 115 ? 14.664 7.793 -4.609 1 90.94 115 HIS B N 1
ATOM 3349 C CA . HIS B 1 115 ? 14.922 6.387 -4.309 1 90.94 115 HIS B CA 1
ATOM 3350 C C . HIS B 1 115 ? 14.055 5.902 -3.154 1 90.94 115 HIS B C 1
ATOM 3352 O O . HIS B 1 115 ? 13.539 4.785 -3.189 1 90.94 115 HIS B O 1
ATOM 3358 N N . MET B 1 116 ? 13.883 6.773 -2.264 1 88.38 116 MET B N 1
ATOM 3359 C CA . MET B 1 116 ? 13.039 6.418 -1.13 1 88.38 116 MET B CA 1
ATOM 3360 C C . MET B 1 116 ? 11.586 6.242 -1.569 1 88.38 116 MET B C 1
ATOM 3362 O O . MET B 1 116 ? 10.906 5.316 -1.122 1 88.38 116 MET B O 1
ATOM 3366 N N . ALA B 1 117 ? 11.211 7.109 -2.41 1 90.25 117 ALA B N 1
ATOM 3367 C CA . ALA B 1 117 ? 9.836 7.027 -2.916 1 90.25 117 ALA B CA 1
ATOM 3368 C C . ALA B 1 117 ? 9.625 5.746 -3.713 1 90.25 117 ALA B C 1
ATOM 3370 O O . ALA B 1 117 ? 8.562 5.125 -3.629 1 90.25 117 ALA B O 1
ATOM 3371 N N . ILE B 1 118 ? 10.602 5.391 -4.422 1 93.31 118 ILE B N 1
ATOM 3372 C CA . ILE B 1 118 ? 10.539 4.164 -5.207 1 93.31 118 ILE B CA 1
ATOM 3373 C C . ILE B 1 118 ? 10.469 2.957 -4.27 1 93.31 118 ILE B C 1
ATOM 3375 O O . ILE B 1 118 ? 9.641 2.061 -4.465 1 93.31 118 ILE B O 1
ATOM 3379 N N . ASP B 1 119 ? 11.289 2.941 -3.248 1 92.19 119 ASP B N 1
ATOM 3380 C CA . ASP B 1 119 ? 11.258 1.872 -2.254 1 92.19 119 ASP B CA 1
ATOM 3381 C C . ASP B 1 119 ? 9.875 1.757 -1.616 1 92.19 119 ASP B C 1
ATOM 3383 O O . ASP B 1 119 ? 9.359 0.651 -1.427 1 92.19 119 ASP B O 1
ATOM 3387 N N . ASP B 1 120 ? 9.297 2.855 -1.374 1 87.12 120 ASP B N 1
ATOM 3388 C CA . ASP B 1 120 ? 7.973 2.873 -0.758 1 87.12 120 ASP B CA 1
ATOM 3389 C C . ASP B 1 120 ? 6.922 2.307 -1.707 1 87.12 120 ASP B C 1
ATOM 3391 O O . ASP B 1 120 ? 6.031 1.567 -1.283 1 87.12 120 ASP B O 1
ATOM 3395 N N . ALA B 1 121 ? 7.035 2.713 -2.941 1 90.56 121 ALA B N 1
ATOM 3396 C CA . ALA B 1 121 ? 6.078 2.229 -3.93 1 90.56 121 ALA B CA 1
ATOM 3397 C C . ALA B 1 121 ? 6.191 0.717 -4.109 1 90.56 121 ALA B C 1
ATOM 3399 O O . ALA B 1 121 ? 5.184 0.027 -4.27 1 90.56 121 ALA B O 1
ATOM 3400 N N . ILE B 1 122 ? 7.383 0.203 -4.047 1 93.94 122 ILE B N 1
ATOM 3401 C CA . ILE B 1 122 ? 7.582 -1.239 -4.137 1 93.94 122 ILE B CA 1
ATOM 3402 C C . ILE B 1 122 ? 6.973 -1.92 -2.914 1 93.94 122 ILE B C 1
ATOM 3404 O O . ILE B 1 122 ? 6.336 -2.971 -3.033 1 93.94 122 ILE B O 1
ATOM 3408 N N . ALA B 1 123 ? 7.148 -1.341 -1.813 1 90.88 123 ALA B N 1
ATOM 3409 C CA . ALA B 1 123 ? 6.535 -1.873 -0.6 1 90.88 123 ALA B CA 1
ATOM 3410 C C . ALA B 1 123 ? 5.016 -1.899 -0.718 1 90.88 123 ALA B C 1
ATOM 3412 O O . ALA B 1 123 ? 4.363 -2.822 -0.224 1 90.88 123 ALA B O 1
ATOM 3413 N N . ILE B 1 124 ? 4.527 -0.95 -1.366 1 87.06 124 ILE B N 1
ATOM 3414 C CA . ILE B 1 124 ? 3.086 -0.897 -1.599 1 87.06 124 ILE B CA 1
ATOM 3415 C C . ILE B 1 124 ? 2.664 -2.066 -2.486 1 87.06 124 ILE B C 1
ATOM 3417 O O . ILE B 1 124 ? 1.66 -2.729 -2.217 1 87.06 124 ILE B O 1
ATOM 3421 N N . MET B 1 125 ? 3.381 -2.314 -3.465 1 92.31 125 MET B N 1
ATOM 3422 C CA . MET B 1 125 ? 3.08 -3.447 -4.336 1 92.31 125 MET B CA 1
ATOM 3423 C C . MET B 1 125 ? 3.113 -4.758 -3.555 1 92.31 125 MET B C 1
ATOM 3425 O O . MET B 1 125 ? 2.248 -5.613 -3.734 1 92.31 125 MET B O 1
ATOM 3429 N N . ARG B 1 126 ? 4.074 -4.863 -2.715 1 93.94 126 ARG B N 1
ATOM 3430 C CA . ARG B 1 126 ? 4.156 -6.051 -1.872 1 93.94 126 ARG B CA 1
ATOM 3431 C C . ARG B 1 126 ? 2.926 -6.168 -0.978 1 93.94 126 ARG B C 1
ATOM 3433 O O . ARG B 1 126 ? 2.428 -7.273 -0.744 1 93.94 126 ARG B O 1
ATOM 3440 N N . GLY B 1 127 ? 2.547 -5.059 -0.521 1 90.25 127 GLY B N 1
ATOM 3441 C CA . GLY B 1 127 ? 1.319 -5.066 0.258 1 90.25 127 GLY B CA 1
ATOM 3442 C C . GLY B 1 127 ? 0.112 -5.531 -0.534 1 90.25 127 GLY B C 1
ATOM 3443 O O . GLY B 1 127 ? -0.71 -6.297 -0.029 1 90.25 127 GLY B O 1
ATOM 3444 N N . LEU B 1 128 ? 0.04 -5.094 -1.773 1 90.88 128 LEU B N 1
ATOM 3445 C CA . LEU B 1 128 ? -1.031 -5.527 -2.662 1 90.88 128 LEU B CA 1
ATOM 3446 C C . LEU B 1 128 ? -0.978 -7.039 -2.881 1 90.88 128 LEU B C 1
ATOM 3448 O O . LEU B 1 128 ? -2.008 -7.715 -2.828 1 90.88 128 LEU B O 1
ATOM 3452 N N . ASP B 1 129 ? 0.192 -7.492 -3.076 1 94.81 129 ASP B N 1
ATOM 3453 C CA . ASP B 1 129 ? 0.385 -8.922 -3.279 1 94.81 129 ASP B CA 1
ATOM 3454 C C . ASP B 1 129 ? -0.104 -9.719 -2.07 1 94.81 129 ASP B C 1
ATOM 3456 O O . ASP B 1 129 ? -0.861 -10.68 -2.219 1 94.81 129 ASP B O 1
ATOM 3460 N N . SER B 1 130 ? 0.333 -9.305 -0.926 1 94.31 130 SER B N 1
ATOM 3461 C CA . SER B 1 130 ? 0.005 -10.016 0.304 1 94.31 130 SER B CA 1
ATOM 3462 C C . SER B 1 130 ? -1.498 -10.016 0.561 1 94.31 130 SER B C 1
ATOM 3464 O O . SER B 1 130 ? -2.072 -11.039 0.93 1 94.31 130 SER B O 1
ATOM 3466 N N . GLN B 1 131 ? -2.076 -8.906 0.388 1 91.44 131 GLN B N 1
ATOM 3467 C CA . GLN B 1 131 ? -3.518 -8.812 0.598 1 91.44 131 GLN B CA 1
ATOM 3468 C C . GLN B 1 131 ? -4.273 -9.68 -0.407 1 91.44 131 GLN B C 1
ATOM 3470 O O . GLN B 1 131 ? -5.238 -10.359 -0.047 1 91.44 131 GLN B O 1
ATOM 3475 N N . HIS B 1 132 ? -3.867 -9.586 -1.62 1 94.5 132 HIS B N 1
ATOM 3476 C CA . HIS B 1 132 ? -4.477 -10.398 -2.666 1 94.5 132 HIS B CA 1
ATOM 3477 C C . HIS B 1 132 ? -4.387 -11.883 -2.336 1 94.5 132 HIS B C 1
ATOM 3479 O O . HIS B 1 132 ? -5.383 -12.602 -2.416 1 94.5 132 HIS B O 1
ATOM 3485 N N . MET B 1 133 ? -3.252 -12.289 -1.915 1 95.81 133 MET B N 1
ATOM 3486 C CA . MET B 1 133 ? -3.041 -13.703 -1.623 1 95.81 133 MET B CA 1
ATOM 3487 C C . MET B 1 133 ? -3.865 -14.141 -0.416 1 95.81 133 MET B C 1
ATOM 3489 O O . MET B 1 133 ? -4.336 -15.273 -0.359 1 95.81 133 MET B O 1
ATOM 3493 N N . ARG B 1 134 ? -4.016 -13.242 0.52 1 94.19 134 ARG B N 1
ATOM 3494 C CA . ARG B 1 134 ? -4.879 -13.555 1.654 1 94.19 134 ARG B CA 1
ATOM 3495 C C . ARG B 1 134 ? -6.32 -13.766 1.202 1 94.19 134 ARG B C 1
ATOM 3497 O O . ARG B 1 134 ? -6.977 -14.719 1.633 1 94.19 134 ARG B O 1
ATOM 3504 N N . ARG B 1 135 ? -6.75 -12.969 0.364 1 92.81 135 ARG B N 1
ATOM 3505 C CA . ARG B 1 135 ? -8.117 -13.07 -0.13 1 92.81 135 ARG B CA 1
ATOM 3506 C C . ARG B 1 135 ? -8.312 -14.328 -0.968 1 92.81 135 ARG B C 1
ATOM 3508 O O . ARG B 1 135 ? -9.344 -15 -0.867 1 92.81 135 ARG B O 1
ATOM 3515 N N . VAL B 1 136 ? -7.371 -14.547 -1.813 1 95.44 136 VAL B N 1
ATOM 3516 C CA . VAL B 1 136 ? -7.414 -15.773 -2.611 1 95.44 136 VAL B CA 1
ATOM 3517 C C . VAL B 1 136 ? -7.508 -16.984 -1.691 1 95.44 136 VAL B C 1
ATOM 3519 O O . VAL B 1 136 ? -8.32 -17.891 -1.92 1 95.44 136 VAL B O 1
ATOM 3522 N N . ALA B 1 137 ? -6.688 -17.016 -0.673 1 95.75 137 ALA B N 1
ATOM 3523 C CA . ALA B 1 137 ? -6.707 -18.109 0.287 1 95.75 137 ALA B CA 1
ATOM 3524 C C . ALA B 1 137 ? -8.086 -18.25 0.931 1 95.75 137 ALA B C 1
ATOM 3526 O O . ALA B 1 137 ? -8.562 -19.375 1.145 1 95.75 137 ALA B O 1
ATOM 3527 N N . GLU B 1 138 ? -8.695 -17.141 1.206 1 93.56 138 GLU B N 1
ATOM 3528 C CA . GLU B 1 138 ? -10.023 -17.156 1.816 1 93.56 138 GLU B CA 1
ATOM 3529 C C . GLU B 1 138 ? -11.055 -17.781 0.878 1 93.56 138 GLU B C 1
ATOM 3531 O O . GLU B 1 138 ? -11.883 -18.594 1.305 1 93.56 138 GLU B O 1
ATOM 3536 N N . VAL B 1 139 ? -10.953 -17.375 -0.357 1 93.44 139 VAL B N 1
ATOM 3537 C CA . VAL B 1 139 ? -11.883 -17.922 -1.349 1 93.44 139 VAL B CA 1
ATOM 3538 C C . VAL B 1 139 ? -11.648 -19.422 -1.521 1 93.44 139 VAL B C 1
ATOM 3540 O O . VAL B 1 139 ? -12.602 -20.203 -1.571 1 93.44 139 VAL B O 1
ATOM 3543 N N . GLN B 1 140 ? -10.383 -19.797 -1.594 1 94.5 140 GLN B N 1
ATOM 3544 C CA . GLN B 1 140 ? -10.047 -21.219 -1.711 1 94.5 140 GLN B CA 1
ATOM 3545 C C . GLN B 1 140 ? -10.555 -22.016 -0.51 1 94.5 140 GLN B C 1
ATOM 3547 O O . GLN B 1 140 ? -11.188 -23.062 -0.672 1 94.5 140 GLN B O 1
ATOM 3552 N N . GLN B 1 141 ? -10.328 -21.453 0.614 1 94.62 141 GLN B N 1
ATOM 3553 C CA . GLN B 1 141 ? -10.734 -22.125 1.841 1 94.62 141 GLN B CA 1
ATOM 3554 C C . GLN B 1 141 ? -12.25 -22.281 1.911 1 94.62 141 GLN B C 1
ATOM 3556 O O . GLN B 1 141 ? -12.758 -23.344 2.273 1 94.62 141 GLN B O 1
ATOM 3561 N N . ALA B 1 142 ? -12.953 -21.234 1.587 1 94.56 142 ALA B N 1
ATOM 3562 C CA . ALA B 1 142 ? -14.414 -21.297 1.598 1 94.56 142 ALA B CA 1
ATOM 3563 C C . ALA B 1 142 ? -14.93 -22.375 0.65 1 94.56 142 ALA B C 1
ATOM 3565 O O . ALA B 1 142 ? -15.867 -23.094 0.98 1 94.56 142 ALA B O 1
ATOM 3566 N N . PHE B 1 143 ? -14.375 -22.5 -0.489 1 95.5 143 PHE B N 1
ATOM 3567 C CA . PHE B 1 143 ? -14.75 -23.5 -1.477 1 95.5 143 PHE B CA 1
ATOM 3568 C C . PHE B 1 143 ? -14.5 -24.906 -0.944 1 95.5 143 PHE B C 1
ATOM 3570 O O . PHE B 1 143 ? -15.383 -25.766 -0.99 1 95.5 143 PHE B O 1
ATOM 3577 N N . TYR B 1 144 ? -13.328 -25.125 -0.374 1 94.31 144 TYR B N 1
ATOM 3578 C CA . TYR B 1 144 ? -12.953 -26.469 0.069 1 94.31 144 TYR B CA 1
ATOM 3579 C C . TYR B 1 144 ? -13.711 -26.859 1.335 1 94.31 144 TYR B C 1
ATOM 3581 O O . TYR B 1 144 ? -13.953 -28.031 1.586 1 94.31 144 TYR B O 1
ATOM 3589 N N . ASP B 1 145 ? -14.078 -25.859 2.105 1 95.56 145 ASP B N 1
ATOM 3590 C CA . ASP B 1 145 ? -14.914 -26.125 3.266 1 95.56 145 ASP B CA 1
ATOM 3591 C C . ASP B 1 145 ? -16.328 -26.547 2.84 1 95.56 145 ASP B C 1
ATOM 3593 O O . ASP B 1 145 ? -16.906 -27.469 3.412 1 95.56 145 ASP B O 1
ATOM 3597 N N . ALA B 1 146 ? -16.844 -25.891 1.85 1 96.19 146 ALA B N 1
ATOM 3598 C CA . ALA B 1 146 ? -18.203 -26.141 1.377 1 96.19 146 ALA B CA 1
ATOM 3599 C C . ALA B 1 146 ? -18.25 -27.406 0.526 1 96.19 146 ALA B C 1
ATOM 3601 O O . ALA B 1 146 ? -19.25 -28.141 0.551 1 96.19 146 ALA B O 1
ATOM 3602 N N . TYR B 1 147 ? -17.188 -27.609 -0.229 1 95.25 147 TYR B N 1
ATOM 3603 C CA . TYR B 1 147 ? -17.125 -28.734 -1.146 1 95.25 147 TYR B CA 1
ATOM 3604 C C . TYR B 1 147 ? -15.82 -29.516 -0.964 1 95.25 147 TYR B C 1
ATOM 3606 O O . TYR B 1 147 ? -14.992 -29.562 -1.874 1 95.25 147 TYR B O 1
ATOM 3614 N N . PRO B 1 148 ? -15.758 -30.172 0.122 1 94.38 148 PRO B N 1
ATOM 3615 C CA . PRO B 1 148 ? -14.5 -30.891 0.376 1 94.38 148 PRO B CA 1
ATOM 3616 C C . PRO B 1 148 ? -14.25 -32.031 -0.628 1 94.38 148 PRO B C 1
ATOM 3618 O O . PRO B 1 148 ? -15.031 -32.969 -0.702 1 94.38 148 PRO B O 1
ATOM 3621 N N . PRO B 1 149 ? -13.133 -31.906 -1.308 1 90.06 149 PRO B N 1
ATOM 3622 C CA . PRO B 1 149 ? -12.883 -32.875 -2.367 1 90.06 149 PRO B CA 1
ATOM 3623 C C . PRO B 1 149 ? -12.75 -34.312 -1.836 1 90.06 149 PRO B C 1
ATOM 3625 O O . PRO B 1 149 ? -13.203 -35.25 -2.482 1 90.06 149 PRO B O 1
ATOM 3628 N N . HIS B 1 150 ? -12.211 -34.562 -0.657 1 89.38 150 HIS B N 1
ATOM 3629 C CA . HIS B 1 150 ? -11.938 -35.875 -0.121 1 89.38 150 HIS B CA 1
ATOM 3630 C C . HIS B 1 150 ? -13.227 -36.594 0.284 1 89.38 150 HIS B C 1
ATOM 3632 O O . HIS B 1 150 ? -13.227 -37.781 0.526 1 89.38 150 HIS B O 1
ATOM 3638 N N . GLU B 1 151 ? -14.273 -35.844 0.311 1 92.62 151 GLU B N 1
ATOM 3639 C CA . GLU B 1 151 ? -15.555 -36.438 0.675 1 92.62 151 GLU B CA 1
ATOM 3640 C C . GLU B 1 151 ? -16.359 -36.844 -0.565 1 92.62 151 GLU B C 1
ATOM 3642 O O . GLU B 1 151 ? -17.422 -37.438 -0.457 1 92.62 151 GLU B O 1
ATOM 3647 N N . ARG B 1 152 ? -15.805 -36.531 -1.695 1 94.06 152 ARG B N 1
ATOM 3648 C CA . ARG B 1 152 ? -16.484 -36.844 -2.945 1 94.06 152 ARG B CA 1
ATOM 3649 C C . ARG B 1 152 ? -15.969 -38.156 -3.529 1 94.06 152 ARG B C 1
ATOM 3651 O O . ARG B 1 152 ? -14.766 -38.312 -3.77 1 94.06 152 ARG B O 1
ATOM 3658 N N . GLU B 1 153 ? -16.906 -39 -3.811 1 93.25 153 GLU B N 1
ATOM 3659 C CA . GLU B 1 153 ? -16.547 -40.375 -4.219 1 93.25 153 GLU B CA 1
ATOM 3660 C C . GLU B 1 153 ? -15.703 -40.375 -5.488 1 93.25 153 GLU B C 1
ATOM 3662 O O . GLU B 1 153 ? -14.703 -41.062 -5.578 1 93.25 153 GLU B O 1
ATOM 3667 N N . SER B 1 154 ? -16.109 -39.594 -6.461 1 94.69 154 SER B N 1
ATOM 3668 C CA . SER B 1 154 ? -15.398 -39.531 -7.727 1 94.69 154 SER B CA 1
ATOM 3669 C C . SER B 1 154 ? -13.969 -39.031 -7.531 1 94.69 154 SER B C 1
ATOM 3671 O O . SER B 1 154 ? -13.031 -39.562 -8.133 1 94.69 154 SER B O 1
ATOM 3673 N N . VAL B 1 155 ? -13.758 -38.125 -6.707 1 96.75 155 VAL B N 1
ATOM 3674 C CA . VAL B 1 155 ? -12.438 -37.562 -6.445 1 96.75 155 VAL B CA 1
ATOM 3675 C C . VAL B 1 155 ? -11.586 -38.562 -5.691 1 96.75 155 VAL B C 1
ATOM 3677 O O . VAL B 1 155 ? -10.414 -38.781 -6.023 1 96.75 155 VAL B O 1
ATOM 3680 N N . GLN B 1 156 ? -12.172 -39.281 -4.781 1 96.19 156 GLN B N 1
ATOM 3681 C CA . GLN B 1 156 ? -11.469 -40.281 -3.998 1 96.19 156 GLN B CA 1
ATOM 3682 C C . GLN B 1 156 ? -10.914 -41.406 -4.898 1 96.19 156 GLN B C 1
ATOM 3684 O O . GLN B 1 156 ? -9.758 -41.812 -4.742 1 96.19 156 GLN B O 1
ATOM 3689 N N . GLY B 1 157 ? -11.797 -41.844 -5.707 1 96.75 157 GLY B N 1
ATOM 3690 C CA . GLY B 1 157 ? -11.367 -42.875 -6.617 1 96.75 157 GLY B CA 1
ATOM 3691 C C . GLY B 1 157 ? -10.18 -42.469 -7.473 1 96.75 157 GLY B C 1
ATOM 3692 O O . GLY B 1 157 ? -9.203 -43.219 -7.578 1 96.75 157 GLY B O 1
ATOM 3693 N N . HIS B 1 158 ? -10.242 -41.312 -8.039 1 97.62 158 HIS B N 1
ATOM 3694 C CA . HIS B 1 158 ? -9.164 -40.844 -8.891 1 97.62 158 HIS B CA 1
ATOM 3695 C C . HIS B 1 158 ? -7.895 -40.562 -8.094 1 97.62 158 HIS B C 1
ATOM 3697 O O . HIS B 1 158 ? -6.789 -40.844 -8.555 1 97.62 158 HIS B O 1
ATOM 3703 N N . ARG B 1 159 ? -8.008 -40 -6.887 1 97.62 159 ARG B N 1
ATOM 3704 C CA . ARG B 1 159 ? -6.848 -39.75 -6.039 1 97.62 159 ARG B CA 1
ATOM 3705 C C . ARG B 1 159 ? -6.133 -41.062 -5.703 1 97.62 159 ARG B C 1
ATOM 3707 O O . ARG B 1 159 ? -4.902 -41.125 -5.703 1 97.62 159 ARG B O 1
ATOM 3714 N N . ALA B 1 160 ? -6.895 -42.094 -5.449 1 97.06 160 ALA B N 1
ATOM 3715 C CA . ALA B 1 160 ? -6.312 -43.406 -5.145 1 97.06 160 ALA B CA 1
ATOM 3716 C C . ALA B 1 160 ? -5.543 -43.938 -6.34 1 97.06 160 ALA B C 1
ATOM 3718 O O . ALA B 1 160 ? -4.441 -44.469 -6.188 1 97.06 160 ALA B O 1
ATOM 3719 N N . GLU B 1 161 ? -6.109 -43.844 -7.457 1 97.56 161 GLU B N 1
ATOM 3720 C CA . GLU B 1 161 ? -5.465 -44.312 -8.672 1 97.56 161 GLU B CA 1
ATOM 3721 C C . GLU B 1 161 ? -4.188 -43.531 -8.969 1 97.56 161 GLU B C 1
ATOM 3723 O O . GLU B 1 161 ? -3.168 -44.125 -9.352 1 97.56 161 GLU B O 1
ATOM 3728 N N . VAL B 1 162 ? -4.254 -42.25 -8.867 1 97.75 162 VAL B N 1
ATOM 3729 C CA . VAL B 1 162 ? -3.098 -41.375 -9.086 1 97.75 162 VAL B CA 1
ATOM 3730 C C . VAL B 1 162 ? -1.977 -41.75 -8.125 1 97.75 162 VAL B C 1
ATOM 3732 O O . VAL B 1 162 ? -0.821 -41.906 -8.531 1 97.75 162 VAL B O 1
ATOM 3735 N N . ALA B 1 163 ? -2.34 -41.938 -6.887 1 97.31 163 ALA B N 1
ATOM 3736 C CA . ALA B 1 163 ? -1.355 -42.344 -5.879 1 97.31 163 ALA B CA 1
ATOM 3737 C C . ALA B 1 163 ? -0.704 -43.656 -6.234 1 97.31 163 ALA B C 1
ATOM 3739 O O . ALA B 1 163 ? 0.503 -43.844 -6.055 1 97.31 163 ALA B O 1
ATOM 3740 N N . ARG B 1 164 ? -1.473 -44.562 -6.707 1 97.44 164 ARG B N 1
ATOM 3741 C CA . ARG B 1 164 ? -0.966 -45.875 -7.094 1 97.44 164 ARG B CA 1
ATOM 3742 C C . ARG B 1 164 ? 0.034 -45.75 -8.234 1 97.44 164 ARG B C 1
ATOM 3744 O O . ARG B 1 164 ? 1.104 -46.344 -8.195 1 97.44 164 ARG B O 1
ATOM 3751 N N . ILE B 1 165 ? -0.312 -44.969 -9.211 1 97.44 165 ILE B N 1
ATOM 3752 C CA . ILE B 1 165 ? 0.572 -44.781 -10.352 1 97.44 165 ILE B CA 1
ATOM 3753 C C . ILE B 1 165 ? 1.871 -44.125 -9.898 1 97.44 165 ILE B C 1
ATOM 3755 O O . ILE B 1 165 ? 2.961 -44.562 -10.281 1 97.44 165 ILE B O 1
ATOM 3759 N N . LEU B 1 166 ? 1.768 -43.156 -9.094 1 97.31 166 LEU B N 1
ATOM 3760 C CA . LEU B 1 166 ? 2.936 -42.438 -8.602 1 97.31 166 LEU B CA 1
ATOM 3761 C C . LEU B 1 166 ? 3.852 -43.344 -7.805 1 97.31 166 LEU B C 1
ATOM 3763 O O . LEU B 1 166 ? 5.078 -43.25 -7.902 1 97.31 166 LEU B O 1
ATOM 3767 N N . ALA B 1 167 ? 3.23 -44.219 -7.09 1 96 167 ALA B N 1
ATOM 3768 C CA . ALA B 1 167 ? 4 -45.125 -6.266 1 96 167 ALA B CA 1
ATOM 3769 C C . ALA B 1 167 ? 4.875 -46.031 -7.129 1 96 167 ALA B C 1
ATOM 3771 O O . ALA B 1 167 ? 5.941 -46.469 -6.695 1 96 167 ALA B O 1
ATOM 3772 N N . ASP B 1 168 ? 4.449 -46.25 -8.273 1 95.69 168 ASP B N 1
ATOM 3773 C CA . ASP B 1 168 ? 5.145 -47.156 -9.172 1 95.69 168 ASP B CA 1
ATOM 3774 C C . ASP B 1 168 ? 6.188 -46.406 -10.016 1 95.69 168 ASP B C 1
ATOM 3776 O O . ASP B 1 168 ? 6.91 -47.031 -10.797 1 95.69 168 ASP B O 1
ATOM 3780 N N . CYS B 1 169 ? 6.293 -45.156 -9.891 1 96.81 169 CYS B N 1
ATOM 3781 C CA . CYS B 1 169 ? 7.191 -44.375 -10.711 1 96.81 169 CYS B CA 1
ATOM 3782 C C . CYS B 1 169 ? 8.391 -43.875 -9.898 1 96.81 169 CYS B C 1
ATOM 3784 O O . CYS B 1 169 ? 8.289 -43.688 -8.688 1 96.81 169 CYS B O 1
ATOM 3786 N N . SER B 1 170 ? 9.492 -43.719 -10.562 1 95.19 170 SER B N 1
ATOM 3787 C CA . SER B 1 170 ? 10.727 -43.344 -9.875 1 95.19 170 SER B CA 1
ATOM 3788 C C . SER B 1 170 ? 10.953 -41.844 -9.945 1 95.19 170 SER B C 1
ATOM 3790 O O . SER B 1 170 ? 11.734 -41.281 -9.164 1 95.19 170 SER B O 1
ATOM 3792 N N . ALA B 1 171 ? 10.336 -41.188 -10.891 1 96.69 171 ALA B N 1
ATOM 3793 C CA . ALA B 1 171 ? 10.469 -39.719 -11.062 1 96.69 171 ALA B CA 1
ATOM 3794 C C . ALA B 1 171 ? 9.211 -39.125 -11.695 1 96.69 171 ALA B C 1
ATOM 3796 O O . ALA B 1 171 ? 8.359 -39.875 -12.203 1 96.69 171 ALA B O 1
ATOM 3797 N N . VAL B 1 172 ? 9.086 -37.844 -11.555 1 97.75 172 VAL B N 1
ATOM 3798 C CA . VAL B 1 172 ? 7.902 -37.156 -12.07 1 97.75 172 VAL B CA 1
ATOM 3799 C C . VAL B 1 172 ? 8.328 -36.062 -13.062 1 97.75 172 VAL B C 1
ATOM 3801 O O . VAL B 1 172 ? 9.312 -35.375 -12.844 1 97.75 172 VAL B O 1
ATOM 3804 N N . VAL B 1 173 ? 7.625 -35.969 -14.188 1 97.69 173 VAL B N 1
ATOM 3805 C CA . VAL B 1 173 ? 7.836 -34.938 -15.195 1 97.69 173 VAL B CA 1
ATOM 3806 C C . VAL B 1 173 ? 6.594 -34.062 -15.297 1 97.69 173 VAL B C 1
ATOM 3808 O O . VAL B 1 173 ? 5.496 -34.562 -15.578 1 97.69 173 VAL B O 1
ATOM 3811 N N . ILE B 1 174 ? 6.762 -32.781 -15.047 1 98.19 174 ILE B N 1
ATOM 3812 C CA . ILE B 1 174 ? 5.652 -31.844 -15.156 1 98.19 174 ILE B CA 1
ATOM 3813 C C . ILE B 1 174 ? 5.902 -30.891 -16.312 1 98.19 174 ILE B C 1
ATOM 3815 O O . ILE B 1 174 ? 6.859 -30.109 -16.297 1 98.19 174 ILE B O 1
ATOM 3819 N N . THR B 1 175 ? 5.031 -30.875 -17.297 1 97.25 175 THR B N 1
ATOM 3820 C CA . THR B 1 175 ? 5.207 -30.094 -18.516 1 97.25 175 THR B CA 1
ATOM 3821 C C . THR B 1 175 ? 4.523 -28.734 -18.375 1 97.25 175 THR B C 1
ATOM 3823 O O . THR B 1 175 ? 3.953 -28.422 -17.328 1 97.25 175 THR B O 1
ATOM 3826 N N . GLY B 1 176 ? 4.668 -27.953 -19.453 1 95.31 176 GLY B N 1
ATOM 3827 C CA . GLY B 1 176 ? 4.043 -26.641 -19.484 1 95.31 176 GLY B CA 1
ATOM 3828 C C . GLY B 1 176 ? 2.594 -26.672 -19.938 1 95.31 176 GLY B C 1
ATOM 3829 O O . GLY B 1 176 ? 1.907 -27.688 -19.734 1 95.31 176 GLY B O 1
ATOM 3830 N N . GLY B 1 177 ? 2.141 -25.516 -20.406 1 95.06 177 GLY B N 1
ATOM 3831 C CA . GLY B 1 177 ? 0.755 -25.359 -20.812 1 95.06 177 GLY B CA 1
ATOM 3832 C C . GLY B 1 177 ? 0.008 -24.328 -19.969 1 95.06 177 GLY B C 1
ATOM 3833 O O . GLY B 1 177 ? 0.612 -23.406 -19.438 1 95.06 177 GLY B O 1
ATOM 3834 N N . HIS B 1 178 ? -1.265 -24.516 -20.016 1 96.56 178 HIS B N 1
ATOM 3835 C CA . HIS B 1 178 ? -2.111 -23.594 -19.281 1 96.56 178 HIS B CA 1
ATOM 3836 C C . HIS B 1 178 ? -1.935 -23.75 -17.781 1 96.56 178 HIS B C 1
ATOM 3838 O O . HIS B 1 178 ? -2.445 -24.703 -17.188 1 96.56 178 HIS B O 1
ATOM 3844 N N . VAL B 1 179 ? -1.378 -22.766 -17.172 1 96.12 179 VAL B N 1
ATOM 3845 C CA . VAL B 1 179 ? -0.893 -22.891 -15.805 1 96.12 179 VAL B CA 1
ATOM 3846 C C . VAL B 1 179 ? -2.076 -23.016 -14.844 1 96.12 179 VAL B C 1
ATOM 3848 O O . VAL B 1 179 ? -2.008 -23.734 -13.844 1 96.12 179 VAL B O 1
ATOM 3851 N N . VAL B 1 180 ? -3.191 -22.375 -15.102 1 94.38 180 VAL B N 1
ATOM 3852 C CA . VAL B 1 180 ? -4.348 -22.359 -14.211 1 94.38 180 VAL B CA 1
ATOM 3853 C C . VAL B 1 180 ? -4.961 -23.75 -14.141 1 94.38 180 VAL B C 1
ATOM 3855 O O . VAL B 1 180 ? -5.227 -24.281 -13.055 1 94.38 180 VAL B O 1
ATOM 3858 N N . GLU B 1 181 ? -5.125 -24.359 -15.328 1 96.38 181 GLU B N 1
ATOM 3859 C CA . GLU B 1 181 ? -5.668 -25.703 -15.391 1 96.38 181 GLU B CA 1
ATOM 3860 C C . GLU B 1 181 ? -4.727 -26.719 -14.734 1 96.38 181 GLU B C 1
ATOM 3862 O O . GLU B 1 181 ? -5.172 -27.641 -14.062 1 96.38 181 GLU B O 1
ATOM 3867 N N . LEU B 1 182 ? -3.5 -26.5 -15.023 1 98 182 LEU B N 1
ATOM 3868 C CA . LEU B 1 182 ? -2.492 -27.375 -14.422 1 98 182 LEU B CA 1
ATOM 3869 C C . LEU B 1 182 ? -2.561 -27.312 -12.898 1 98 182 LEU B C 1
ATOM 3871 O O . LEU B 1 182 ? -2.639 -28.344 -12.234 1 98 182 LEU B O 1
ATOM 3875 N N . LEU B 1 183 ? -2.6 -26.109 -12.383 1 96.94 183 LEU B N 1
ATOM 3876 C CA . LEU B 1 183 ? -2.609 -25.906 -10.938 1 96.94 183 LEU B CA 1
ATOM 3877 C C . LEU B 1 183 ? -3.881 -26.484 -10.32 1 96.94 183 LEU B C 1
ATOM 3879 O O . LEU B 1 183 ? -3.828 -27.141 -9.281 1 96.94 183 LEU B O 1
ATOM 3883 N N . ASP B 1 184 ? -5.008 -26.266 -10.93 1 96.19 184 ASP B N 1
ATOM 3884 C CA . ASP B 1 184 ? -6.281 -26.781 -10.438 1 96.19 184 ASP B CA 1
ATOM 3885 C C . ASP B 1 184 ? -6.258 -28.312 -10.344 1 96.19 184 ASP B C 1
ATOM 3887 O O . ASP B 1 184 ? -6.695 -28.875 -9.344 1 96.19 184 ASP B O 1
ATOM 3891 N N . ALA B 1 185 ? -5.754 -28.891 -11.367 1 97.81 185 ALA B N 1
ATOM 3892 C CA . ALA B 1 185 ? -5.691 -30.344 -11.398 1 97.81 185 ALA B CA 1
ATOM 3893 C C . ALA B 1 185 ? -4.77 -30.875 -10.305 1 97.81 185 ALA B C 1
ATOM 3895 O O . ALA B 1 185 ? -5.102 -31.844 -9.617 1 97.81 185 ALA B O 1
ATOM 3896 N N . LEU B 1 186 ? -3.645 -30.25 -10.133 1 97.81 186 LEU B N 1
ATOM 3897 C CA . LEU B 1 186 ? -2.674 -30.672 -9.133 1 97.81 186 LEU B CA 1
ATOM 3898 C C . LEU B 1 186 ? -3.275 -30.609 -7.73 1 97.81 186 LEU B C 1
ATOM 3900 O O . LEU B 1 186 ? -3.084 -31.516 -6.926 1 97.81 186 LEU B O 1
ATOM 3904 N N . HIS B 1 187 ? -4.004 -29.594 -7.457 1 95.38 187 HIS B N 1
ATOM 3905 C CA . HIS B 1 187 ? -4.605 -29.422 -6.137 1 95.38 187 HIS B CA 1
ATOM 3906 C C . HIS B 1 187 ? -5.781 -30.375 -5.941 1 95.38 187 HIS B C 1
ATOM 3908 O O . HIS B 1 187 ? -5.938 -30.969 -4.867 1 95.38 187 HIS B O 1
ATOM 3914 N N . LEU B 1 188 ? -6.555 -30.469 -6.98 1 96.5 188 LEU B N 1
ATOM 3915 C CA . LEU B 1 188 ? -7.73 -31.328 -6.863 1 96.5 188 LEU B CA 1
ATOM 3916 C C . LEU B 1 188 ? -7.336 -32.75 -6.504 1 96.5 188 LEU B C 1
ATOM 3918 O O . LEU B 1 188 ? -7.973 -33.375 -5.66 1 96.5 188 LEU B O 1
ATOM 3922 N N . PHE B 1 189 ? -6.273 -33.219 -7.09 1 97.38 189 PHE B N 1
ATOM 3923 C CA . PHE B 1 189 ? -5.91 -34.625 -6.902 1 97.38 189 PHE B CA 1
ATOM 3924 C C . PHE B 1 189 ? -4.789 -34.781 -5.879 1 97.38 189 PHE B C 1
ATOM 3926 O O . PHE B 1 189 ? -4.23 -35.844 -5.699 1 97.38 189 PHE B O 1
ATOM 3933 N N . ASN B 1 190 ? -4.402 -33.625 -5.234 1 95 190 ASN B N 1
ATOM 3934 C CA . ASN B 1 190 ? -3.457 -33.625 -4.125 1 95 190 ASN B CA 1
ATOM 3935 C C . ASN B 1 190 ? -2.174 -34.375 -4.469 1 95 190 ASN B C 1
ATOM 3937 O O . ASN B 1 190 ? -1.741 -35.25 -3.711 1 95 190 ASN B O 1
ATOM 3941 N N . VAL B 1 191 ? -1.618 -34.031 -5.543 1 95.25 191 VAL B N 1
ATOM 3942 C CA . VAL B 1 191 ? -0.552 -34.844 -6.109 1 95.25 191 VAL B CA 1
ATOM 3943 C C . VAL B 1 191 ? 0.712 -34.719 -5.266 1 95.25 191 VAL B C 1
ATOM 3945 O O . VAL B 1 191 ? 1.519 -35.625 -5.184 1 95.25 191 VAL B O 1
ATOM 3948 N N . ALA B 1 192 ? 0.933 -33.562 -4.641 1 93.38 192 ALA B N 1
ATOM 3949 C CA . ALA B 1 192 ? 2.152 -33.344 -3.867 1 93.38 192 ALA B CA 1
ATOM 3950 C C . ALA B 1 192 ? 2.248 -34.344 -2.709 1 93.38 192 ALA B C 1
ATOM 3952 O O . ALA B 1 192 ? 3.154 -35.188 -2.674 1 93.38 192 ALA B O 1
ATOM 3953 N N . PRO B 1 193 ? 1.3 -34.406 -1.881 1 91.06 193 PRO B N 1
ATOM 3954 C CA . PRO B 1 193 ? 1.357 -35.406 -0.807 1 91.06 193 PRO B CA 1
ATOM 3955 C C . PRO B 1 193 ? 1.166 -36.844 -1.313 1 91.06 193 PRO B C 1
ATOM 3957 O O . PRO B 1 193 ? 1.573 -37.781 -0.647 1 91.06 193 PRO B O 1
ATOM 3960 N N . ALA B 1 194 ? 0.635 -36.969 -2.479 1 91.31 194 ALA B N 1
ATOM 3961 C CA . ALA B 1 194 ? 0.352 -38.312 -3.01 1 91.31 194 ALA B CA 1
ATOM 3962 C C . ALA B 1 194 ? 1.633 -39 -3.477 1 91.31 194 ALA B C 1
ATOM 3964 O O . ALA B 1 194 ? 1.663 -40.219 -3.643 1 91.31 194 ALA B O 1
ATOM 3965 N N . GLY B 1 195 ? 2.66 -38.125 -3.73 1 91.62 195 GLY B N 1
ATOM 3966 C CA . GLY B 1 195 ? 3.875 -38.844 -4.121 1 91.62 195 GLY B CA 1
ATOM 3967 C C . GLY B 1 195 ? 4.898 -37.938 -4.777 1 91.62 195 GLY B C 1
ATOM 3968 O O . GLY B 1 195 ? 6.094 -38.219 -4.777 1 91.62 195 GLY B O 1
ATOM 3969 N N . VAL B 1 196 ? 4.477 -36.844 -5.289 1 93.81 196 VAL B N 1
ATOM 3970 C CA . VAL B 1 196 ? 5.352 -35.969 -6.062 1 93.81 196 VAL B CA 1
ATOM 3971 C C . VAL B 1 196 ? 6.461 -35.438 -5.168 1 93.81 196 VAL B C 1
ATOM 3973 O O . VAL B 1 196 ? 7.613 -35.312 -5.598 1 93.81 196 VAL B O 1
ATOM 3976 N N . GLU B 1 197 ? 6.16 -35.156 -3.93 1 92.88 197 GLU B N 1
ATOM 3977 C CA . GLU B 1 197 ? 7.141 -34.562 -3.039 1 92.88 197 GLU B CA 1
ATOM 3978 C C . GLU B 1 197 ? 8.227 -35.531 -2.641 1 92.88 197 GLU B C 1
ATOM 3980 O O . GLU B 1 197 ? 9.266 -35.156 -2.098 1 92.88 197 GLU B O 1
ATOM 3985 N N . GLN B 1 198 ? 8.016 -36.812 -2.932 1 91.69 198 GLN B N 1
ATOM 3986 C CA . GLN B 1 198 ? 8.945 -37.844 -2.504 1 91.69 198 GLN B CA 1
ATOM 3987 C C . GLN B 1 198 ? 9.82 -38.312 -3.666 1 91.69 198 GLN B C 1
ATOM 3989 O O . GLN B 1 198 ? 10.633 -39.219 -3.506 1 91.69 198 GLN B O 1
ATOM 3994 N N . ARG B 1 199 ? 9.688 -37.781 -4.742 1 94 199 ARG B N 1
ATOM 3995 C CA . ARG B 1 199 ? 10.367 -38.219 -5.953 1 94 199 ARG B CA 1
ATOM 3996 C C . ARG B 1 199 ? 11.078 -37.062 -6.645 1 94 199 ARG B C 1
ATOM 3998 O O . ARG B 1 199 ? 10.703 -35.906 -6.465 1 94 199 ARG B O 1
ATOM 4005 N N . PRO B 1 200 ? 12.172 -37.438 -7.391 1 95.56 200 PRO B N 1
ATOM 4006 C CA . PRO B 1 200 ? 12.734 -36.406 -8.242 1 95.56 200 PRO B CA 1
ATOM 4007 C C . PRO B 1 200 ? 11.734 -35.844 -9.258 1 95.56 200 PRO B C 1
ATOM 4009 O O . PRO B 1 200 ? 10.93 -36.625 -9.805 1 95.56 200 PRO B O 1
ATOM 4012 N N . VAL B 1 201 ? 11.828 -34.531 -9.469 1 96.88 201 VAL B N 1
ATOM 4013 C CA . VAL B 1 201 ? 10.883 -33.875 -10.367 1 96.88 201 VAL B CA 1
ATOM 4014 C C . VAL B 1 201 ? 11.648 -33.094 -11.438 1 96.88 201 VAL B C 1
ATOM 4016 O O . VAL B 1 201 ? 12.641 -32.438 -11.133 1 96.88 201 VAL B O 1
ATOM 4019 N N . VAL B 1 202 ? 11.234 -33.25 -12.656 1 96.81 202 VAL B N 1
ATOM 4020 C CA . VAL B 1 202 ? 11.664 -32.375 -13.742 1 96.81 202 VAL B CA 1
ATOM 4021 C C . VAL B 1 202 ? 10.484 -31.531 -14.234 1 96.81 202 VAL B C 1
ATOM 4023 O O . VAL B 1 202 ? 9.391 -32.062 -14.438 1 96.81 202 VAL B O 1
ATOM 4026 N N . ALA B 1 203 ? 10.727 -30.266 -14.359 1 97.44 203 ALA B N 1
ATOM 4027 C CA . ALA B 1 203 ? 9.617 -29.406 -14.742 1 97.44 203 ALA B CA 1
ATOM 4028 C C . ALA B 1 203 ? 10.102 -28.25 -15.617 1 97.44 203 ALA B C 1
ATOM 4030 O O . ALA B 1 203 ? 11.25 -27.828 -15.508 1 97.44 203 ALA B O 1
ATOM 4031 N N . TRP B 1 204 ? 9.289 -27.766 -16.531 1 96.5 204 TRP B N 1
ATOM 4032 C CA . TRP B 1 204 ? 9.562 -26.594 -17.344 1 96.5 204 TRP B CA 1
ATOM 4033 C C . TRP B 1 204 ? 8.289 -25.797 -17.609 1 96.5 204 TRP B C 1
ATOM 4035 O O . TRP B 1 204 ? 7.184 -26.281 -17.328 1 96.5 204 TRP B O 1
ATOM 4045 N N . SER B 1 205 ? 8.469 -24.516 -18.031 1 96.5 205 SER B N 1
ATOM 4046 C CA . SER B 1 205 ? 7.348 -23.641 -18.359 1 96.5 205 SER B CA 1
ATOM 4047 C C . SER B 1 205 ? 6.355 -23.562 -17.203 1 96.5 205 SER B C 1
ATOM 4049 O O . SER B 1 205 ? 6.738 -23.312 -16.062 1 96.5 205 SER B O 1
ATOM 4051 N N . ALA B 1 206 ? 5.059 -23.812 -17.422 1 97.12 206 ALA B N 1
ATOM 4052 C CA . ALA B 1 206 ? 4.062 -23.766 -16.344 1 97.12 206 ALA B CA 1
ATOM 4053 C C . ALA B 1 206 ? 4.387 -24.766 -15.25 1 97.12 206 ALA B C 1
ATOM 4055 O O . ALA B 1 206 ? 4.105 -24.531 -14.078 1 97.12 206 ALA B O 1
ATOM 4056 N N . GLY B 1 207 ? 4.953 -25.906 -15.68 1 98.06 207 GLY B N 1
ATOM 4057 C CA . GLY B 1 207 ? 5.355 -26.891 -14.688 1 98.06 207 GLY B CA 1
ATOM 4058 C C . GLY B 1 207 ? 6.355 -26.359 -13.688 1 98.06 207 GLY B C 1
ATOM 4059 O O . GLY B 1 207 ? 6.289 -26.688 -12.5 1 98.06 207 GLY B O 1
ATOM 4060 N N . ALA B 1 208 ? 7.27 -25.594 -14.156 1 97.88 208 ALA B N 1
ATOM 4061 C CA . ALA B 1 208 ? 8.234 -24.969 -13.266 1 97.88 208 ALA B CA 1
ATOM 4062 C C . ALA B 1 208 ? 7.559 -23.969 -12.328 1 97.88 208 ALA B C 1
ATOM 4064 O O . ALA B 1 208 ? 7.867 -23.906 -11.141 1 97.88 208 ALA B O 1
ATOM 4065 N N . MET B 1 209 ? 6.641 -23.25 -12.828 1 97.56 209 MET B N 1
ATOM 4066 C CA . MET B 1 209 ? 5.957 -22.203 -12.078 1 97.56 209 MET B CA 1
ATOM 4067 C C . MET B 1 209 ? 5.164 -22.781 -10.914 1 97.56 209 MET B C 1
ATOM 4069 O O . MET B 1 209 ? 5.195 -22.25 -9.805 1 97.56 209 MET B O 1
ATOM 4073 N N . VAL B 1 210 ? 4.496 -23.859 -11.102 1 98 210 VAL B N 1
ATOM 4074 C CA . VAL B 1 210 ? 3.566 -24.391 -10.117 1 98 210 VAL B CA 1
ATOM 4075 C C . VAL B 1 210 ? 4.344 -25.016 -8.961 1 98 210 VAL B C 1
ATOM 4077 O O . VAL B 1 210 ? 3.779 -25.281 -7.895 1 98 210 VAL B O 1
ATOM 4080 N N . LEU B 1 211 ? 5.648 -25.281 -9.125 1 97.06 211 LEU B N 1
ATOM 4081 C CA . LEU B 1 211 ? 6.449 -25.891 -8.078 1 97.06 211 LEU B CA 1
ATOM 4082 C C . LEU B 1 211 ? 6.844 -24.859 -7.023 1 97.06 211 LEU B C 1
ATOM 4084 O O . LEU B 1 211 ? 7.273 -25.219 -5.926 1 97.06 211 LEU B O 1
ATOM 4088 N N . THR B 1 212 ? 6.758 -23.594 -7.367 1 96.69 212 THR B N 1
ATOM 4089 C CA . THR B 1 212 ? 7.176 -22.516 -6.473 1 96.69 212 THR B CA 1
ATOM 4090 C C . THR B 1 212 ? 6.094 -22.219 -5.441 1 96.69 212 THR B C 1
ATOM 4092 O O . THR B 1 212 ? 5.012 -22.812 -5.48 1 96.69 212 THR B O 1
ATOM 4095 N N . SER B 1 213 ? 6.465 -21.344 -4.449 1 96.19 213 SER B N 1
ATOM 4096 C CA . SER B 1 213 ? 5.508 -21 -3.402 1 96.19 213 SER B CA 1
ATOM 4097 C C . SER B 1 213 ? 4.305 -20.266 -3.973 1 96.19 213 SER B C 1
ATOM 4099 O O . SER B 1 213 ? 3.17 -20.484 -3.545 1 96.19 213 SER B O 1
ATOM 4101 N N . HIS B 1 214 ? 4.633 -19.406 -4.914 1 96 214 HIS B N 1
ATOM 4102 C CA . HIS B 1 214 ? 3.586 -18.641 -5.578 1 96 214 HIS B CA 1
ATOM 4103 C C . HIS B 1 214 ? 3.768 -18.656 -7.09 1 96 214 HIS B C 1
ATOM 4105 O O . HIS B 1 214 ? 4.895 -18.594 -7.586 1 96 214 HIS B O 1
ATOM 4111 N N . VAL B 1 215 ? 2.662 -18.766 -7.707 1 96.75 215 VAL B N 1
ATOM 4112 C CA . VAL B 1 215 ? 2.668 -18.672 -9.164 1 96.75 215 VAL B CA 1
ATOM 4113 C C . VAL B 1 215 ? 2.559 -17.219 -9.602 1 96.75 215 VAL B C 1
ATOM 4115 O O . VAL B 1 215 ? 1.609 -16.516 -9.234 1 96.75 215 VAL B O 1
ATOM 4118 N N . VAL B 1 216 ? 3.533 -16.812 -10.344 1 96.44 216 VAL B N 1
ATOM 4119 C CA . VAL B 1 216 ? 3.559 -15.438 -10.836 1 96.44 216 VAL B CA 1
ATOM 4120 C C . VAL B 1 216 ? 3.348 -15.43 -12.352 1 96.44 216 VAL B C 1
ATOM 4122 O O . VAL B 1 216 ? 4.113 -16.047 -13.094 1 96.44 216 VAL B O 1
ATOM 4125 N N . LEU B 1 217 ? 2.291 -14.742 -12.773 1 94 217 LEU B N 1
ATOM 4126 C CA . LEU B 1 217 ? 2.061 -14.539 -14.203 1 94 217 LEU B CA 1
ATOM 4127 C C . LEU B 1 217 ? 2.752 -13.266 -14.688 1 94 217 LEU B C 1
ATOM 4129 O O . LEU B 1 217 ? 2.779 -12.258 -13.977 1 94 217 LEU B O 1
ATOM 4133 N N . PHE B 1 218 ? 3.314 -13.438 -15.852 1 91.75 218 PHE B N 1
ATOM 4134 C CA . PHE B 1 218 ? 4.047 -12.266 -16.328 1 91.75 218 PHE B CA 1
ATOM 4135 C C . PHE B 1 218 ? 4.062 -12.227 -17.844 1 91.75 218 PHE B C 1
ATOM 4137 O O . PHE B 1 218 ? 3.836 -13.242 -18.5 1 91.75 218 PHE B O 1
ATOM 4144 N N . GLY B 1 219 ? 4.164 -11.094 -18.312 1 85.31 219 GLY B N 1
ATOM 4145 C CA . GLY B 1 219 ? 4.285 -10.844 -19.75 1 85.31 219 GLY B CA 1
ATOM 4146 C C . GLY B 1 219 ? 4.234 -9.367 -20.094 1 85.31 219 GLY B C 1
ATOM 4147 O O . GLY B 1 219 ? 3.309 -8.656 -19.703 1 85.31 219 GLY B O 1
ATOM 4148 N N . ASP B 1 220 ? 5.176 -8.922 -20.578 1 68.75 220 ASP B N 1
ATOM 4149 C CA . ASP B 1 220 ? 5.246 -7.508 -20.938 1 68.75 220 ASP B CA 1
ATOM 4150 C C . ASP B 1 220 ? 4.52 -7.242 -22.266 1 68.75 220 ASP B C 1
ATOM 4152 O O . ASP B 1 220 ? 4.234 -6.09 -22.594 1 68.75 220 ASP B O 1
ATOM 4156 N N . HIS B 1 221 ? 4.234 -8.289 -22.953 1 59.41 221 HIS B N 1
ATOM 4157 C CA . HIS B 1 221 ? 3.693 -8.102 -24.297 1 59.41 221 HIS B CA 1
ATOM 4158 C C . HIS B 1 221 ? 2.186 -8.328 -24.312 1 59.41 221 HIS B C 1
ATOM 4160 O O . HIS B 1 221 ? 1.605 -8.562 -25.375 1 59.41 221 HIS B O 1
ATOM 4166 N N . ALA B 1 222 ? 1.666 -8.203 -23.078 1 53.06 222 ALA B N 1
ATOM 4167 C CA . ALA B 1 222 ? 0.217 -8.383 -23.109 1 53.06 222 ALA B CA 1
ATOM 4168 C C . ALA B 1 222 ? -0.464 -7.273 -23.906 1 53.06 222 ALA B C 1
ATOM 4170 O O . ALA B 1 222 ? 0.079 -6.176 -24.031 1 53.06 222 ALA B O 1
ATOM 4171 N N . VAL B 1 223 ? -1.454 -7.629 -24.703 1 46.19 223 VAL B N 1
ATOM 4172 C CA . VAL B 1 223 ? -2.232 -6.766 -25.594 1 46.19 223 VAL B CA 1
ATOM 4173 C C . VAL B 1 223 ? -2.504 -5.43 -24.891 1 46.19 223 VAL B C 1
ATOM 4175 O O . VAL B 1 223 ? -2.506 -4.379 -25.531 1 46.19 223 VAL B O 1
ATOM 4178 N N . ARG B 1 224 ? -2.809 -5.477 -23.75 1 46.16 224 ARG B N 1
ATOM 4179 C CA . ARG B 1 224 ? -3.27 -4.23 -23.141 1 46.16 224 ARG B CA 1
ATOM 4180 C C . ARG B 1 224 ? -2.102 -3.441 -22.562 1 46.16 224 ARG B C 1
ATOM 4182 O O . ARG B 1 224 ? -2.303 -2.531 -21.75 1 46.16 224 ARG B O 1
ATOM 4189 N N . GLY B 1 225 ? -0.712 -3.77 -23.094 1 48.75 225 GLY B N 1
ATOM 4190 C CA . GLY B 1 225 ? 0.475 -3.082 -22.609 1 48.75 225 GLY B CA 1
ATOM 4191 C C . GLY B 1 225 ? 1.279 -3.906 -21.625 1 48.75 225 GLY B C 1
ATOM 4192 O O . GLY B 1 225 ? 0.852 -4.988 -21.203 1 48.75 225 GLY B O 1
ATOM 4193 N N . PRO B 1 226 ? 2.631 -3.355 -21.609 1 51.97 226 PRO B N 1
ATOM 4194 C CA . PRO B 1 226 ? 3.48 -4.156 -20.719 1 51.97 226 PRO B CA 1
ATOM 4195 C C . PRO B 1 226 ? 2.844 -4.398 -19.359 1 51.97 226 PRO B C 1
ATOM 4197 O O . PRO B 1 226 ? 2.396 -3.453 -18.703 1 51.97 226 PRO B O 1
ATOM 4200 N N . GLY B 1 227 ? 2.459 -5.555 -19.172 1 70.88 227 GLY B N 1
ATOM 4201 C CA . GLY B 1 227 ? 1.731 -5.934 -17.969 1 70.88 227 GLY B CA 1
ATOM 4202 C C . GLY B 1 227 ? 2.619 -6.035 -16.75 1 70.88 227 GLY B C 1
ATOM 4203 O O . GLY B 1 227 ? 3.844 -5.953 -16.859 1 70.88 227 GLY B O 1
ATOM 4204 N N . CYS B 1 228 ? 2.166 -5.637 -15.594 1 82.88 228 CYS B N 1
ATOM 4205 C CA . CYS B 1 228 ? 2.814 -5.891 -14.305 1 82.88 228 CYS B CA 1
ATOM 4206 C C . CYS B 1 228 ? 2.648 -7.348 -13.891 1 82.88 228 CYS B C 1
ATOM 4208 O O . CYS B 1 228 ? 1.562 -7.914 -14.016 1 82.88 228 CYS B O 1
ATOM 4210 N N . PRO B 1 229 ? 3.865 -7.973 -13.609 1 92.5 229 PRO B N 1
ATOM 4211 C CA . PRO B 1 229 ? 3.725 -9.328 -13.078 1 92.5 229 PRO B CA 1
ATOM 4212 C C . PRO B 1 229 ? 2.662 -9.43 -11.992 1 92.5 229 PRO B C 1
ATOM 4214 O O . PRO B 1 229 ? 2.516 -8.516 -11.18 1 92.5 229 PRO B O 1
ATOM 4217 N N . GLU B 1 230 ? 1.949 -10.492 -12.016 1 94.5 230 GLU B N 1
ATOM 4218 C CA . GLU B 1 230 ? 0.853 -10.656 -11.07 1 94.5 230 GLU B CA 1
ATOM 4219 C C . GLU B 1 230 ? 0.979 -11.969 -10.297 1 94.5 230 GLU B C 1
ATOM 4221 O O . GLU B 1 230 ? 1.271 -13.008 -10.883 1 94.5 230 GLU B O 1
ATOM 4226 N N . VAL B 1 231 ? 0.853 -11.875 -9.008 1 96 231 VAL B N 1
ATOM 4227 C CA . VAL B 1 231 ? 0.773 -13.086 -8.195 1 96 231 VAL B CA 1
ATOM 4228 C C . VAL B 1 231 ? -0.6 -13.734 -8.367 1 96 231 VAL B C 1
ATOM 4230 O O . VAL B 1 231 ? -1.628 -13.086 -8.148 1 96 231 VAL B O 1
ATOM 4233 N N . PHE B 1 232 ? -0.619 -14.93 -8.781 1 94.38 232 PHE B N 1
ATOM 4234 C CA . PHE B 1 232 ? -1.874 -15.57 -9.164 1 94.38 232 PHE B CA 1
ATOM 4235 C C . PHE B 1 232 ? -2.414 -16.422 -8.016 1 94.38 232 PHE B C 1
ATOM 4237 O O . PHE B 1 232 ? -3.541 -16.203 -7.562 1 94.38 232 PHE B O 1
ATOM 4244 N N . ASP B 1 233 ? -1.661 -17.359 -7.594 1 95.62 233 ASP B N 1
ATOM 4245 C CA . ASP B 1 233 ? -2.076 -18.297 -6.551 1 95.62 233 ASP B CA 1
ATOM 4246 C C . ASP B 1 233 ? -0.87 -18.969 -5.91 1 95.62 233 ASP B C 1
ATOM 4248 O O . ASP B 1 233 ? 0.267 -18.766 -6.34 1 95.62 233 ASP B O 1
ATOM 4252 N N . ARG B 1 234 ? -1.201 -19.734 -4.855 1 95.69 234 ARG B N 1
ATOM 4253 C CA . ARG B 1 234 ? -0.162 -20.562 -4.246 1 95.69 234 ARG B CA 1
ATOM 4254 C C . ARG B 1 234 ? 0.185 -21.75 -5.133 1 95.69 234 ARG B C 1
ATOM 4256 O O . ARG B 1 234 ? -0.703 -22.375 -5.703 1 95.69 234 ARG B O 1
ATOM 4263 N N . GLY B 1 235 ? 1.416 -21.922 -5.309 1 96.88 235 GLY B N 1
ATOM 4264 C CA . GLY B 1 235 ? 1.862 -23.141 -5.965 1 96.88 235 GLY B CA 1
ATOM 4265 C C . GLY B 1 235 ? 1.953 -24.328 -5.023 1 96.88 235 GLY B C 1
ATOM 4266 O O . GLY B 1 235 ? 1.287 -24.359 -3.988 1 96.88 235 GLY B O 1
ATOM 4267 N N . LEU B 1 236 ? 2.697 -25.344 -5.449 1 95.69 236 LEU B N 1
ATOM 4268 C CA . LEU B 1 236 ? 2.836 -26.547 -4.641 1 95.69 236 LEU B CA 1
ATOM 4269 C C . LEU B 1 236 ? 3.828 -26.328 -3.504 1 95.69 236 LEU B C 1
ATOM 4271 O O . LEU B 1 236 ? 3.871 -27.109 -2.551 1 95.69 236 LEU B O 1
ATOM 4275 N N . GLY B 1 237 ? 4.676 -25.328 -3.652 1 94.31 237 GLY B N 1
ATOM 4276 C CA . GLY B 1 237 ? 5.617 -24.984 -2.598 1 94.31 237 GLY B CA 1
ATOM 4277 C C . GLY B 1 237 ? 6.77 -25.953 -2.48 1 94.31 237 GLY B C 1
ATOM 4278 O O . GLY B 1 237 ? 7.383 -26.078 -1.418 1 94.31 237 GLY B O 1
ATOM 4279 N N . LEU B 1 238 ? 7.031 -26.719 -3.496 1 94 238 LEU B N 1
ATOM 4280 C CA . LEU B 1 238 ? 8.125 -27.688 -3.48 1 94 238 LEU B CA 1
ATOM 4281 C C . LEU B 1 238 ? 9.469 -26.984 -3.65 1 94 238 LEU B C 1
ATOM 4283 O O . LEU B 1 238 ? 10.508 -27.531 -3.268 1 94 238 LEU B O 1
ATOM 4287 N N . LEU B 1 239 ? 9.43 -25.844 -4.277 1 93.75 239 LEU B N 1
ATOM 4288 C CA . LEU B 1 239 ? 10.625 -25.031 -4.473 1 93.75 239 LEU B CA 1
ATOM 4289 C C . LEU B 1 239 ? 10.406 -23.625 -3.922 1 93.75 239 LEU B C 1
ATOM 4291 O O . LEU B 1 239 ? 10.234 -22.672 -4.688 1 93.75 239 LEU B O 1
ATOM 4295 N N . PRO B 1 240 ? 10.5 -23.484 -2.598 1 93.94 240 PRO B N 1
ATOM 4296 C CA . PRO B 1 240 ? 10.336 -22.156 -2.016 1 93.94 240 PRO B CA 1
ATOM 4297 C C . PRO B 1 240 ? 11.508 -21.219 -2.328 1 93.94 240 PRO B C 1
ATOM 4299 O O . PRO B 1 240 ? 12.602 -21.688 -2.646 1 93.94 240 PRO B O 1
ATOM 4302 N N . GLY B 1 241 ? 11.281 -19.984 -2.287 1 94.19 241 GLY B N 1
ATOM 4303 C CA . GLY B 1 241 ? 12.328 -18.984 -2.412 1 94.19 241 GLY B CA 1
ATOM 4304 C C . GLY B 1 241 ? 12.664 -18.641 -3.852 1 94.19 241 GLY B C 1
ATOM 4305 O O . GLY B 1 241 ? 13.656 -17.953 -4.121 1 94.19 241 GLY B O 1
ATOM 4306 N N . ILE B 1 242 ? 11.812 -19.156 -4.738 1 94.5 242 ILE B N 1
ATOM 4307 C CA . ILE B 1 242 ? 12.094 -18.969 -6.156 1 94.5 242 ILE B CA 1
ATOM 4308 C C . ILE B 1 242 ? 10.859 -18.422 -6.863 1 94.5 242 ILE B C 1
ATOM 4310 O O . ILE B 1 242 ? 9.734 -18.844 -6.574 1 94.5 242 ILE B O 1
ATOM 4314 N N . VAL B 1 243 ? 11.125 -17.5 -7.75 1 97 243 VAL B N 1
ATOM 4315 C CA . VAL B 1 243 ? 10.148 -17.109 -8.758 1 97 243 VAL B CA 1
ATOM 4316 C C . VAL B 1 243 ? 10.609 -17.594 -10.133 1 97 243 VAL B C 1
ATOM 4318 O O . VAL B 1 243 ? 11.594 -17.078 -10.68 1 97 243 VAL B O 1
ATOM 4321 N N . ALA B 1 244 ? 9.922 -18.594 -10.664 1 97.06 244 ALA B N 1
ATOM 4322 C CA . ALA B 1 244 ? 10.281 -19.156 -11.969 1 97.06 244 ALA B CA 1
ATOM 4323 C C . ALA B 1 244 ? 9.719 -18.297 -13.102 1 97.06 244 ALA B C 1
ATOM 4325 O O . ALA B 1 244 ? 8.523 -18 -13.133 1 97.06 244 ALA B O 1
ATOM 4326 N N . LEU B 1 245 ? 10.602 -17.922 -14.023 1 96.88 245 LEU B N 1
ATOM 4327 C CA . LEU B 1 245 ? 10.203 -17.094 -15.148 1 96.88 245 LEU B CA 1
ATOM 4328 C C . LEU B 1 245 ? 10.516 -17.781 -16.469 1 96.88 245 LEU B C 1
ATOM 4330 O O . LEU B 1 245 ? 11.492 -17.438 -17.141 1 96.88 245 LEU B O 1
ATOM 4334 N N . PRO B 1 246 ? 9.656 -18.688 -16.844 1 96.44 246 PRO B N 1
ATOM 4335 C CA . PRO B 1 246 ? 9.898 -19.406 -18.094 1 96.44 246 PRO B CA 1
ATOM 4336 C C . PRO B 1 246 ? 9.906 -18.5 -19.328 1 96.44 246 PRO B C 1
ATOM 4338 O O . PRO B 1 246 ? 9.133 -17.547 -19.391 1 96.44 246 PRO B O 1
ATOM 4341 N N . SER B 1 247 ? 10.812 -18.797 -20.266 1 94.69 247 SER B N 1
ATOM 4342 C CA . SER B 1 247 ? 10.961 -18.031 -21.5 1 94.69 247 SER B CA 1
ATOM 4343 C C . SER B 1 247 ? 11.078 -16.547 -21.219 1 94.69 247 SER B C 1
ATOM 4345 O O . SER B 1 247 ? 10.375 -15.734 -21.828 1 94.69 247 SER B O 1
ATOM 4347 N N . ALA B 1 248 ? 11.906 -16.219 -20.312 1 94.56 248 ALA B N 1
ATOM 4348 C CA . ALA B 1 248 ? 11.992 -14.852 -19.812 1 94.56 248 ALA B CA 1
ATOM 4349 C C . ALA B 1 248 ? 12.383 -13.875 -20.922 1 94.56 248 ALA B C 1
ATOM 4351 O O . ALA B 1 248 ? 11.781 -12.805 -21.047 1 94.56 248 ALA B O 1
ATOM 4352 N N . SER B 1 249 ? 13.344 -14.234 -21.734 1 92.38 249 SER B N 1
ATOM 4353 C CA . SER B 1 249 ? 13.844 -13.344 -22.781 1 92.38 249 SER B CA 1
ATOM 4354 C C . SER B 1 249 ? 12.773 -13.039 -23.812 1 92.38 249 SER B C 1
ATOM 4356 O O . SER B 1 249 ? 12.836 -12.016 -24.5 1 92.38 249 SER B O 1
ATOM 4358 N N . GLN B 1 250 ? 11.844 -13.898 -23.891 1 91.44 250 GLN B N 1
ATOM 4359 C CA . GLN B 1 250 ? 10.766 -13.719 -24.859 1 91.44 250 GLN B CA 1
ATOM 4360 C C . GLN B 1 250 ? 9.602 -12.945 -24.25 1 91.44 250 GLN B C 1
ATOM 4362 O O . GLN B 1 250 ? 8.906 -12.211 -24.953 1 91.44 250 GLN B O 1
ATOM 4367 N N . ARG B 1 251 ? 9.43 -13.109 -23 1 92.5 251 ARG B N 1
ATOM 4368 C CA . ARG B 1 251 ? 8.211 -12.602 -22.391 1 92.5 251 ARG B CA 1
ATOM 4369 C C . ARG B 1 251 ? 8.477 -11.297 -21.641 1 92.5 251 ARG B C 1
ATOM 4371 O O . ARG B 1 251 ? 7.551 -10.547 -21.344 1 92.5 251 ARG B O 1
ATOM 4378 N N . LEU B 1 252 ? 9.719 -11.07 -21.266 1 92.62 252 LEU B N 1
ATOM 4379 C CA . LEU B 1 252 ? 10.086 -9.883 -20.484 1 92.62 252 LEU B CA 1
ATOM 4380 C C . LEU B 1 252 ? 11.031 -8.992 -21.281 1 92.62 252 LEU B C 1
ATOM 4382 O O . LEU B 1 252 ? 11.828 -9.492 -22.094 1 92.62 252 LEU B O 1
ATOM 4386 N N . GLU B 1 253 ? 10.914 -7.734 -21.125 1 91.62 253 GLU B N 1
ATOM 4387 C CA . GLU B 1 253 ? 11.938 -6.816 -21.609 1 91.62 253 GLU B CA 1
ATOM 4388 C C . GLU B 1 253 ? 13.141 -6.77 -20.672 1 91.62 253 GLU B C 1
ATOM 4390 O O . GLU B 1 253 ? 13.328 -5.793 -19.953 1 91.62 253 GLU B O 1
ATOM 4395 N N . LEU B 1 254 ? 14 -7.691 -20.781 1 92.62 254 LEU B N 1
ATOM 4396 C CA . LEU B 1 254 ? 15.094 -7.891 -19.828 1 92.62 254 LEU B CA 1
ATOM 4397 C C . LEU B 1 254 ? 16.062 -6.715 -19.859 1 92.62 254 LEU B C 1
ATOM 4399 O O . LEU B 1 254 ? 16.844 -6.52 -18.922 1 92.62 254 LEU B O 1
ATOM 4403 N N . HIS B 1 255 ? 16 -5.922 -20.906 1 91.81 255 HIS B N 1
ATOM 4404 C CA . HIS B 1 255 ? 16.922 -4.789 -21.031 1 91.81 255 HIS B CA 1
ATOM 4405 C C . HIS B 1 255 ? 16.375 -3.564 -20.297 1 91.81 255 HIS B C 1
ATOM 4407 O O . HIS B 1 255 ? 17.094 -2.582 -20.094 1 91.81 255 HIS B O 1
ATOM 4413 N N . ASP B 1 256 ? 15.141 -3.625 -19.969 1 93 256 ASP B N 1
ATOM 4414 C CA . ASP B 1 256 ? 14.586 -2.564 -19.141 1 93 256 ASP B CA 1
ATOM 4415 C C . ASP B 1 256 ? 14.992 -2.74 -17.672 1 93 256 ASP B C 1
ATOM 4417 O O . ASP B 1 256 ? 14.266 -3.361 -16.891 1 93 256 ASP B O 1
ATOM 4421 N N . ARG B 1 257 ? 16.047 -2.141 -17.344 1 94.44 257 ARG B N 1
ATOM 4422 C CA . ARG B 1 257 ? 16.672 -2.365 -16.047 1 94.44 257 ARG B CA 1
ATOM 4423 C C . ARG B 1 257 ? 15.734 -1.95 -14.914 1 94.44 257 ARG B C 1
ATOM 4425 O O . ARG B 1 257 ? 15.703 -2.592 -13.859 1 94.44 257 ARG B O 1
ATOM 4432 N N . PHE B 1 258 ? 15.086 -0.886 -15.109 1 94.38 258 PHE B N 1
ATOM 4433 C CA . PHE B 1 258 ? 14.219 -0.405 -14.039 1 94.38 258 PHE B CA 1
ATOM 4434 C C . PHE B 1 258 ? 13.086 -1.392 -13.773 1 94.38 258 PHE B C 1
ATOM 4436 O O . PHE B 1 258 ? 12.844 -1.773 -12.633 1 94.38 258 PHE B O 1
ATOM 4443 N N . ARG B 1 259 ? 12.422 -1.815 -14.758 1 93.62 259 ARG B N 1
ATOM 4444 C CA . ARG B 1 259 ? 11.328 -2.77 -14.609 1 93.62 259 ARG B CA 1
ATOM 4445 C C . ARG B 1 259 ? 11.82 -4.07 -13.984 1 93.62 259 ARG B C 1
ATOM 4447 O O . ARG B 1 259 ? 11.141 -4.648 -13.133 1 93.62 259 ARG B O 1
ATOM 4454 N N . MET B 1 260 ? 12.961 -4.492 -14.414 1 95.62 260 MET B N 1
ATOM 4455 C CA . MET B 1 260 ? 13.516 -5.723 -13.859 1 95.62 260 MET B CA 1
ATOM 4456 C C . MET B 1 260 ? 13.914 -5.531 -12.398 1 95.62 260 MET B C 1
ATOM 4458 O O . MET B 1 260 ? 13.758 -6.441 -11.586 1 95.62 260 MET B O 1
ATOM 4462 N N . SER B 1 261 ? 14.414 -4.34 -12.141 1 96.62 261 SER B N 1
ATOM 4463 C CA . SER B 1 261 ? 14.727 -4.031 -10.75 1 96.62 261 SER B CA 1
ATOM 4464 C C . SER B 1 261 ? 13.477 -4.082 -9.875 1 96.62 261 SER B C 1
ATOM 4466 O O . SER B 1 261 ? 13.5 -4.656 -8.781 1 96.62 261 SER B O 1
ATOM 4468 N N . VAL B 1 262 ? 12.406 -3.506 -10.336 1 95.81 262 VAL B N 1
ATOM 4469 C CA . VAL B 1 262 ? 11.148 -3.518 -9.602 1 95.81 262 VAL B CA 1
ATOM 4470 C C . VAL B 1 262 ? 10.68 -4.957 -9.398 1 95.81 262 VAL B C 1
ATOM 4472 O O . VAL B 1 262 ? 10.266 -5.336 -8.297 1 95.81 262 VAL B O 1
ATOM 4475 N N . LEU B 1 263 ? 10.789 -5.758 -10.406 1 95.81 263 LEU B N 1
ATOM 4476 C CA . LEU B 1 263 ? 10.398 -7.16 -10.336 1 95.81 263 LEU B CA 1
ATOM 4477 C C . LEU B 1 263 ? 11.195 -7.895 -9.266 1 95.81 263 LEU B C 1
ATOM 4479 O O . LEU B 1 263 ? 10.617 -8.523 -8.375 1 95.81 263 LEU B O 1
ATOM 4483 N N . SER B 1 264 ? 12.492 -7.809 -9.383 1 97 264 SER B N 1
ATOM 4484 C CA . SER B 1 264 ? 13.375 -8.523 -8.469 1 97 264 SER B CA 1
ATOM 4485 C C . SER B 1 264 ? 13.172 -8.062 -7.031 1 97 264 SER B C 1
ATOM 4487 O O . SER B 1 264 ? 13.031 -8.891 -6.129 1 97 264 SER B O 1
ATOM 4489 N N . ARG B 1 265 ? 13.102 -6.785 -6.82 1 96.88 265 ARG B N 1
ATOM 4490 C CA . ARG B 1 265 ? 12.953 -6.234 -5.473 1 96.88 265 ARG B CA 1
ATOM 4491 C C . ARG B 1 265 ? 11.578 -6.551 -4.898 1 96.88 265 ARG B C 1
ATOM 4493 O O . ARG B 1 265 ? 11.438 -6.785 -3.697 1 96.88 265 ARG B O 1
ATOM 4500 N N . ARG B 1 266 ? 10.562 -6.488 -5.711 1 97.19 266 ARG B N 1
ATOM 4501 C CA . ARG B 1 266 ? 9.203 -6.777 -5.289 1 97.19 266 ARG B CA 1
ATOM 4502 C C . ARG B 1 266 ? 9.086 -8.195 -4.742 1 97.19 266 ARG B C 1
ATOM 4504 O O . ARG B 1 266 ? 8.398 -8.43 -3.746 1 97.19 266 ARG B O 1
ATOM 4511 N N . PHE B 1 267 ? 9.781 -9.148 -5.332 1 97.25 267 PHE B N 1
ATOM 4512 C CA . PHE B 1 267 ? 9.602 -10.547 -4.965 1 97.25 267 PHE B CA 1
ATOM 4513 C C . PHE B 1 267 ? 10.711 -11.008 -4.023 1 97.25 267 PHE B C 1
ATOM 4515 O O . PHE B 1 267 ? 10.742 -12.172 -3.619 1 97.25 267 PHE B O 1
ATOM 4522 N N . ALA B 1 268 ? 11.602 -10.047 -3.691 1 96 268 ALA B N 1
ATOM 4523 C CA . ALA B 1 268 ? 12.594 -10.391 -2.672 1 96 268 ALA B CA 1
ATOM 4524 C C . ALA B 1 268 ? 11.914 -10.828 -1.377 1 96 268 ALA B C 1
ATOM 4526 O O . ALA B 1 268 ? 10.867 -10.289 -1.001 1 96 268 ALA B O 1
ATOM 4527 N N . PRO B 1 269 ? 12.422 -11.859 -0.659 1 94.88 269 PRO B N 1
ATOM 4528 C CA . PRO B 1 269 ? 13.766 -12.422 -0.836 1 94.88 269 PRO B CA 1
ATOM 4529 C C . PRO B 1 269 ? 13.797 -13.562 -1.848 1 94.88 269 PRO B C 1
ATOM 4531 O O . PRO B 1 269 ? 14.844 -14.172 -2.064 1 94.88 269 PRO B O 1
ATOM 4534 N N . ASP B 1 270 ? 12.656 -13.953 -2.469 1 95.69 270 ASP B N 1
ATOM 4535 C CA . ASP B 1 270 ? 12.664 -15.008 -3.48 1 95.69 270 ASP B CA 1
ATOM 4536 C C . ASP B 1 270 ? 13.547 -14.625 -4.664 1 95.69 270 ASP B C 1
ATOM 4538 O O . ASP B 1 270 ? 13.586 -13.469 -5.074 1 95.69 270 ASP B O 1
ATOM 4542 N N . LEU B 1 271 ? 14.211 -15.586 -5.223 1 95.12 271 LEU B N 1
ATOM 4543 C CA . LEU B 1 271 ? 15.094 -15.367 -6.363 1 95.12 271 LEU B CA 1
ATOM 4544 C C . LEU B 1 271 ? 14.32 -15.438 -7.676 1 95.12 271 LEU B C 1
ATOM 4546 O O . LEU B 1 271 ? 13.594 -16.406 -7.918 1 95.12 271 LEU B O 1
ATOM 4550 N N . SER B 1 272 ? 14.469 -14.367 -8.469 1 96.69 272 SER B N 1
ATOM 4551 C CA . SER B 1 272 ? 13.844 -14.352 -9.789 1 96.69 272 SER B CA 1
ATOM 4552 C C . SER B 1 272 ? 14.719 -15.062 -10.82 1 96.69 272 SER B C 1
ATOM 4554 O O . SER B 1 272 ? 15.742 -14.531 -11.242 1 96.69 272 SER B O 1
ATOM 4556 N N . LEU B 1 273 ? 14.227 -16.25 -11.312 1 96.12 273 LEU B N 1
ATOM 4557 C CA . LEU B 1 273 ? 15.039 -17.125 -12.156 1 96.12 273 LEU B CA 1
ATOM 4558 C C . LEU B 1 273 ? 14.508 -17.156 -13.586 1 96.12 273 LEU B C 1
ATOM 4560 O O . LEU B 1 273 ? 13.477 -17.766 -13.859 1 96.12 273 LEU B O 1
ATOM 4564 N N . PRO B 1 274 ? 15.258 -16.516 -14.5 1 96.38 274 PRO B N 1
ATOM 4565 C CA . PRO B 1 274 ? 14.891 -16.688 -15.906 1 96.38 274 PRO B CA 1
ATOM 4566 C C . PRO B 1 274 ? 15.164 -18.094 -16.422 1 96.38 274 PRO B C 1
ATOM 4568 O O . PRO B 1 274 ? 16.266 -18.625 -16.234 1 96.38 274 PRO B O 1
ATOM 4571 N N . LEU B 1 275 ? 14.164 -18.688 -17 1 95.81 275 LEU B N 1
ATOM 4572 C CA . LEU B 1 275 ? 14.289 -20.016 -17.562 1 95.81 275 LEU B CA 1
ATOM 4573 C C . LEU B 1 275 ? 14.18 -19.984 -19.078 1 95.81 275 LEU B C 1
ATOM 4575 O O . LEU B 1 275 ? 13.195 -20.453 -19.641 1 95.81 275 LEU B O 1
ATOM 4579 N N . ASP B 1 276 ? 15.242 -19.562 -19.703 1 94.5 276 ASP B N 1
ATOM 4580 C CA . ASP B 1 276 ? 15.297 -19.438 -21.156 1 94.5 276 ASP B CA 1
ATOM 4581 C C . ASP B 1 276 ? 15.727 -20.75 -21.797 1 94.5 276 ASP B C 1
ATOM 4583 O O . ASP B 1 276 ? 16.078 -21.703 -21.109 1 94.5 276 ASP B O 1
ATOM 4587 N N . PRO B 1 277 ? 15.625 -20.734 -23.172 1 92 277 PRO B N 1
ATOM 4588 C CA . PRO B 1 277 ? 16.047 -21.969 -23.859 1 92 277 PRO B CA 1
ATOM 4589 C C . PRO B 1 277 ? 17.469 -22.391 -23.5 1 92 277 PRO B C 1
ATOM 4591 O O . PRO B 1 277 ? 18.375 -21.547 -23.469 1 92 277 PRO B O 1
ATOM 4594 N N . GLY B 1 278 ? 17.578 -23.656 -23.109 1 89.69 278 GLY B N 1
ATOM 4595 C CA . GLY B 1 278 ? 18.891 -24.188 -22.781 1 89.69 278 GLY B CA 1
ATOM 4596 C C . GLY B 1 278 ? 19.172 -24.203 -21.297 1 89.69 278 GLY B C 1
ATOM 4597 O O . GLY B 1 278 ? 20.141 -24.812 -20.844 1 89.69 278 GLY B O 1
ATOM 4598 N N . THR B 1 279 ? 18.297 -23.609 -20.531 1 92.5 279 THR B N 1
ATOM 4599 C CA . THR B 1 279 ? 18.5 -23.531 -19.094 1 92.5 279 THR B CA 1
ATOM 4600 C C . THR B 1 279 ? 18.297 -24.891 -18.438 1 92.5 279 THR B C 1
ATOM 4602 O O . THR B 1 279 ? 17.375 -25.625 -18.797 1 92.5 279 THR B O 1
ATOM 4605 N N . ARG B 1 280 ? 19.109 -25.281 -17.594 1 93.31 280 ARG B N 1
ATOM 4606 C CA . ARG B 1 280 ? 19.047 -26.453 -16.719 1 93.31 280 ARG B CA 1
ATOM 4607 C C . ARG B 1 280 ? 19.531 -26.109 -15.312 1 93.31 280 ARG B C 1
ATOM 4609 O O . ARG B 1 280 ? 20.688 -25.781 -15.109 1 93.31 280 ARG B O 1
ATOM 4616 N N . ILE B 1 281 ? 18.609 -26.172 -14.391 1 94 281 ILE B N 1
ATOM 4617 C CA . ILE B 1 281 ? 18.938 -25.844 -13.008 1 94 281 ILE B CA 1
ATOM 4618 C C . ILE B 1 281 ? 18.562 -27.016 -12.102 1 94 281 ILE B C 1
ATOM 4620 O O . ILE B 1 281 ? 17.391 -27.422 -12.055 1 94 281 ILE B O 1
ATOM 4624 N N . VAL B 1 282 ? 19.516 -27.547 -11.406 1 93.06 282 VAL B N 1
ATOM 4625 C CA . VAL B 1 282 ? 19.266 -28.609 -10.445 1 93.06 282 VAL B CA 1
ATOM 4626 C C . VAL B 1 282 ? 19.094 -28.016 -9.047 1 93.06 282 VAL B C 1
ATOM 4628 O O . VAL B 1 282 ? 20 -27.344 -8.539 1 93.06 282 VAL B O 1
ATOM 4631 N N . CYS B 1 283 ? 17.922 -28.234 -8.531 1 93.25 283 CYS B N 1
ATOM 4632 C CA . CYS B 1 283 ? 17.609 -27.75 -7.191 1 93.25 283 CYS B CA 1
ATOM 4633 C C . CYS B 1 283 ? 17.484 -28.922 -6.207 1 93.25 283 CYS B C 1
ATOM 4635 O O . CYS B 1 283 ? 16.844 -29.922 -6.504 1 93.25 283 CYS B O 1
ATOM 4637 N N . GLU B 1 284 ? 18.188 -28.734 -5.121 1 88.88 284 GLU B N 1
ATOM 4638 C CA . GLU B 1 284 ? 18.047 -29.688 -4.023 1 88.88 284 GLU B CA 1
ATOM 4639 C C . GLU B 1 284 ? 17.391 -29.031 -2.809 1 88.88 284 GLU B C 1
ATOM 4641 O O . GLU B 1 284 ? 17.781 -27.938 -2.402 1 88.88 284 GLU B O 1
ATOM 4646 N N . ARG B 1 285 ? 16.328 -29.688 -2.381 1 80.75 285 ARG B N 1
ATOM 4647 C CA . ARG B 1 285 ? 15.586 -29.125 -1.253 1 80.75 285 ARG B CA 1
ATOM 4648 C C . ARG B 1 285 ? 16.516 -28.859 -0.074 1 80.75 285 ARG B C 1
ATOM 4650 O O . ARG B 1 285 ? 17.281 -29.719 0.336 1 80.75 285 ARG B O 1
ATOM 4657 N N . GLY B 1 286 ? 16.438 -27.609 0.434 1 77.31 286 GLY B N 1
ATOM 4658 C CA . GLY B 1 286 ? 17.219 -27.219 1.601 1 77.31 286 GLY B CA 1
ATOM 4659 C C . GLY B 1 286 ? 18.625 -26.75 1.258 1 77.31 286 GLY B C 1
ATOM 4660 O O . GLY B 1 286 ? 19.375 -26.344 2.141 1 77.31 286 GLY B O 1
ATOM 4661 N N . LYS B 1 287 ? 19.016 -26.906 0.037 1 84.44 287 LYS B N 1
ATOM 4662 C CA . LYS B 1 287 ? 20.344 -26.453 -0.384 1 84.44 287 LYS B CA 1
ATOM 4663 C C . LYS B 1 287 ? 20.25 -25.203 -1.241 1 84.44 287 LYS B C 1
ATOM 4665 O O . LYS B 1 287 ? 19.25 -24.984 -1.931 1 84.44 287 LYS B O 1
ATOM 4670 N N . PRO B 1 288 ? 21.281 -24.422 -1.096 1 83.81 288 PRO B N 1
ATOM 4671 C CA . PRO B 1 288 ? 21.312 -23.234 -1.968 1 83.81 288 PRO B CA 1
ATOM 4672 C C . PRO B 1 288 ? 21.469 -23.609 -3.443 1 83.81 288 PRO B C 1
ATOM 4674 O O . PRO B 1 288 ? 21.953 -24.688 -3.766 1 83.81 288 PRO B O 1
ATOM 4677 N N . LEU B 1 289 ? 21.047 -22.719 -4.254 1 85.69 289 LEU B N 1
ATOM 4678 C CA . LEU B 1 289 ? 21.219 -22.906 -5.688 1 85.69 289 LEU B CA 1
ATOM 4679 C C . LEU B 1 289 ? 22.688 -22.922 -6.074 1 85.69 289 LEU B C 1
ATOM 4681 O O . LEU B 1 289 ? 23.516 -22.266 -5.426 1 85.69 289 LEU B O 1
ATOM 4685 N N . ALA B 1 290 ? 22.906 -23.719 -7.047 1 79.38 290 ALA B N 1
ATOM 4686 C CA . ALA B 1 290 ? 24.281 -23.828 -7.516 1 79.38 290 ALA B CA 1
ATOM 4687 C C . ALA B 1 290 ? 24.781 -22.5 -8.094 1 79.38 290 ALA B C 1
ATOM 4689 O O . ALA B 1 290 ? 23.969 -21.641 -8.461 1 79.38 290 ALA B O 1
ATOM 4690 N N . ALA B 1 291 ? 26.047 -22.344 -8.148 1 78.06 291 ALA B N 1
ATOM 4691 C CA . ALA B 1 291 ? 26.656 -21.172 -8.781 1 78.06 291 ALA B CA 1
ATOM 4692 C C . ALA B 1 291 ? 26.406 -21.172 -10.281 1 78.06 291 ALA B C 1
ATOM 4694 O O . ALA B 1 291 ? 26.109 -22.219 -10.875 1 78.06 291 ALA B O 1
ATOM 4695 N N . GLY B 1 292 ? 26.422 -20.094 -10.906 1 84.06 292 GLY B N 1
ATOM 4696 C CA . GLY B 1 292 ? 26.344 -19.969 -12.352 1 84.06 292 GLY B CA 1
ATOM 4697 C C . GLY B 1 292 ? 24.922 -19.828 -12.867 1 84.06 292 GLY B C 1
ATOM 4698 O O . GLY B 1 292 ? 24.688 -19.812 -14.078 1 84.06 292 GLY B O 1
ATOM 4699 N N . ILE B 1 293 ? 24.078 -19.797 -11.93 1 89.88 293 ILE B N 1
ATOM 4700 C CA . ILE B 1 293 ? 22.672 -19.656 -12.336 1 89.88 293 ILE B CA 1
ATOM 4701 C C . ILE B 1 293 ? 22.359 -18.188 -12.625 1 89.88 293 ILE B C 1
ATOM 4703 O O . ILE B 1 293 ? 22.812 -17.297 -11.906 1 89.88 293 ILE B O 1
ATOM 4707 N N . ARG B 1 294 ? 21.625 -18.016 -13.734 1 93.25 294 ARG B N 1
ATOM 4708 C CA . ARG B 1 294 ? 21.203 -16.672 -14.102 1 93.25 294 ARG B CA 1
ATOM 4709 C C . ARG B 1 294 ? 20.078 -16.172 -13.203 1 93.25 294 ARG B C 1
ATOM 4711 O O . ARG B 1 294 ? 19.109 -16.906 -12.953 1 93.25 294 ARG B O 1
ATOM 4718 N N . LEU B 1 295 ? 20.266 -14.938 -12.695 1 95.06 295 LEU B N 1
ATOM 4719 C CA . LEU B 1 295 ? 19.281 -14.312 -11.828 1 95.06 295 LEU B CA 1
ATOM 4720 C C . LEU B 1 295 ? 19.016 -12.867 -12.242 1 95.06 295 LEU B C 1
ATOM 4722 O O . LEU B 1 295 ? 19.922 -12.203 -12.766 1 95.06 295 LEU B O 1
ATOM 4726 N N . ILE B 1 296 ? 17.797 -12.453 -12.078 1 96.19 296 ILE B N 1
ATOM 4727 C CA . ILE B 1 296 ? 17.531 -11.023 -12.156 1 96.19 296 ILE B CA 1
ATOM 4728 C C . ILE B 1 296 ? 17.844 -10.359 -10.82 1 96.19 296 ILE B C 1
A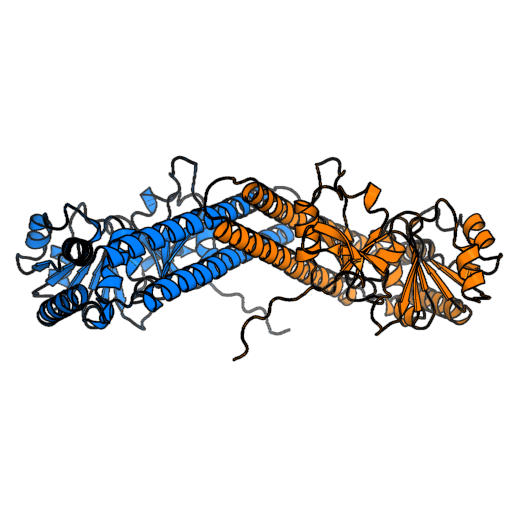TOM 4730 O O . ILE B 1 296 ? 17.188 -10.641 -9.812 1 96.19 296 ILE B O 1
ATOM 4734 N N . GLY B 1 297 ? 18.812 -9.523 -10.82 1 95.31 297 GLY B N 1
ATOM 4735 C CA . GLY B 1 297 ? 19.266 -8.898 -9.586 1 95.31 297 GLY B CA 1
ATOM 4736 C C . GLY B 1 297 ? 18.453 -7.672 -9.211 1 95.31 297 GLY B C 1
ATOM 4737 O O . GLY B 1 297 ? 17.641 -7.195 -10 1 95.31 297 GLY B O 1
ATOM 4738 N N . ALA B 1 298 ? 18.703 -7.141 -8 1 94.88 298 ALA B N 1
ATOM 4739 C CA . ALA B 1 298 ? 17.984 -5.988 -7.457 1 94.88 298 ALA B CA 1
ATOM 4740 C C . ALA B 1 298 ? 18.234 -4.742 -8.305 1 94.88 298 ALA B C 1
ATOM 4742 O O . ALA B 1 298 ? 17.422 -3.82 -8.312 1 94.88 298 ALA B O 1
ATOM 4743 N N . ASP B 1 299 ? 19.312 -4.734 -9.016 1 94.31 299 ASP B N 1
ATOM 4744 C CA . ASP B 1 299 ? 19.625 -3.584 -9.852 1 94.31 299 ASP B CA 1
ATOM 4745 C C . ASP B 1 299 ? 19.016 -3.729 -11.242 1 94.31 299 ASP B C 1
ATOM 4747 O O . ASP B 1 299 ? 19.156 -2.846 -12.086 1 94.31 299 ASP B O 1
ATOM 4751 N N . GLY B 1 300 ? 18.344 -4.859 -11.477 1 95.44 300 GLY B N 1
ATOM 4752 C CA . GLY B 1 300 ? 17.625 -5.062 -12.719 1 95.44 300 GLY B CA 1
ATOM 4753 C C . GLY B 1 300 ? 18.438 -5.777 -13.773 1 95.44 300 GLY B C 1
ATOM 4754 O O . GLY B 1 300 ? 17.953 -6.055 -14.875 1 95.44 300 GLY B O 1
ATOM 4755 N N . THR B 1 301 ? 19.656 -6.133 -13.438 1 95.19 301 THR B N 1
ATOM 4756 C CA . THR B 1 301 ? 20.516 -6.824 -14.398 1 95.19 301 THR B CA 1
ATOM 4757 C C . THR B 1 301 ? 20.422 -8.336 -14.211 1 95.19 301 THR B C 1
ATOM 4759 O O . THR B 1 301 ? 20.203 -8.812 -13.102 1 95.19 301 THR B O 1
ATOM 4762 N N . VAL B 1 302 ? 20.5 -8.992 -15.359 1 93.88 302 VAL B N 1
ATOM 4763 C CA . VAL B 1 302 ? 20.594 -10.445 -15.297 1 93.88 302 VAL B CA 1
ATOM 4764 C C . VAL B 1 302 ? 22.047 -10.875 -15.109 1 93.88 302 VAL B C 1
ATOM 4766 O O . VAL B 1 302 ? 22.906 -10.555 -15.938 1 93.88 302 VAL B O 1
ATOM 4769 N N . THR B 1 303 ? 22.281 -11.406 -13.945 1 88.38 303 THR B N 1
ATOM 4770 C CA . THR B 1 303 ? 23.656 -11.812 -13.648 1 88.38 303 THR B CA 1
ATOM 4771 C C . THR B 1 303 ? 23.719 -13.297 -13.32 1 88.38 303 THR B C 1
ATOM 4773 O O . THR B 1 303 ? 22.688 -13.938 -13.102 1 88.38 303 THR B O 1
ATOM 4776 N N . THR B 1 304 ? 24.859 -13.883 -13.484 1 83.62 304 THR B N 1
ATOM 4777 C CA . THR B 1 304 ? 25.078 -15.273 -13.109 1 83.62 304 THR B CA 1
ATOM 4778 C C . THR B 1 304 ? 25.516 -15.375 -11.648 1 83.62 304 THR B C 1
ATOM 4780 O O . THR B 1 304 ? 26.359 -14.609 -11.195 1 83.62 304 THR B O 1
ATOM 4783 N N . GLY B 1 305 ? 24.688 -15.93 -10.766 1 70.44 305 GLY B N 1
ATOM 4784 C CA . GLY B 1 305 ? 24.938 -16.094 -9.344 1 70.44 305 GLY B CA 1
ATOM 4785 C C . GLY B 1 305 ? 26.297 -16.703 -9.039 1 70.44 305 GLY B C 1
ATOM 4786 O O . GLY B 1 305 ? 26.812 -17.516 -9.82 1 70.44 305 GLY B O 1
ATOM 4787 N N . GLY B 1 306 ? 27.203 -16.406 -7.805 1 56.34 306 GLY B N 1
ATOM 4788 C CA . GLY B 1 306 ? 28.531 -16.797 -7.367 1 56.34 306 GLY B CA 1
ATOM 4789 C C . GLY B 1 306 ? 29.609 -15.789 -7.734 1 56.34 306 GLY B C 1
ATOM 4790 O O . GLY B 1 306 ? 30.703 -15.805 -7.164 1 56.34 306 GLY B O 1
ATOM 4791 N N . GLU B 1 307 ? 29.844 -15.172 -8.898 1 44.81 307 GLU B N 1
ATOM 4792 C CA . GLU B 1 307 ? 30.922 -14.219 -9.117 1 44.81 307 GLU B CA 1
ATOM 4793 C C . GLU B 1 307 ? 30.891 -13.094 -8.086 1 44.81 307 GLU B C 1
ATOM 4795 O O . GLU B 1 307 ? 31.906 -12.742 -7.496 1 44.81 307 GLU B O 1
ATOM 4800 N N . ASP B 1 308 ? 30.312 -11.875 -8.383 1 39.09 308 ASP B N 1
ATOM 4801 C CA . ASP B 1 308 ? 30.469 -10.742 -7.48 1 39.09 308 ASP B CA 1
ATOM 4802 C C . ASP B 1 308 ? 29.797 -11.008 -6.141 1 39.09 308 ASP B C 1
ATOM 4804 O O . ASP B 1 308 ? 28.578 -11.219 -6.086 1 39.09 308 ASP B O 1
ATOM 4808 N N . GLY B 1 309 ? 30.531 -11.734 -5.23 1 34.22 309 GLY B N 1
ATOM 4809 C CA . GLY B 1 309 ? 30.234 -11.445 -3.834 1 34.22 309 GLY B CA 1
ATOM 4810 C C . GLY B 1 309 ? 29.797 -10.008 -3.604 1 34.22 309 GLY B C 1
ATOM 4811 O O . GLY B 1 309 ? 30.516 -9.07 -3.953 1 34.22 309 GLY B O 1
ATOM 4812 N N . ALA B 1 310 ? 28.672 -9.672 -3.633 1 32.25 310 ALA B N 1
ATOM 4813 C CA . ALA B 1 310 ? 28.203 -8.414 -3.047 1 32.25 310 ALA B CA 1
ATOM 4814 C C . ALA B 1 310 ? 29.062 -8.023 -1.84 1 32.25 310 ALA B C 1
ATOM 4816 O O . ALA B 1 310 ? 29.094 -8.75 -0.842 1 32.25 310 ALA B O 1
ATOM 4817 N N . GLN B 1 311 ? 30.109 -7.27 -1.878 1 25.91 311 GLN B N 1
ATOM 4818 C CA . GLN B 1 311 ? 30.5 -6.32 -0.838 1 25.91 311 GLN B CA 1
ATOM 4819 C C . GLN B 1 311 ? 29.266 -5.684 -0.198 1 25.91 311 GLN B C 1
ATOM 4821 O O . GLN B 1 311 ? 28.625 -4.816 -0.796 1 25.91 311 GLN B O 1
ATOM 4826 N N . ALA B 1 312 ? 28.344 -6.352 0.324 1 29.94 312 ALA B N 1
ATOM 4827 C CA . ALA B 1 312 ? 27.484 -5.668 1.286 1 29.94 312 ALA B CA 1
ATOM 4828 C C . ALA B 1 312 ? 28.266 -4.645 2.102 1 29.94 312 ALA B C 1
ATOM 4830 O O . ALA B 1 312 ? 29.406 -4.91 2.504 1 29.94 312 ALA B O 1
ATOM 4831 N N . GLY B 1 313 ? 28.047 -3.303 1.856 1 27.05 313 GLY B N 1
ATOM 4832 C CA . GLY B 1 313 ? 28.469 -2.172 2.668 1 27.05 313 GLY B CA 1
ATOM 4833 C C . GLY B 1 313 ? 28.547 -2.494 4.148 1 27.05 313 GLY B C 1
ATOM 4834 O O . GLY B 1 313 ? 27.797 -3.34 4.645 1 27.05 313 GLY B O 1
ATOM 4835 N N . ASP B 1 314 ? 29.797 -2.285 4.801 1 28.31 314 ASP B N 1
ATOM 4836 C CA . ASP B 1 314 ? 30.266 -2.086 6.164 1 28.31 314 ASP B CA 1
ATOM 4837 C C . ASP B 1 314 ? 29.312 -1.188 6.953 1 28.31 314 ASP B C 1
ATOM 4839 O O . ASP B 1 314 ? 29.359 0.037 6.824 1 28.31 314 ASP B O 1
ATOM 4843 N N . GLN B 1 315 ? 28.078 -1.182 6.91 1 23.33 315 GLN B N 1
ATOM 4844 C CA . GLN B 1 315 ? 27.594 -0.27 7.941 1 23.33 315 GLN B CA 1
ATOM 4845 C C . GLN B 1 315 ? 28.172 -0.63 9.305 1 23.33 315 GLN B C 1
ATOM 4847 O O . GLN B 1 315 ? 28.391 -1.807 9.602 1 23.33 315 GLN B O 1
ATOM 4852 N N . PRO B 1 316 ? 28.875 0.473 10.016 1 30.84 316 PRO B N 1
ATOM 4853 C CA . PRO B 1 316 ? 29.5 0.405 11.344 1 30.84 316 PRO B CA 1
ATOM 4854 C C . PRO B 1 316 ? 28.719 -0.476 12.312 1 30.84 316 PRO B C 1
ATOM 4856 O O . PRO B 1 316 ? 27.5 -0.675 12.141 1 30.84 316 PRO B O 1
ATOM 4859 N N . PRO B 1 317 ? 29.484 -1.322 12.992 1 24.25 317 PRO B N 1
ATOM 4860 C CA . PRO B 1 317 ? 28.906 -2.09 14.102 1 24.25 317 PRO B CA 1
ATOM 4861 C C . PRO B 1 317 ? 27.891 -1.289 14.914 1 24.25 317 PRO B C 1
ATOM 4863 O O . PRO B 1 317 ? 27.875 -0.057 14.844 1 24.25 317 PRO B O 1
ATOM 4866 N N . ALA B 1 318 ? 27.531 -1.729 16.125 1 20.39 318 ALA B N 1
ATOM 4867 C CA . ALA B 1 318 ? 26.984 -1.006 17.281 1 20.39 318 ALA B CA 1
ATOM 4868 C C . ALA B 1 318 ? 27.922 0.104 17.734 1 20.39 318 ALA B C 1
ATOM 4870 O O . ALA B 1 318 ? 29.141 -0.078 17.75 1 20.39 318 ALA B O 1
#

Solvent-accessible surface area (backbone atoms only — not comparable to full-atom values): 33196 Å² total; per-residue (Å²): 87,44,36,34,40,34,15,56,63,85,68,71,52,57,40,62,48,37,59,73,71,66,60,84,49,38,26,30,32,43,37,26,19,45,45,92,52,38,80,74,41,63,68,62,27,53,48,56,72,66,32,55,45,71,64,49,42,38,61,50,50,50,50,36,34,69,76,33,56,69,59,38,53,51,51,52,49,52,51,52,51,50,50,51,50,47,52,54,52,48,49,51,48,49,33,52,47,50,44,47,52,53,56,68,66,52,83,76,78,58,65,68,57,46,50,49,48,47,53,49,52,40,51,48,51,40,48,50,49,53,51,49,50,51,50,50,48,48,53,51,48,52,49,44,68,76,53,43,57,84,76,32,66,62,48,42,55,50,33,52,50,49,28,52,55,41,68,68,28,56,29,37,39,31,43,36,56,43,47,67,56,28,49,50,36,44,59,74,49,41,39,51,88,45,38,54,66,77,27,39,33,38,20,17,38,32,26,35,22,39,32,9,43,46,25,60,46,71,35,33,74,41,89,91,40,67,44,73,69,38,80,72,47,74,32,72,44,73,39,64,58,36,36,55,32,50,42,28,78,78,37,37,64,66,81,41,31,65,63,35,13,52,52,23,52,47,48,50,91,30,42,34,32,59,18,31,79,79,39,73,44,71,39,42,66,96,49,76,72,60,68,66,40,54,29,42,32,66,76,9,46,77,42,55,43,78,69,83,72,74,77,71,81,77,76,73,86,124,88,43,36,34,41,34,14,55,64,86,68,72,51,58,39,63,47,38,59,73,69,67,58,83,48,38,25,29,32,42,36,26,20,45,46,94,51,38,82,74,41,62,67,60,27,53,46,56,70,66,33,54,45,71,63,50,43,37,61,51,50,51,50,37,33,70,75,32,54,67,59,37,51,52,52,51,49,50,51,52,50,51,52,52,49,46,52,54,52,48,48,50,48,48,33,53,48,52,44,45,52,53,56,68,66,52,82,75,78,60,66,69,57,47,52,50,50,45,53,50,52,40,50,48,51,41,50,51,49,52,52,49,51,51,49,51,51,49,53,51,47,52,48,43,69,75,53,44,56,82,77,33,67,62,47,41,54,52,33,51,52,49,29,53,54,41,67,66,27,57,30,38,38,32,43,36,56,43,49,66,56,28,49,51,35,42,58,71,49,42,39,51,87,46,36,54,66,77,26,39,34,38,20,19,39,34,27,35,24,40,32,8,42,46,24,61,48,72,33,34,75,41,88,94,39,67,44,71,70,38,80,70,47,74,31,72,44,73,39,63,58,36,37,55,31,51,41,26,78,78,36,39,65,69,82,42,31,66,62,35,13,53,52,23,53,49,48,51,88,29,43,35,31,59,19,30,78,81,39,74,43,71,40,42,66,96,49,79,73,59,68,65,39,54,28,41,32,66,77,9,46,77,40,54,42,76,68,82,68,74,77,69,78,79,71,79,76,135

Secondary structure (DSSP, 8-state):
-EEEEE---SS--HHHHHHHHT----EEEE-GGGGGGTT--HHHHHHTTT-EEE--HHHHHHHHHHH-HHHHHHHHHHHHHHHHHHHHHHHHHHHHHHHHHHHHH--SS-HHHHHHHHHHHHHHHHHHHHHHHHHHHHHHHHHHHHS-GGG-HHHHHHHHHHHHHHHT-SEEEE--S-HHHHHHHHHHTTHHHHTGGGS-EEEETHHHHHTBSEEEE--TT-TTSS---EEEEE---SBTTEEEEETHHHHS-TT-HHHHHHHHHHHTTSEEEEE-TT-EEEEETTSPPPTT-EEE-TTS-EEETTSS----------/-EEEEE---SS--HHHHHHHHT----EEEE-GGGGGGTT--HHHHHHTTT-EEE--HHHHHHHHHHH-HHHHHHHHHHHHHHHHHHHHHHHHHHHHHHHHHHHHH--SS-HHHHHHHHHHHHHHHHHHHHHHHHHHHHHHHHHHHHS-GGG-HHHHHHHHHHHHHHHT-SEEEE--S-HHHHHHHHHHTTHHHHTGGGS-EEEETHHHHHTBSEEEE--TT-TTSS---EEEEE---SBTTEEEEETHHHHS-TT-HHHHHHHHHHHTTSEEEEE-TT-EEEEETTSPPPTT-EEE-TTS-EEETTSS----------